Protein AF-0000000082342343 (afdb_homodimer)

Foldseek 3Di:
DPPPDDPPPPPPPVDPDAQQAFFAADCQEDVVQPAPDDPLQLQQDFCVAFQKKKKKKWKWFQFPVGWTKTKIWIWMAHPVWIKIKIKIAGPVVRDMFMAIDTDHDHSVCRRQQWDDDPAWTWGADPDRRQKIWTAGPPRQWGWTKIWDSRAHKDAPPRRQWDDDDHDIKGKIKRQWTFMWGWTWDAPPPRPGTDITTTDRRRMTMIIMIMGDDDDQQAWKKKKKWWDWRPFQKIKIWIFIAHVVVGDTAFWMWMDGRPDDDIDIFGKPDKDFDDDPQWAADPQARAIGGFWMWIHTPPFWIKIKGFPDHPQKHADRPDYAQPGIKGKGKIKMWTGTNRDTIITIIMMIMRDRHHD/DPPPPPPPPPPPPVPPDAQQAFFAADCQEDVVQPAPDDPLQLQQDFCVAFQKKKKKKWKWFAFPVGWTKTKIWIWMAHPVWIKIKIKIAGPVVRDMFMAIDTDHDHSVCRNQQWDDDPFWTWGADPDRRQKIWTAGPPRQWGWTKIWDSRAHKDAPPRRQWDDDPHDIKGKIKRQWTFMWGWTWDAPPPRPGTDITTTDRRRMTMIIMIMGDDDDQQAWKKKKKWWDWRPFQKIKIWIFIAHVVVGDTAFWMWMDGRPDDDIDIFGKPDKDFDDDVQWAADPQARAIGGFWMWIHTPPFWIKIKGFPDHPQKHADRPDYAQPGIKGKGKIKMWTGTNRDTIITIIMMIMRDRHHD

Organism: NCBI:txid1220207

Nearest PDB structures (foldseek):
  7a0q-assembly1_A  TM=9.295E-01  e=5.423E-27  Fusarium vanettenii 77-13-4
  7e5u-assembly3_C  TM=5.975E-01  e=9.178E-09  Pyrenochaetopsis sp.
  7e5v-assembly3_C  TM=5.720E-01  e=1.727E-08  Pyrenochaetopsis sp.
  4bih-assembly4_D  TM=3.149E-01  e=5.183E-01  Staphylococcus aureus subsp. aureus NCTC 8325
  6z91-assembly1_A  TM=1.303E-01  e=3.872E-01  Pseudomonas aeruginosa PAO1

Solvent-accessible surface area (backbone atoms only — not comparable to full-atom values): 35644 Å² total; per-residue (Å²): 138,84,79,78,79,82,78,78,77,77,71,76,70,76,77,87,70,82,88,34,64,36,37,86,43,82,69,32,70,63,68,34,58,46,41,72,67,53,74,52,61,61,58,29,46,33,55,92,78,22,45,30,36,35,44,39,34,46,28,39,38,21,32,70,87,65,52,40,34,43,36,37,41,35,37,38,43,33,89,86,59,26,33,39,35,37,32,39,29,34,69,80,82,66,51,67,33,53,37,32,44,80,50,84,78,53,53,66,32,31,51,61,22,46,47,70,58,98,43,35,34,50,28,40,31,88,94,51,43,61,32,30,42,40,34,30,64,37,70,78,23,34,38,45,33,37,42,38,58,18,18,47,58,41,40,44,47,49,40,16,47,33,42,37,80,84,30,56,34,35,32,38,28,27,69,21,11,27,28,39,46,34,39,39,45,56,54,93,92,44,89,59,69,40,79,43,44,43,31,39,79,35,5,18,24,32,34,40,47,36,34,27,72,51,70,82,69,36,22,38,38,42,35,38,44,38,40,41,71,89,47,59,44,38,41,35,35,49,36,36,42,30,68,61,68,74,32,65,40,27,31,29,33,38,37,41,71,96,55,80,43,32,33,32,34,38,42,76,38,81,46,69,35,58,77,88,32,42,33,68,38,87,64,52,62,49,74,40,62,37,31,36,39,41,21,40,59,97,36,36,40,36,42,36,33,47,80,63,72,86,34,67,39,50,29,85,72,40,71,56,47,87,56,44,39,33,55,35,60,26,36,36,39,39,36,47,76,90,35,82,45,44,33,39,35,38,37,36,38,39,55,40,41,90,129,137,84,80,76,78,78,78,78,76,77,73,73,74,74,78,86,69,81,87,33,65,36,35,86,42,81,67,32,69,62,68,32,58,46,40,73,68,54,75,50,61,62,56,29,48,34,53,92,78,22,46,30,36,38,44,38,34,46,30,39,39,22,32,70,85,65,53,41,34,44,36,36,42,37,37,38,42,34,89,86,58,26,31,37,36,37,30,40,30,33,68,81,82,66,50,68,32,55,38,32,45,78,49,86,78,52,53,66,31,29,50,62,24,45,47,71,57,97,44,36,34,50,27,40,30,86,96,52,44,60,32,30,42,40,34,32,64,38,72,77,23,35,37,46,32,36,42,38,58,17,18,47,60,41,39,44,48,49,39,17,46,33,42,38,80,85,30,57,34,34,30,39,27,27,70,21,10,28,29,40,47,34,38,39,43,58,53,93,92,43,88,60,68,39,81,43,45,42,31,38,77,36,6,16,25,32,34,40,47,37,34,26,72,51,70,82,69,35,19,38,37,43,36,38,43,37,40,41,73,88,48,59,45,37,40,33,35,50,36,36,42,30,67,60,68,73,36,64,39,26,31,30,35,41,38,40,70,96,55,80,43,32,32,31,34,40,41,77,37,82,44,70,36,58,77,88,31,42,34,68,38,89,62,52,62,51,74,40,63,38,32,35,40,42,22,39,61,98,36,36,40,37,43,36,32,48,78,62,71,86,34,67,38,50,31,85,71,39,70,57,47,89,56,44,40,33,54,35,59,28,37,34,38,40,36,46,76,89,34,81,44,43,34,40,35,39,37,37,39,39,55,40,40,92,127

Structure (mmCIF, N/CA/C/O backbone):
data_AF-0000000082342343-model_v1
#
loop_
_entity.id
_entity.type
_entity.pdbx_description
1 polymer 'Kievitone hydratase'
#
loop_
_atom_site.group_PDB
_atom_site.id
_atom_site.type_symbol
_atom_site.label_atom_id
_atom_site.label_alt_id
_atom_site.label_comp_id
_atom_site.label_asym_id
_atom_site.label_entity_id
_atom_site.label_seq_id
_atom_site.pdbx_PDB_ins_code
_atom_site.Cartn_x
_atom_site.Cartn_y
_atom_site.Cartn_z
_atom_site.occupancy
_atom_site.B_iso_or_equiv
_atom_site.auth_seq_id
_atom_site.auth_comp_id
_atom_site.auth_asym_id
_atom_site.auth_atom_id
_atom_site.pdbx_PDB_model_num
ATOM 1 N N . MET A 1 1 ? 29.422 24.547 67.125 1 33.44 1 MET A N 1
ATOM 2 C CA . MET A 1 1 ? 29.578 24.25 65.688 1 33.44 1 MET A CA 1
ATOM 3 C C . MET A 1 1 ? 28.219 24.078 65 1 33.44 1 MET A C 1
ATOM 5 O O . MET A 1 1 ? 27.406 23.281 65.438 1 33.44 1 MET A O 1
ATOM 9 N N . ASP A 1 2 ? 27.75 25.172 64.25 1 35.91 2 ASP A N 1
ATOM 10 C CA . ASP A 1 2 ? 26.609 25.641 63.469 1 35.91 2 ASP A CA 1
ATOM 11 C C . ASP A 1 2 ? 26.391 24.797 62.219 1 35.91 2 ASP A C 1
ATOM 13 O O . ASP A 1 2 ? 27.172 24.891 61.25 1 35.91 2 ASP A O 1
ATOM 17 N N . LEU A 1 3 ? 26 23.5 62.312 1 39.56 3 LEU A N 1
ATOM 18 C CA . LEU A 1 3 ? 25.641 22.625 61.188 1 39.56 3 LEU A CA 1
ATOM 19 C C . LEU A 1 3 ? 24.484 23.203 60.375 1 39.56 3 LEU A C 1
ATOM 21 O O . LEU A 1 3 ? 23.312 23.078 60.781 1 39.56 3 LEU A O 1
ATOM 25 N N . THR A 1 4 ? 24.688 24.375 59.719 1 38.72 4 THR A N 1
ATOM 26 C CA . THR A 1 4 ? 23.656 24.844 58.812 1 38.72 4 THR A CA 1
ATOM 27 C C . THR A 1 4 ? 23.453 23.875 57.656 1 38.72 4 THR A C 1
ATOM 29 O O . THR A 1 4 ? 24.375 23.625 56.875 1 38.72 4 THR A O 1
ATOM 32 N N . LEU A 1 5 ? 22.469 22.922 57.719 1 38.5 5 LEU A N 1
ATOM 33 C CA . LEU A 1 5 ? 21.875 22.047 56.719 1 38.5 5 LEU A CA 1
ATOM 34 C C . LEU A 1 5 ? 21.547 22.844 55.438 1 38.5 5 LEU A C 1
ATOM 36 O O . LEU A 1 5 ? 20.766 23.797 55.5 1 38.5 5 LEU A O 1
ATOM 40 N N . TRP A 1 6 ? 22.391 22.688 54.375 1 36.47 6 TRP A N 1
ATOM 41 C CA . TRP A 1 6 ? 22.188 23.094 52.969 1 36.47 6 TRP A CA 1
ATOM 42 C C . TRP A 1 6 ? 20.906 22.484 52.406 1 36.47 6 TRP A C 1
ATOM 44 O O . TRP A 1 6 ? 20.75 21.266 52.375 1 36.47 6 TRP A O 1
ATOM 54 N N . CYS A 1 7 ? 19.797 23.234 52.25 1 34.06 7 CYS A N 1
ATOM 55 C CA . CYS A 1 7 ? 18.547 23.062 51.5 1 34.06 7 CYS A CA 1
ATOM 56 C C . CYS A 1 7 ? 18.812 22.891 50 1 34.06 7 CYS A C 1
ATOM 58 O O . CYS A 1 7 ? 18.875 23.875 49.281 1 34.06 7 CYS A O 1
ATOM 60 N N . LEU A 1 8 ? 19.672 22.047 49.5 1 34.72 8 LEU A N 1
ATOM 61 C CA . LEU A 1 8 ? 19.625 22.062 48.031 1 34.72 8 LEU A CA 1
ATOM 62 C C . LEU A 1 8 ? 18.266 21.578 47.531 1 34.72 8 LEU A C 1
ATOM 64 O O . LEU A 1 8 ? 17.953 20.391 47.656 1 34.72 8 LEU A O 1
ATOM 68 N N . LEU A 1 9 ? 17.281 22.422 47.469 1 32.34 9 LEU A N 1
ATOM 69 C CA . LEU A 1 9 ? 16.062 22.234 46.688 1 32.34 9 LEU A CA 1
ATOM 70 C C . LEU A 1 9 ? 16.375 22.016 45.219 1 32.34 9 LEU A C 1
ATOM 72 O O . LEU A 1 9 ? 16.75 22.953 44.5 1 32.34 9 LEU A O 1
ATOM 76 N N . LEU A 1 10 ? 16.984 20.922 44.812 1 34.94 10 LEU A N 1
ATOM 77 C CA . LEU A 1 10 ? 16.969 20.547 43.406 1 34.94 10 LEU A CA 1
ATOM 78 C C . LEU A 1 10 ? 15.539 20.469 42.875 1 34.94 10 LEU A C 1
ATOM 80 O O . LEU A 1 10 ? 14.867 19.453 43.062 1 34.94 10 LEU A O 1
ATOM 84 N N . CYS A 1 11 ? 14.711 21.5 42.906 1 33 11 CYS A N 1
ATOM 85 C CA . CYS A 1 11 ? 13.484 21.469 42.094 1 33 11 CYS A CA 1
ATOM 86 C C . CYS A 1 11 ? 13.805 21.328 40.625 1 33 11 CYS A C 1
ATOM 88 O O . CYS A 1 11 ? 14.125 22.312 39.938 1 33 11 CYS A O 1
ATOM 90 N N . VAL A 1 12 ? 14.562 20.406 40.156 1 37.62 12 VAL A N 1
ATOM 91 C CA . VAL A 1 12 ? 14.5 20.281 38.688 1 37.62 12 VAL A CA 1
ATOM 92 C C . VAL A 1 12 ? 13.047 20.188 38.25 1 37.62 12 VAL A C 1
ATOM 94 O O . VAL A 1 12 ? 12.398 19.156 38.469 1 37.62 12 VAL A O 1
ATOM 97 N N . ALA A 1 13 ? 12.289 21.188 38.25 1 36.62 13 ALA A N 1
ATOM 98 C CA . ALA A 1 13 ? 11.062 21.25 37.469 1 36.62 13 ALA A CA 1
ATOM 99 C C . ALA A 1 13 ? 11.312 20.859 36.031 1 36.62 13 ALA A C 1
ATOM 101 O O . ALA A 1 13 ? 11.758 21.688 35.219 1 36.62 13 ALA A O 1
ATOM 102 N N . ARG A 1 14 ? 12.078 19.938 35.625 1 41.19 14 ARG A N 1
ATOM 103 C CA . ARG A 1 14 ? 12.055 19.656 34.188 1 41.19 14 ARG A CA 1
ATOM 104 C C . ARG A 1 14 ? 10.633 19.719 33.625 1 41.19 14 ARG A C 1
ATOM 106 O O . ARG A 1 14 ? 9.75 19 34.094 1 41.19 14 ARG A O 1
ATOM 113 N N . SER A 1 15 ? 10.109 20.734 33.188 1 45.41 15 SER A N 1
ATOM 114 C CA . SER A 1 15 ? 8.945 21.141 32.406 1 45.41 15 SER A CA 1
ATOM 115 C C . SER A 1 15 ? 8.555 20.062 31.406 1 45.41 15 SER A C 1
ATOM 117 O O . SER A 1 15 ? 9.422 19.484 30.734 1 45.41 15 SER A O 1
ATOM 119 N N . LEU A 1 16 ? 7.453 19.219 31.438 1 55.69 16 LEU A N 1
ATOM 120 C CA . LEU A 1 16 ? 6.543 18.25 30.828 1 55.69 16 LEU A CA 1
ATOM 121 C C . LEU A 1 16 ? 6.332 18.562 29.359 1 55.69 16 LEU A C 1
ATOM 123 O O . LEU A 1 16 ? 5.199 18.547 28.859 1 55.69 16 LEU A O 1
ATOM 127 N N . GLY A 1 17 ? 7.227 19.156 28.594 1 86.19 17 GLY A N 1
ATOM 128 C CA . GLY A 1 17 ? 6.941 19.453 27.203 1 86.19 17 GLY A CA 1
ATOM 129 C C . GLY A 1 17 ? 6.836 18.219 26.328 1 86.19 17 GLY A C 1
ATOM 130 O O . GLY A 1 17 ? 7.086 17.109 26.797 1 86.19 17 GLY A O 1
ATOM 131 N N . TYR A 1 18 ? 6.191 18.266 25.266 1 96 18 TYR A N 1
ATOM 132 C CA . TYR A 1 18 ? 6.074 17.234 24.25 1 96 18 TYR A CA 1
ATOM 133 C C . TYR A 1 18 ? 7.441 16.891 23.672 1 96 18 TYR A C 1
ATOM 135 O O . TYR A 1 18 ? 8.328 17.734 23.578 1 96 18 TYR A O 1
ATOM 143 N N . ASN A 1 19 ? 7.676 15.641 23.422 1 95.25 19 ASN A N 1
ATOM 144 C CA . ASN A 1 19 ? 8.914 15.18 22.797 1 95.25 19 ASN A CA 1
ATOM 145 C C . ASN A 1 19 ? 8.828 15.242 21.281 1 95.25 19 ASN A C 1
ATOM 147 O O . ASN A 1 19 ? 8.516 14.242 20.625 1 95.25 19 ASN A O 1
ATOM 151 N N . PHE A 1 20 ? 9.164 16.422 20.781 1 98 20 PHE A N 1
ATOM 152 C CA . PHE A 1 20 ? 9.195 16.594 19.344 1 98 20 PHE A CA 1
ATOM 153 C C . PHE A 1 20 ? 10.523 16.125 18.766 1 98 20 PHE A C 1
ATOM 155 O O . PHE A 1 20 ? 11.492 16.891 18.719 1 98 20 PHE A O 1
ATOM 162 N N . ILE A 1 21 ? 10.602 14.875 18.266 1 97 21 ILE A N 1
ATOM 163 C CA . ILE A 1 21 ? 11.859 14.289 17.797 1 97 21 ILE A CA 1
ATOM 164 C C . ILE A 1 21 ? 11.828 14.148 16.281 1 97 21 ILE A C 1
ATOM 166 O O . ILE A 1 21 ? 11.055 13.359 15.742 1 97 21 ILE A O 1
ATOM 170 N N . PRO A 1 22 ? 12.672 14.859 15.57 1 97.62 22 PRO A N 1
ATOM 171 C CA . PRO A 1 22 ? 12.75 14.688 14.117 1 97.62 22 PRO A CA 1
ATOM 172 C C . PRO A 1 22 ? 13.5 13.422 13.711 1 97.62 22 PRO A C 1
ATOM 174 O O . PRO A 1 22 ? 14.172 12.805 14.547 1 97.62 22 PRO A O 1
ATOM 177 N N . ILE A 1 23 ? 13.258 12.984 12.516 1 96.69 23 ILE A N 1
ATOM 178 C CA . ILE A 1 23 ? 14.094 11.969 11.898 1 96.69 23 ILE A CA 1
ATOM 179 C C . 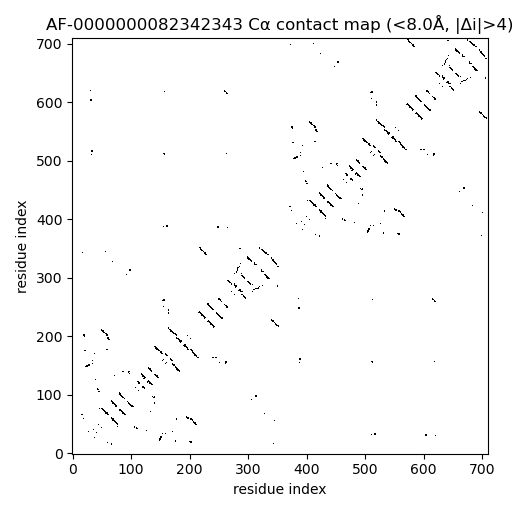ILE A 1 23 ? 15.188 12.633 11.062 1 96.69 23 ILE A C 1
ATOM 181 O O . ILE A 1 23 ? 14.906 13.539 10.273 1 96.69 23 ILE A O 1
ATOM 185 N N . ASP A 1 24 ? 16.375 12.273 11.297 1 93.94 24 ASP A N 1
ATOM 186 C CA . ASP A 1 24 ? 17.5 12.914 10.625 1 93.94 24 ASP A CA 1
ATOM 187 C C . ASP A 1 24 ? 18.312 11.891 9.828 1 93.94 24 ASP A C 1
ATOM 189 O O . ASP A 1 24 ? 19.391 11.469 10.266 1 93.94 24 ASP A O 1
ATOM 193 N N . THR A 1 25 ? 17.812 11.539 8.672 1 91.12 25 THR A N 1
ATOM 194 C CA . THR A 1 25 ? 18.5 10.617 7.77 1 91.12 25 THR A CA 1
ATOM 195 C C . THR A 1 25 ? 18.688 11.242 6.391 1 91.12 25 THR A C 1
ATOM 197 O O . THR A 1 25 ? 18.062 12.258 6.074 1 91.12 25 THR A O 1
ATOM 200 N N . GLN A 1 26 ? 19.625 10.68 5.605 1 81.62 26 GLN A N 1
ATOM 201 C CA . GLN A 1 26 ? 19.875 11.195 4.262 1 81.62 26 GLN A CA 1
ATOM 202 C C . GLN A 1 26 ? 19.062 10.422 3.223 1 81.62 26 GLN A C 1
ATOM 204 O O . GLN A 1 26 ? 18.812 10.93 2.127 1 81.62 26 GLN A O 1
ATOM 209 N N . ALA A 1 27 ? 18.703 9.234 3.486 1 85.56 27 ALA A N 1
ATOM 210 C CA . ALA A 1 27 ? 17.922 8.414 2.561 1 85.56 27 ALA A CA 1
ATOM 211 C C . ALA A 1 27 ? 16.438 8.766 2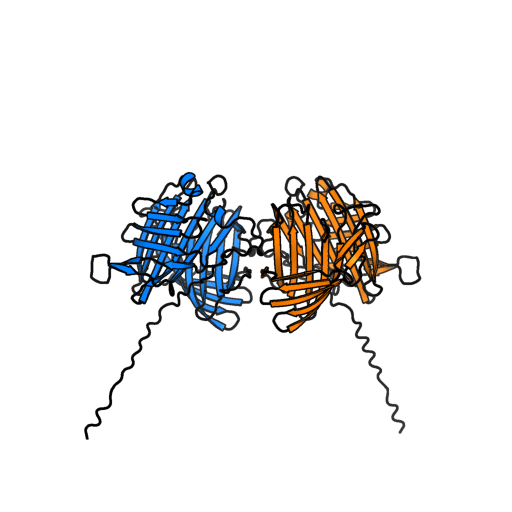.639 1 85.56 27 ALA A C 1
ATOM 213 O O . ALA A 1 27 ? 15.703 8.203 3.455 1 85.56 27 ALA A O 1
ATOM 214 N N . ILE A 1 28 ? 16.016 9.633 1.699 1 90.19 28 ILE A N 1
ATOM 215 C CA . ILE A 1 28 ? 14.688 10.203 1.856 1 90.19 28 ILE A CA 1
ATOM 216 C C . ILE A 1 28 ? 13.688 9.43 0.999 1 90.19 28 ILE A C 1
ATOM 218 O O . ILE A 1 28 ? 12.477 9.547 1.192 1 90.19 28 ILE A O 1
ATOM 222 N N . VAL A 1 29 ? 14.219 8.742 0.006 1 91.81 29 VAL A N 1
ATOM 223 C CA . VAL A 1 29 ? 13.391 7.859 -0.816 1 91.81 29 VAL A CA 1
ATOM 224 C C . VAL A 1 29 ? 14.023 6.469 -0.876 1 91.81 29 VAL A C 1
ATOM 226 O O . VAL A 1 29 ? 15.234 6.336 -1.088 1 91.81 29 VAL A O 1
ATOM 229 N N . ASP A 1 30 ? 13.289 5.508 -0.663 1 91.94 30 ASP A N 1
ATOM 230 C CA . ASP A 1 30 ? 13.75 4.125 -0.785 1 91.94 30 ASP A CA 1
ATOM 231 C C . ASP A 1 30 ? 13.328 3.521 -2.121 1 91.94 30 ASP A C 1
ATOM 233 O O . ASP A 1 30 ? 12.148 3.223 -2.328 1 91.94 30 ASP A O 1
ATOM 237 N N . PRO A 1 31 ? 14.219 3.285 -3.047 1 90.31 31 PRO A N 1
ATOM 238 C CA . PRO A 1 31 ? 13.859 2.807 -4.387 1 90.31 31 PRO A CA 1
ATOM 239 C C . PRO A 1 31 ? 13.305 1.384 -4.371 1 90.31 31 PRO A C 1
ATOM 241 O O . PRO A 1 31 ? 12.773 0.917 -5.383 1 90.31 31 PRO A O 1
ATOM 244 N N . ARG A 1 32 ? 13.414 0.678 -3.285 1 93.75 32 ARG A N 1
ATOM 245 C CA . ARG A 1 32 ? 12.883 -0.68 -3.189 1 93.75 32 ARG A CA 1
ATOM 246 C C . ARG A 1 32 ? 11.367 -0.671 -3.088 1 93.75 32 ARG A C 1
ATOM 248 O O . ARG A 1 32 ? 10.711 -1.683 -3.357 1 93.75 32 ARG A O 1
ATOM 255 N N . ILE A 1 33 ? 10.773 0.395 -2.607 1 93.25 33 ILE A N 1
ATOM 256 C CA . ILE A 1 33 ? 9.328 0.579 -2.6 1 93.25 33 ILE A CA 1
ATOM 257 C C . ILE A 1 33 ? 8.859 1.052 -3.975 1 93.25 33 ILE A C 1
ATOM 259 O O . ILE A 1 33 ? 9.25 2.127 -4.434 1 93.25 33 ILE A O 1
ATOM 263 N N . PRO A 1 34 ? 8.039 0.337 -4.641 1 94.12 34 PRO A N 1
ATOM 264 C CA . PRO A 1 34 ? 7.727 0.631 -6.043 1 94.12 34 PRO A CA 1
ATOM 265 C C . PRO A 1 34 ? 6.605 1.658 -6.195 1 94.12 34 PRO A C 1
ATOM 267 O O . PRO A 1 34 ? 5.582 1.372 -6.82 1 94.12 34 PRO A O 1
ATOM 270 N N . VAL A 1 35 ? 6.875 2.811 -5.762 1 94.19 35 VAL A N 1
ATOM 271 C CA . VAL A 1 35 ? 5.91 3.9 -5.863 1 94.19 35 VAL A CA 1
ATOM 272 C C . VAL A 1 35 ? 5.695 4.27 -7.328 1 94.19 35 VAL A C 1
ATOM 274 O O . VAL A 1 35 ? 6.602 4.121 -8.148 1 94.19 35 VAL A O 1
ATOM 277 N N . ILE A 1 36 ? 4.527 4.832 -7.66 1 93.94 36 ILE A N 1
ATOM 278 C CA . ILE A 1 36 ? 4.133 4.98 -9.055 1 93.94 36 ILE A CA 1
ATOM 279 C C . ILE A 1 36 ? 4.359 6.418 -9.508 1 93.94 36 ILE A C 1
ATOM 281 O O . ILE A 1 36 ? 3.883 6.828 -10.57 1 93.94 36 ILE A O 1
ATOM 285 N N . TYR A 1 37 ? 5.004 7.246 -8.719 1 95.12 37 TYR A N 1
ATOM 286 C CA . TYR A 1 37 ? 5.375 8.617 -9.062 1 95.12 37 TYR A CA 1
ATOM 287 C C . TYR A 1 37 ? 6.758 8.961 -8.523 1 95.12 37 TYR A C 1
ATOM 289 O O . TYR A 1 37 ? 7.309 8.227 -7.699 1 95.12 37 TYR A O 1
ATOM 297 N N . ASP A 1 38 ? 7.336 9.953 -9.039 1 95.06 38 ASP A N 1
ATOM 298 C CA . ASP A 1 38 ? 8.578 10.508 -8.5 1 95.06 38 ASP A CA 1
ATOM 299 C C . ASP A 1 38 ? 8.305 11.547 -7.426 1 95.06 38 ASP A C 1
ATOM 301 O O . ASP A 1 38 ? 7.59 12.523 -7.664 1 95.06 38 ASP A O 1
ATOM 305 N N . VAL A 1 39 ? 8.859 11.359 -6.289 1 96.5 39 VAL A N 1
ATOM 306 C CA . VAL A 1 39 ? 8.578 12.203 -5.129 1 96.5 39 VAL A CA 1
ATOM 307 C C . VAL A 1 39 ? 8.969 13.648 -5.434 1 96.5 39 VAL A C 1
ATOM 309 O O . VAL A 1 39 ? 8.172 14.57 -5.25 1 96.5 39 VAL A O 1
ATOM 312 N N . SER A 1 40 ? 10.133 13.852 -5.961 1 96.69 40 SER A N 1
ATOM 313 C CA . SER A 1 40 ? 10.602 15.203 -6.266 1 96.69 40 SER A CA 1
ATOM 314 C C . SER A 1 40 ? 9.773 15.836 -7.375 1 96.69 40 SER A C 1
ATOM 316 O O . SER A 1 40 ? 9.336 16.984 -7.254 1 96.69 40 SER A O 1
ATOM 318 N N . ALA A 1 41 ? 9.523 15.086 -8.43 1 97 41 ALA A N 1
ATOM 319 C CA . ALA A 1 41 ? 8.766 15.609 -9.562 1 97 41 ALA A CA 1
ATOM 320 C C . ALA A 1 41 ? 7.34 15.961 -9.148 1 97 41 ALA A C 1
ATOM 322 O O . ALA A 1 41 ? 6.746 16.906 -9.688 1 97 41 ALA A O 1
ATOM 323 N N . SER A 1 42 ? 6.844 15.25 -8.219 1 97.94 42 SER A N 1
ATOM 324 C CA . SER A 1 42 ? 5.457 15.461 -7.809 1 97.94 42 SER A CA 1
ATOM 325 C C . SER A 1 42 ? 5.281 16.812 -7.121 1 97.94 42 SER A C 1
ATOM 327 O O . SER A 1 42 ? 4.156 17.281 -6.957 1 97.94 42 SER A O 1
ATOM 329 N N . GLN A 1 43 ? 6.324 17.453 -6.688 1 98.19 43 GLN A N 1
ATOM 330 C CA . GLN A 1 43 ? 6.262 18.766 -6.051 1 98.19 43 GLN A CA 1
ATOM 331 C C . GLN A 1 43 ? 5.914 19.844 -7.066 1 98.19 43 GLN A C 1
ATOM 333 O O . GLN A 1 43 ? 5.516 20.953 -6.688 1 98.19 43 GLN A O 1
ATOM 338 N N . ALA A 1 44 ? 6.039 19.516 -8.344 1 98.19 44 ALA A N 1
ATOM 339 C CA . ALA A 1 44 ? 5.973 20.562 -9.352 1 98.19 44 ALA A CA 1
ATOM 340 C C . ALA A 1 44 ? 5.031 20.188 -10.492 1 98.19 44 ALA A C 1
ATOM 342 O O . ALA A 1 44 ? 5.332 20.422 -11.664 1 98.19 44 ALA A O 1
ATOM 343 N N . LEU A 1 45 ? 3.961 19.641 -10.18 1 97.88 45 LEU A N 1
ATOM 344 C CA . LEU A 1 45 ? 3.006 19.219 -11.195 1 97.88 45 LEU A CA 1
ATOM 345 C C . LEU A 1 45 ? 2.109 20.375 -11.625 1 97.88 45 LEU A C 1
ATOM 347 O O . LEU A 1 45 ? 1.566 21.078 -10.773 1 97.88 45 LEU A O 1
ATOM 351 N N . PRO A 1 46 ? 1.927 20.516 -12.93 1 97 46 PRO A N 1
ATOM 352 C CA . PRO A 1 46 ? 0.983 21.531 -13.406 1 97 46 PRO A CA 1
ATOM 353 C C . PRO A 1 46 ? -0.474 21.125 -13.211 1 97 46 PRO A C 1
ATOM 355 O O . PRO A 1 46 ? -0.754 19.969 -12.883 1 97 46 PRO A O 1
ATOM 358 N N . TYR A 1 47 ? -1.435 22.047 -13.484 1 96.44 47 TYR A N 1
ATOM 359 C CA . TYR A 1 47 ? -2.861 21.797 -13.305 1 96.44 47 TYR A CA 1
ATOM 360 C C . TYR A 1 47 ? -3.332 20.656 -14.203 1 96.44 47 TYR A C 1
ATOM 362 O O . TYR A 1 47 ? -4.246 19.906 -13.836 1 96.44 47 TYR A O 1
ATOM 370 N N . ALA A 1 48 ? -2.715 20.453 -15.32 1 96 48 ALA A N 1
ATOM 371 C CA . ALA A 1 48 ? -3.109 19.406 -16.25 1 96 48 ALA A CA 1
ATOM 372 C C . ALA A 1 48 ? -2.879 18.016 -15.656 1 96 48 ALA A C 1
ATOM 374 O O . ALA A 1 48 ? -3.605 17.062 -15.961 1 96 48 ALA A O 1
ATOM 375 N N . GLU A 1 49 ? -1.923 17.844 -14.773 1 95.81 49 GLU A N 1
ATOM 376 C CA . GLU A 1 49 ? -1.571 16.578 -14.148 1 95.81 49 GLU A CA 1
ATOM 377 C C . GLU A 1 49 ? -2.113 16.484 -12.719 1 95.81 49 GLU A C 1
ATOM 379 O O . GLU A 1 49 ? -2.285 15.398 -12.18 1 95.81 49 GLU A O 1
ATOM 384 N N . ALA A 1 50 ? -2.299 17.641 -12.172 1 96.56 50 ALA A N 1
ATOM 385 C CA . ALA A 1 50 ? -2.811 17.766 -10.805 1 96.56 50 ALA A CA 1
ATOM 386 C C . ALA A 1 50 ? -3.854 18.875 -10.719 1 96.56 50 ALA A C 1
ATOM 388 O O . ALA A 1 50 ? -3.537 20 -10.328 1 96.56 50 ALA A O 1
ATOM 389 N N . ALA A 1 51 ? -5.07 18.516 -10.961 1 95.38 51 ALA A N 1
ATOM 390 C CA . ALA A 1 51 ? -6.16 19.484 -10.938 1 95.38 51 ALA A CA 1
ATOM 391 C C . ALA A 1 51 ? -6.297 20.125 -9.562 1 95.38 51 ALA A C 1
ATOM 393 O O . ALA A 1 51 ? -6.695 21.281 -9.445 1 95.38 51 ALA A O 1
ATOM 394 N N . ILE A 1 52 ? -6.043 19.359 -8.57 1 94.12 52 ILE A N 1
ATOM 395 C CA . ILE A 1 52 ? -5.984 19.828 -7.188 1 94.12 52 ILE A CA 1
ATOM 396 C C . ILE A 1 52 ? -4.617 19.516 -6.594 1 94.12 52 ILE A C 1
ATOM 398 O O . ILE A 1 52 ? -4.125 18.391 -6.715 1 94.12 52 ILE A O 1
ATOM 402 N N . SER A 1 53 ? -4.004 20.516 -6.031 1 96.38 53 SER A N 1
ATOM 403 C CA . SER A 1 53 ? -2.742 20.328 -5.32 1 96.38 53 SER A CA 1
ATOM 404 C C . SER A 1 53 ? -2.824 20.875 -3.898 1 96.38 53 SER A C 1
ATOM 406 O O . SER A 1 53 ? -3.287 22 -3.684 1 96.38 53 SER A O 1
ATOM 408 N N . GLY A 1 54 ? -2.467 20.047 -2.975 1 96.06 54 GLY A N 1
ATOM 409 C CA . GLY A 1 54 ? -2.326 20.469 -1.589 1 96.06 54 GLY A CA 1
ATOM 410 C C . GLY A 1 54 ? -0.906 20.344 -1.068 1 96.06 54 GLY A C 1
ATOM 411 O O . GLY A 1 54 ? -0.225 19.359 -1.343 1 96.06 54 GLY A O 1
ATOM 412 N N . PHE A 1 55 ? -0.389 21.422 -0.425 1 97.81 55 PHE A N 1
ATOM 413 C CA . PHE A 1 55 ? 0.886 21.469 0.281 1 97.81 55 PHE A CA 1
ATOM 414 C C . PHE A 1 55 ? 0.685 21.922 1.727 1 97.81 55 PHE A C 1
ATOM 416 O O . PHE A 1 55 ? 0.345 23.078 1.987 1 97.81 55 PHE A O 1
ATOM 423 N N . TRP A 1 56 ? 0.886 21 2.656 1 97.62 56 TRP A N 1
ATOM 424 C CA . TRP A 1 56 ? 0.602 21.344 4.043 1 97.62 56 TRP A CA 1
ATOM 425 C C . TRP A 1 56 ? 1.745 20.922 4.957 1 97.62 56 TRP A C 1
ATOM 427 O O . TRP A 1 56 ? 2.236 19.797 4.863 1 97.62 56 TRP A O 1
ATOM 437 N N . ALA A 1 57 ? 2.154 21.812 5.785 1 98.75 57 ALA A N 1
ATOM 438 C CA . ALA A 1 57 ? 3.178 21.547 6.793 1 98.75 57 ALA A CA 1
ATOM 439 C C . ALA A 1 57 ? 2.639 21.797 8.203 1 98.75 57 ALA A C 1
ATOM 441 O O . ALA A 1 57 ? 2.168 22.891 8.5 1 98.75 57 ALA A O 1
ATOM 442 N N . SER A 1 58 ? 2.598 20.797 8.977 1 98.81 58 SER A N 1
ATOM 443 C CA . SER A 1 58 ? 2.355 20.906 10.414 1 98.81 58 SER A CA 1
ATOM 444 C C . SER A 1 58 ? 3.646 20.734 11.203 1 98.81 58 SER A C 1
ATOM 446 O O . SER A 1 58 ? 4.195 19.625 11.266 1 98.81 58 SER A O 1
ATOM 448 N N . SER A 1 59 ? 4.105 21.781 11.859 1 98.88 59 SER A N 1
ATOM 449 C CA . SER A 1 59 ? 5.395 21.766 12.547 1 98.88 59 SER A CA 1
ATOM 450 C C . SER A 1 59 ? 5.211 21.781 14.062 1 98.88 59 SER A C 1
ATOM 452 O O . SER A 1 59 ? 4.52 22.656 14.602 1 98.88 59 SER A O 1
ATOM 454 N N . PHE A 1 60 ? 5.785 20.828 14.656 1 98.88 60 PHE A N 1
ATOM 455 C CA . PHE A 1 60 ? 5.883 20.719 16.109 1 98.88 60 PHE A CA 1
ATOM 456 C C . PHE A 1 60 ? 7.219 21.266 16.594 1 98.88 60 PHE A C 1
ATOM 458 O O . PHE A 1 60 ? 8.25 20.609 16.453 1 98.88 60 PHE A O 1
ATOM 465 N N . LEU A 1 61 ? 7.176 22.453 17.266 1 98.62 61 LEU A N 1
ATOM 466 C CA . LEU A 1 61 ? 8.406 23.219 17.438 1 98.62 61 LEU A CA 1
ATOM 467 C C . LEU A 1 61 ? 8.742 23.375 18.922 1 98.62 61 LEU A C 1
ATOM 469 O O . LEU A 1 61 ? 7.855 23.641 19.734 1 98.62 61 LEU A O 1
ATOM 473 N N . THR A 1 62 ? 9.977 23.219 19.141 1 97.94 62 THR A N 1
ATOM 474 C CA . THR A 1 62 ? 10.562 23.703 20.391 1 97.94 62 THR A CA 1
ATOM 475 C C . THR A 1 62 ? 11.469 24.906 20.125 1 97.94 62 THR A C 1
ATOM 477 O O . THR A 1 62 ? 12.398 24.828 19.328 1 97.94 62 THR A O 1
ATOM 480 N N . ALA A 1 63 ? 11.117 25.938 20.766 1 95.31 63 ALA A N 1
ATOM 481 C CA . ALA A 1 63 ? 11.953 27.141 20.656 1 95.31 63 ALA A CA 1
ATOM 482 C C . ALA A 1 63 ? 13.195 27 21.531 1 95.31 63 ALA A C 1
ATOM 484 O O . ALA A 1 63 ? 13.273 26.125 22.391 1 95.31 63 ALA A O 1
ATOM 485 N N . SER A 1 64 ? 14.156 27.891 21.297 1 93.5 64 SER A N 1
ATOM 486 C CA . SER A 1 64 ? 15.43 27.844 22.016 1 93.5 64 SER A CA 1
ATOM 487 C C . SER A 1 64 ? 15.234 28.094 23.5 1 93.5 64 SER A C 1
ATOM 489 O O . SER A 1 64 ? 16.047 27.672 24.328 1 93.5 64 SER A O 1
ATOM 491 N N . ASP A 1 65 ? 14.164 28.734 23.891 1 91 65 ASP A N 1
ATOM 492 C CA . ASP A 1 65 ? 13.914 29.016 25.297 1 91 65 ASP A CA 1
ATOM 493 C C . ASP A 1 65 ? 13.094 27.906 25.953 1 91 65 ASP A C 1
ATOM 495 O O . ASP A 1 65 ? 12.711 28.016 27.109 1 91 65 ASP A O 1
ATOM 499 N N . GLY A 1 66 ? 12.758 26.938 25.156 1 93.25 66 GLY A N 1
ATOM 500 C CA . GLY A 1 66 ? 12.062 25.766 25.688 1 93.25 66 GLY A CA 1
ATOM 501 C C . GLY A 1 66 ? 10.562 25.797 25.438 1 93.25 66 GLY A C 1
ATOM 502 O O . GLY A 1 66 ? 9.883 24.781 25.578 1 93.25 66 GLY A O 1
ATOM 503 N N . SER A 1 67 ? 10.023 27 25.078 1 93.75 67 SER A N 1
ATOM 504 C CA . SER A 1 67 ? 8.602 27.062 24.75 1 93.75 67 SER A CA 1
ATOM 505 C C . SER A 1 67 ? 8.289 26.25 23.5 1 93.75 67 SER A C 1
ATOM 507 O O . SER A 1 67 ? 9.156 26.031 22.656 1 93.75 67 SER A O 1
ATOM 509 N N . GLN A 1 68 ? 7.066 25.766 23.484 1 97.44 68 GLN A N 1
ATOM 510 C CA . GLN A 1 68 ? 6.699 24.891 22.375 1 97.44 68 GLN A CA 1
ATOM 511 C C . GLN A 1 68 ? 5.5 25.453 21.609 1 97.44 68 GLN A C 1
ATOM 513 O O . GLN A 1 68 ? 4.629 26.094 22.203 1 97.44 68 GLN A O 1
ATOM 518 N N . TYR A 1 69 ? 5.508 25.203 20.312 1 97.31 69 TYR A N 1
ATOM 519 C CA . TYR A 1 69 ? 4.512 25.766 19.406 1 97.31 69 TYR A CA 1
ATOM 520 C C . TYR A 1 69 ? 4.07 24.75 18.375 1 97.31 69 TYR A C 1
ATOM 522 O O . TYR A 1 69 ? 4.816 23.812 18.062 1 97.31 69 TYR A O 1
ATOM 530 N N . PHE A 1 70 ? 2.898 24.906 17.938 1 98.56 70 PHE A N 1
ATOM 531 C CA . PHE A 1 70 ? 2.385 24.203 16.766 1 98.56 70 PHE A CA 1
ATOM 532 C C . PHE A 1 70 ? 2.162 25.172 15.617 1 98.56 70 PHE A C 1
ATOM 534 O O . PHE A 1 70 ? 1.299 26.062 15.703 1 98.56 70 PHE A O 1
ATOM 541 N N . LEU A 1 71 ? 3 25.047 14.609 1 98.69 71 LEU A N 1
ATOM 542 C CA . LEU A 1 71 ? 2.969 25.922 13.445 1 98.69 71 LEU A CA 1
ATOM 543 C C . LEU A 1 71 ? 2.395 25.188 12.234 1 98.69 71 LEU A C 1
ATOM 545 O O . LEU A 1 71 ? 2.838 24.094 11.891 1 98.69 71 LEU A O 1
ATOM 549 N N . VAL A 1 72 ? 1.375 25.75 11.594 1 98.56 72 VAL A N 1
ATOM 550 C CA . VAL A 1 72 ? 0.8 25.203 10.367 1 98.56 72 VAL A CA 1
ATOM 551 C C . VAL A 1 72 ? 0.96 26.203 9.227 1 98.56 72 VAL A C 1
ATOM 553 O O . VAL A 1 72 ? 0.754 27.406 9.414 1 98.56 72 VAL A O 1
ATOM 556 N N . SER A 1 73 ? 1.427 25.766 8.141 1 98.25 73 SER A N 1
ATOM 557 C CA . SER A 1 73 ? 1.465 26.531 6.895 1 98.25 73 SER A CA 1
ATOM 558 C C . SER A 1 73 ? 1.072 25.656 5.703 1 98.25 73 SER A C 1
ATOM 560 O O . SER A 1 73 ? 1.466 24.5 5.621 1 98.25 73 SER A O 1
ATOM 562 N N . GLY A 1 74 ? 0.223 26.156 4.828 1 95.62 74 GLY A N 1
ATOM 563 C CA . GLY A 1 74 ? -0.144 25.328 3.686 1 95.62 74 GLY A CA 1
ATOM 564 C C . GLY A 1 74 ? -0.958 26.078 2.648 1 95.62 74 GLY A C 1
ATOM 565 O O . GLY A 1 74 ? -1.244 27.266 2.818 1 95.62 74 GLY A O 1
ATOM 566 N N . LEU A 1 75 ? -1.184 25.484 1.602 1 93.62 75 LEU A N 1
ATOM 567 C CA . LEU A 1 75 ? -2.004 26.047 0.532 1 93.62 75 LEU A CA 1
ATOM 568 C C . LEU A 1 75 ? -2.727 24.938 -0.232 1 93.62 75 LEU A C 1
ATOM 570 O O . LEU A 1 75 ? -2.283 23.781 -0.238 1 93.62 75 LEU A O 1
ATOM 574 N N . LEU A 1 76 ? -3.789 25.234 -0.766 1 92.38 76 LEU A N 1
ATOM 575 C CA . LEU A 1 76 ? -4.594 24.469 -1.716 1 92.38 76 LEU A CA 1
ATOM 576 C C . LEU A 1 76 ? -4.676 25.188 -3.059 1 92.38 76 LEU A C 1
ATOM 578 O O . LEU A 1 76 ? -5.027 26.375 -3.113 1 92.38 76 LEU A O 1
ATOM 582 N N . ALA A 1 77 ? -4.262 24.516 -4.062 1 93.31 77 ALA A N 1
ATOM 583 C CA . ALA A 1 77 ? -4.336 25.062 -5.41 1 93.31 77 ALA A CA 1
ATOM 584 C C . ALA A 1 77 ? -5.277 24.25 -6.293 1 93.31 77 ALA A C 1
ATOM 586 O O . ALA A 1 77 ? -5.059 23.047 -6.504 1 93.31 77 ALA A O 1
ATOM 587 N N . SER A 1 78 ? -6.246 24.812 -6.727 1 90.19 78 SER A N 1
ATOM 588 C CA . SER A 1 78 ? -7.145 24.234 -7.727 1 90.19 78 SER A CA 1
ATOM 589 C C . SER A 1 78 ? -7.625 25.297 -8.703 1 90.19 78 SER A C 1
ATOM 591 O O . SER A 1 78 ? -7.465 26.5 -8.461 1 90.19 78 SER A O 1
ATOM 593 N N . GLN A 1 79 ? -8.172 24.828 -9.828 1 81.31 79 GLN A N 1
ATOM 594 C CA . GLN A 1 79 ? -8.648 25.797 -10.805 1 81.31 79 GLN A CA 1
ATOM 595 C C . GLN A 1 79 ? -9.852 26.578 -10.273 1 81.31 79 GLN A C 1
ATOM 597 O O . GLN A 1 79 ? -10.047 27.734 -10.609 1 81.31 79 GLN A O 1
ATOM 602 N N . SER A 1 80 ? -10.57 25.906 -9.438 1 77.31 80 SER A N 1
ATOM 603 C CA . SER A 1 80 ? -11.805 26.531 -8.969 1 77.31 80 SER A CA 1
ATOM 604 C C . SER A 1 80 ? -11.586 27.297 -7.664 1 77.31 80 SER A C 1
ATOM 606 O O . SER A 1 80 ? -12.164 28.359 -7.457 1 77.31 80 SER A O 1
ATOM 608 N N . VAL A 1 81 ? -10.844 26.781 -6.711 1 78.31 81 VAL A N 1
ATOM 609 C CA . VAL A 1 81 ? -10.625 27.391 -5.402 1 78.31 81 VAL A CA 1
ATOM 610 C C . VAL A 1 81 ? -9.172 27.219 -4.984 1 78.31 81 VAL A C 1
ATOM 612 O O . VAL A 1 81 ? -8.609 26.125 -5.074 1 78.31 81 VAL A O 1
ATOM 615 N N . SER A 1 82 ? -8.516 28.328 -4.688 1 88.12 82 SER A N 1
ATOM 616 C CA . SER A 1 82 ? -7.16 28.312 -4.152 1 88.12 82 SER A CA 1
ATOM 617 C C . SER A 1 82 ? -7.035 29.188 -2.914 1 88.12 82 SER A C 1
ATOM 619 O O . SER A 1 82 ? -7.68 30.234 -2.828 1 88.12 82 SER A O 1
ATOM 621 N N . ALA A 1 83 ? -6.332 28.734 -1.967 1 90.44 83 ALA A N 1
ATOM 622 C CA . ALA A 1 83 ? -6.141 29.469 -0.716 1 90.44 83 ALA A CA 1
ATOM 623 C C . ALA A 1 83 ? -4.824 29.078 -0.048 1 90.44 83 ALA A C 1
ATOM 625 O O . ALA A 1 83 ? -4.203 28.078 -0.42 1 90.44 83 ALA A O 1
ATOM 626 N N . TYR A 1 84 ? -4.371 29.922 0.798 1 92.06 84 TYR A N 1
ATOM 627 C CA . TYR A 1 84 ? -3.201 29.641 1.625 1 92.06 84 TYR A CA 1
ATOM 628 C C . TYR A 1 84 ? -3.396 30.156 3.041 1 92.06 84 TYR A C 1
ATOM 630 O O . TYR A 1 84 ? -4.281 30.984 3.287 1 92.06 84 TYR A O 1
ATOM 638 N N . GLY A 1 85 ? -2.645 29.594 3.963 1 93.06 85 GLY A N 1
ATOM 639 C CA . GLY A 1 85 ? -2.785 30.031 5.34 1 93.06 85 GLY A CA 1
ATOM 640 C C . GLY A 1 85 ? -1.617 29.625 6.219 1 93.06 85 GLY A C 1
ATOM 641 O O . GLY A 1 85 ? -0.752 28.859 5.793 1 93.06 85 GLY A O 1
ATOM 642 N N . ALA A 1 86 ? -1.589 30.234 7.375 1 96.62 86 ALA A N 1
ATOM 643 C CA . ALA A 1 86 ? -0.592 29.969 8.406 1 96.62 86 ALA A CA 1
ATOM 644 C C . ALA A 1 86 ? -1.171 30.188 9.805 1 96.62 86 ALA A C 1
ATOM 646 O O . ALA A 1 86 ? -2.074 31 9.984 1 96.62 86 ALA A O 1
ATOM 647 N N . SER A 1 87 ? -0.707 29.484 10.695 1 97.06 87 SER A N 1
ATOM 648 C CA . SER A 1 87 ? -1.094 29.672 12.086 1 97.06 87 SER A CA 1
ATOM 649 C C . SER A 1 87 ? 0.04 29.297 13.031 1 97.06 87 SER A C 1
ATOM 651 O O . SER A 1 87 ? 0.901 28.484 12.688 1 97.06 87 SER A O 1
ATOM 653 N N . LEU A 1 88 ? 0.081 29.906 14.125 1 97 88 LEU A N 1
ATOM 654 C CA . LEU A 1 88 ? 0.998 29.625 15.219 1 97 88 LEU A CA 1
ATOM 655 C C . LEU A 1 88 ? 0.247 29.516 16.547 1 97 88 LEU A C 1
ATOM 657 O O . LEU A 1 88 ? -0.384 30.484 16.984 1 97 88 LEU A O 1
ATOM 661 N N . LEU A 1 89 ? 0.273 28.359 17.109 1 97.12 89 LEU A N 1
ATOM 662 C CA . LEU A 1 89 ? -0.336 28.094 18.406 1 97.12 89 LEU A CA 1
ATOM 663 C C . LEU A 1 89 ? 0.732 27.891 19.469 1 97.12 89 LEU A C 1
ATOM 665 O O . LEU A 1 89 ? 1.588 27.016 19.344 1 97.12 89 LEU A O 1
ATOM 669 N N . ASP A 1 90 ? 0.712 28.734 20.5 1 95.38 90 ASP A N 1
ATOM 670 C CA . ASP A 1 90 ? 1.549 28.531 21.688 1 95.38 90 ASP A CA 1
ATOM 671 C C . ASP A 1 90 ? 1.015 27.391 22.547 1 95.38 90 ASP A C 1
ATOM 673 O O . ASP A 1 90 ? -0.117 27.453 23.031 1 95.38 90 ASP A O 1
ATOM 677 N N . LEU A 1 91 ? 1.823 26.391 22.781 1 96.81 91 LEU A N 1
ATOM 678 C CA . LEU A 1 91 ? 1.312 25.172 23.422 1 96.81 91 LEU A CA 1
ATOM 679 C C . LEU A 1 91 ? 1.321 25.312 24.938 1 96.81 91 LEU A C 1
ATOM 681 O O . LEU A 1 91 ? 0.832 24.438 25.656 1 96.81 91 LEU A O 1
ATOM 685 N N . THR A 1 92 ? 1.804 26.375 25.422 1 91.19 92 THR A N 1
ATOM 686 C CA . THR A 1 92 ? 1.73 26.656 26.859 1 91.19 92 THR A CA 1
ATOM 687 C C . THR A 1 92 ? 0.507 27.516 27.172 1 91.19 92 THR A C 1
ATOM 689 O O . THR A 1 92 ? -0.301 27.156 28.031 1 91.19 92 THR A O 1
ATOM 692 N N . THR A 1 93 ? 0.345 28.625 26.438 1 91.5 93 THR A N 1
ATOM 693 C CA . THR A 1 93 ? -0.729 29.562 26.734 1 91.5 93 THR A CA 1
ATOM 694 C C . THR A 1 93 ? -1.996 29.188 25.953 1 91.5 93 THR A C 1
ATOM 696 O O . THR A 1 93 ? -3.082 29.688 26.281 1 91.5 93 THR A O 1
ATOM 699 N N . LEU A 1 94 ? -1.817 28.469 24.875 1 95.75 94 LEU A N 1
ATOM 700 C CA . LEU A 1 94 ? -2.869 28.047 23.953 1 95.75 94 LEU A CA 1
ATOM 701 C C . LEU A 1 94 ? -3.426 29.25 23.188 1 95.75 94 LEU A C 1
ATOM 703 O O . LEU A 1 94 ? -4.555 29.203 22.703 1 95.75 94 LEU A O 1
ATOM 707 N N . GLN A 1 95 ? -2.65 30.344 23.172 1 93.19 95 GLN A N 1
ATOM 708 C CA . GLN A 1 95 ? -2.979 31.469 22.297 1 93.19 95 GLN A CA 1
ATOM 709 C C . GLN A 1 95 ? -2.58 31.172 20.844 1 93.19 95 GLN A C 1
ATOM 711 O O . GLN A 1 95 ? -1.496 30.641 20.594 1 93.19 95 GLN A O 1
ATOM 716 N N . ARG A 1 96 ? -3.488 31.516 19.953 1 94.69 96 ARG A N 1
ATOM 717 C CA . ARG A 1 96 ? -3.277 31.203 18.531 1 94.69 96 ARG A CA 1
ATOM 718 C C . ARG A 1 96 ? -3.457 32.469 17.672 1 94.69 96 ARG A C 1
ATOM 720 O O . ARG A 1 96 ? -4.379 33.25 17.891 1 94.69 96 ARG A O 1
ATOM 727 N N . ASN A 1 97 ? -2.541 32.656 16.781 1 93.12 97 ASN A N 1
ATOM 728 C CA . ASN A 1 97 ? -2.713 33.562 15.664 1 93.12 97 ASN A CA 1
ATOM 729 C C . ASN A 1 97 ? -2.799 32.812 14.336 1 93.12 97 ASN A C 1
ATOM 731 O O . ASN A 1 97 ? -2.109 31.812 14.133 1 93.12 97 ASN A O 1
ATOM 735 N N . ALA A 1 98 ? -3.662 33.312 13.438 1 93.88 98 ALA A N 1
ATOM 736 C CA . ALA A 1 98 ? -3.852 32.625 12.18 1 93.88 98 ALA A CA 1
ATOM 737 C C . ALA A 1 98 ? -4.23 33.562 11.055 1 93.88 98 ALA A C 1
ATOM 739 O O . ALA A 1 98 ? -4.727 34.656 11.312 1 93.88 98 ALA A O 1
ATOM 740 N N . TYR A 1 99 ? -3.896 33.156 9.922 1 91.81 99 TYR A N 1
ATOM 741 C CA . TYR A 1 99 ? -4.316 33.781 8.68 1 91.81 99 TYR A CA 1
ATOM 742 C C . TYR A 1 99 ? -4.746 32.75 7.648 1 91.81 99 TYR A C 1
ATOM 744 O O . TYR A 1 99 ? -4.133 31.688 7.535 1 91.81 99 TYR A O 1
ATOM 752 N N . PHE A 1 100 ? -5.812 33 6.961 1 91.31 100 PHE A N 1
ATOM 753 C CA . PHE A 1 100 ? -6.281 32.188 5.836 1 91.31 100 PHE A CA 1
ATOM 754 C C . PHE A 1 100 ? -6.941 33.062 4.781 1 91.31 100 PHE A C 1
ATOM 756 O O . PHE A 1 100 ? -7.84 33.875 5.09 1 91.31 100 PHE A O 1
ATOM 763 N N . GLY A 1 101 ? -6.512 32.969 3.551 1 86 101 GLY A N 1
ATOM 764 C CA . GLY A 1 101 ? -7.086 33.844 2.52 1 86 101 GLY A CA 1
ATOM 765 C C . GLY A 1 101 ? -6.988 33.219 1.13 1 86 101 GLY A C 1
ATOM 766 O O . GLY A 1 101 ? -6.203 32.312 0.899 1 86 101 GLY A O 1
ATOM 767 N N . PRO A 1 102 ? -7.887 33.719 0.276 1 85.38 102 PRO A N 1
ATOM 768 C CA . PRO A 1 102 ? -7.852 33.25 -1.111 1 85.38 102 PRO A CA 1
ATOM 769 C C . PRO A 1 102 ? -6.594 33.719 -1.854 1 85.38 102 PRO A C 1
ATOM 771 O O . PRO A 1 102 ? -6.008 34.75 -1.515 1 85.38 102 PRO A O 1
ATOM 774 N N . ALA A 1 103 ? -6.238 32.875 -2.762 1 85.88 103 ALA A N 1
ATOM 775 C CA . ALA A 1 103 ? -5.141 33.188 -3.67 1 85.88 103 ALA A CA 1
ATOM 776 C C . ALA A 1 103 ? -5.371 32.594 -5.055 1 85.88 103 ALA A C 1
ATOM 778 O O . ALA A 1 103 ? -6.312 31.828 -5.254 1 85.88 103 ALA A O 1
ATOM 779 N N . SER A 1 104 ? -4.652 33.094 -5.988 1 88.06 104 SER A N 1
ATOM 780 C CA . SER A 1 104 ? -4.527 32.469 -7.293 1 88.06 104 SER A CA 1
ATOM 781 C C . SER A 1 104 ? -3.107 31.969 -7.535 1 88.06 104 SER A C 1
ATOM 783 O O . SER A 1 104 ? -2.143 32.719 -7.32 1 88.06 104 SER A O 1
ATOM 785 N N . PHE A 1 105 ? -3.027 30.703 -7.934 1 92.75 105 PHE A N 1
ATOM 786 C CA . PHE A 1 105 ? -1.729 30.125 -8.266 1 92.75 105 PHE A CA 1
ATOM 787 C C . PHE A 1 105 ? -1.674 29.734 -9.734 1 92.75 105 PHE A C 1
ATOM 789 O O . PHE A 1 105 ? -2.529 28.984 -10.211 1 92.75 105 PHE A O 1
ATOM 796 N N . SER A 1 106 ? -0.658 30.25 -10.469 1 94.25 106 SER A N 1
ATOM 797 C CA . SER A 1 106 ? -0.489 29.953 -11.883 1 94.25 106 SER A CA 1
ATOM 798 C C . SER A 1 106 ? 0.179 28.594 -12.078 1 94.25 106 SER A C 1
ATOM 800 O O . SER A 1 106 ? 0.749 28.031 -11.141 1 94.25 106 SER A O 1
ATOM 802 N N . ASN A 1 107 ? 0.108 28.094 -13.273 1 95.44 107 ASN A N 1
ATOM 803 C CA . ASN A 1 107 ? 0.877 26.906 -13.617 1 95.44 107 ASN A CA 1
ATOM 804 C C . ASN A 1 107 ? 2.365 27.094 -13.328 1 95.44 107 ASN A C 1
ATOM 806 O O . ASN A 1 107 ? 3.049 26.156 -12.922 1 95.44 107 ASN A O 1
ATOM 810 N N . SER A 1 108 ? 2.783 28.312 -13.594 1 96.12 108 SER A N 1
ATOM 811 C CA . SER A 1 108 ? 4.191 28.594 -13.336 1 96.12 108 SER A CA 1
ATOM 812 C C . SER A 1 108 ? 4.535 28.422 -11.859 1 96.12 108 SER A C 1
ATOM 814 O O . SER A 1 108 ? 5.586 27.875 -11.523 1 96.12 108 SER A O 1
ATOM 816 N N . ASN A 1 109 ? 3.656 28.891 -10.984 1 96.44 109 ASN A N 1
ATOM 817 C CA . ASN A 1 109 ? 3.855 28.688 -9.555 1 96.44 109 ASN A CA 1
ATOM 818 C C . ASN A 1 109 ? 3.971 27.203 -9.211 1 96.44 109 ASN A C 1
ATOM 820 O O . ASN A 1 109 ? 4.852 26.797 -8.453 1 96.44 109 ASN A O 1
ATOM 824 N N . LEU A 1 110 ? 3.09 26.484 -9.812 1 97.06 110 LEU A N 1
ATOM 825 C CA . LEU A 1 110 ? 3.033 25.062 -9.539 1 97.06 110 LEU A CA 1
ATOM 826 C C . LEU A 1 110 ? 4.273 24.359 -10.086 1 97.06 110 LEU A C 1
ATOM 828 O O . LEU A 1 110 ? 4.918 23.578 -9.367 1 97.06 110 LEU A O 1
ATOM 832 N N . GLU A 1 111 ? 4.699 24.625 -11.32 1 96.81 111 GLU A N 1
ATOM 833 C CA . GLU A 1 111 ? 5.801 23.938 -12 1 96.81 111 G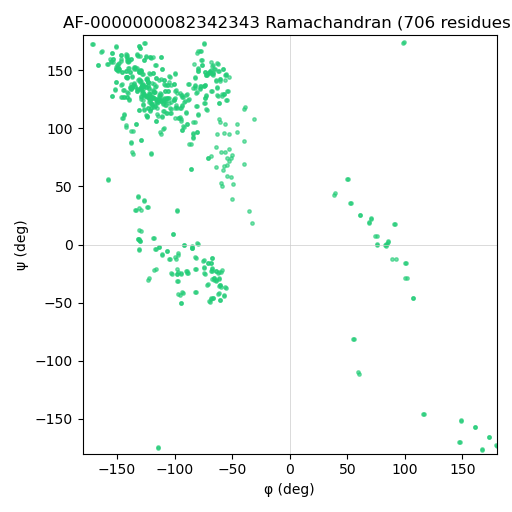LU A CA 1
ATOM 834 C C . GLU A 1 111 ? 7.137 24.266 -11.344 1 96.81 111 GLU A C 1
ATOM 836 O O . GLU A 1 111 ? 8.086 23.469 -11.43 1 96.81 111 GLU A O 1
ATOM 841 N N . ARG A 1 112 ? 7.176 25.375 -10.656 1 96.81 112 ARG A N 1
ATOM 842 C CA . ARG A 1 112 ? 8.398 25.766 -9.969 1 96.81 112 ARG A CA 1
ATOM 843 C C . ARG A 1 112 ? 8.336 25.422 -8.492 1 96.81 112 ARG A C 1
ATOM 845 O O . ARG A 1 112 ? 9.344 25.453 -7.793 1 96.81 112 ARG A O 1
ATOM 852 N N . PHE A 1 113 ? 7.164 25.062 -8.039 1 98.06 113 PHE A N 1
ATOM 853 C CA . PHE A 1 113 ? 6.895 24.891 -6.613 1 98.06 113 PHE A CA 1
ATOM 854 C C . PHE A 1 113 ? 7.367 26.109 -5.82 1 98.06 113 PHE A C 1
ATOM 856 O O . PHE A 1 113 ? 8.156 25.969 -4.883 1 98.06 113 PHE A O 1
ATOM 863 N N . ASN A 1 114 ? 6.902 27.188 -6.16 1 97.94 114 ASN A N 1
ATOM 864 C CA . ASN A 1 114 ? 7.242 28.469 -5.559 1 97.94 114 ASN A CA 1
ATOM 865 C C . ASN A 1 114 ? 6.023 29.391 -5.445 1 97.94 114 ASN A C 1
ATOM 867 O O . ASN A 1 114 ? 5.648 30.047 -6.41 1 97.94 114 ASN A O 1
ATOM 871 N N . PHE A 1 115 ? 5.508 29.453 -4.285 1 96.69 115 PHE A N 1
ATOM 872 C CA . PHE A 1 115 ? 4.367 30.297 -3.949 1 96.69 115 PHE A CA 1
ATOM 873 C C . PHE A 1 115 ? 4.785 31.422 -3.014 1 96.69 115 PHE A C 1
ATOM 875 O O . PHE A 1 115 ? 4.797 31.25 -1.793 1 96.69 115 PHE A O 1
ATOM 882 N N . THR A 1 116 ? 5.07 32.562 -3.582 1 94.69 116 THR A N 1
ATOM 883 C CA . THR A 1 116 ? 5.605 33.688 -2.814 1 94.69 116 THR A CA 1
ATOM 884 C C . THR A 1 116 ? 4.785 34.938 -3.053 1 94.69 116 THR A C 1
ATOM 886 O O . THR A 1 116 ? 4.496 35.281 -4.199 1 94.69 116 THR A O 1
ATOM 889 N N . THR A 1 117 ? 4.336 35.469 -2.02 1 91.19 117 THR A N 1
ATOM 890 C CA . THR A 1 117 ? 3.791 36.844 -2.012 1 91.19 117 THR A CA 1
ATOM 891 C C . THR A 1 117 ? 4.66 37.75 -1.167 1 91.19 117 THR A C 1
ATOM 893 O O . THR A 1 117 ? 5.754 37.375 -0.744 1 91.19 117 THR A O 1
ATOM 896 N N . GLN A 1 118 ? 4.164 39 -1.032 1 90.44 118 GLN A N 1
ATOM 897 C CA . GLN A 1 118 ? 4.887 39.938 -0.181 1 90.44 118 GLN A CA 1
ATOM 898 C C . GLN A 1 118 ? 4.973 39.406 1.254 1 90.44 118 GLN A C 1
ATOM 900 O O . GLN A 1 118 ? 5.996 39.594 1.92 1 90.44 118 GLN A O 1
ATOM 905 N N . ASP A 1 119 ? 3.943 38.75 1.714 1 93.88 119 ASP A N 1
ATOM 906 C CA . ASP A 1 119 ? 3.865 38.438 3.141 1 93.88 119 ASP A CA 1
ATOM 907 C C . ASP A 1 119 ? 3.854 36.938 3.391 1 93.88 119 ASP A C 1
ATOM 909 O O . ASP A 1 119 ? 3.709 36.5 4.531 1 93.88 119 ASP A O 1
ATOM 913 N N . TYR A 1 120 ? 4.027 36.156 2.34 1 96.12 120 TYR A N 1
ATOM 914 C CA . TYR A 1 120 ? 3.906 34.719 2.518 1 96.12 120 TYR A CA 1
ATOM 915 C C . TYR A 1 120 ? 4.77 33.969 1.511 1 96.12 120 TYR A C 1
ATOM 917 O O . TYR A 1 120 ? 4.891 34.375 0.356 1 96.12 120 TYR A O 1
ATOM 925 N N . GLU A 1 121 ? 5.402 32.906 1.981 1 97.56 121 GLU A N 1
ATOM 926 C CA . GLU A 1 121 ? 6.172 32.062 1.101 1 97.56 121 GLU A CA 1
ATOM 927 C C . GLU A 1 121 ? 5.996 30.578 1.479 1 97.56 121 GLU A C 1
ATOM 929 O O . GLU A 1 121 ? 6.023 30.234 2.66 1 97.56 121 GLU A O 1
ATOM 934 N N . PHE A 1 122 ? 5.719 29.734 0.574 1 98.44 122 PHE A N 1
ATOM 935 C CA . PHE A 1 122 ? 5.809 28.281 0.587 1 98.44 122 PHE A CA 1
ATOM 936 C C . PHE A 1 122 ? 6.477 27.766 -0.683 1 98.44 122 PHE A C 1
ATOM 938 O O . PHE A 1 122 ? 5.848 27.719 -1.742 1 98.44 122 PHE A O 1
ATOM 945 N N . SER A 1 123 ? 7.742 27.375 -0.566 1 98.44 123 SER A N 1
ATOM 946 C CA . SER A 1 123 ? 8.484 27.062 -1.782 1 98.44 123 SER A CA 1
ATOM 947 C C . SER A 1 123 ? 9.469 25.922 -1.546 1 98.44 123 SER A C 1
ATOM 949 O O . SER A 1 123 ? 9.883 25.672 -0.411 1 98.44 123 SER A O 1
ATOM 951 N N . GLY A 1 124 ? 9.664 25.172 -2.592 1 98.25 124 GLY A N 1
ATOM 952 C CA . GLY A 1 124 ? 10.734 24.188 -2.58 1 98.25 124 GLY A CA 1
ATOM 953 C C . GLY A 1 124 ? 12.102 24.797 -2.855 1 98.25 124 GLY A C 1
ATOM 954 O O . GLY A 1 124 ? 12.211 25.812 -3.543 1 98.25 124 GLY A O 1
ATOM 955 N N . LEU A 1 125 ? 13.109 24.172 -2.311 1 97.62 125 LEU A N 1
ATOM 956 C CA . LEU A 1 125 ? 14.477 24.625 -2.521 1 97.62 125 LEU A CA 1
ATOM 957 C C . LEU A 1 125 ? 15.219 23.734 -3.504 1 97.62 125 LEU A C 1
ATOM 959 O O . LEU A 1 125 ? 14.953 22.516 -3.562 1 97.62 125 LEU A O 1
ATOM 963 N N . PRO A 1 126 ? 16.062 24.359 -4.277 1 94.69 126 PRO A N 1
ATOM 964 C CA . PRO A 1 126 ? 16.906 23.531 -5.137 1 94.69 126 PRO A CA 1
ATOM 965 C C . PRO A 1 126 ? 17.75 22.531 -4.344 1 94.69 126 PRO A C 1
ATOM 967 O O . PRO A 1 126 ? 18.047 22.766 -3.17 1 94.69 126 PRO A O 1
ATOM 970 N N . PRO A 1 127 ? 18.094 21.297 -5.016 1 93.75 127 PRO A N 1
ATOM 971 C CA . PRO A 1 127 ? 17.922 21 -6.441 1 93.75 127 PRO A CA 1
ATOM 972 C C . PRO A 1 127 ? 16.641 20.234 -6.738 1 93.75 127 PRO A C 1
ATOM 974 O O . PRO A 1 127 ? 16.266 20.078 -7.906 1 93.75 127 PRO A O 1
ATOM 977 N N . ASN A 1 128 ? 15.953 19.781 -5.758 1 94.38 128 ASN A N 1
ATOM 978 C CA . ASN A 1 128 ? 14.914 18.812 -6.078 1 94.38 128 ASN A CA 1
ATOM 979 C C . ASN A 1 128 ? 13.586 19.188 -5.426 1 94.38 128 ASN A C 1
ATOM 981 O O . ASN A 1 128 ? 12.633 18.406 -5.445 1 94.38 128 ASN A O 1
ATOM 985 N N . ASN A 1 129 ? 13.516 20.328 -4.773 1 96.88 129 ASN A N 1
ATOM 986 C CA . ASN A 1 129 ? 12.297 20.891 -4.195 1 96.88 129 ASN A CA 1
ATOM 987 C C . ASN A 1 129 ? 11.836 20.094 -2.977 1 96.88 129 ASN A C 1
ATOM 989 O O . ASN A 1 129 ? 10.672 20.172 -2.584 1 96.88 129 ASN A O 1
ATOM 993 N N . LEU A 1 130 ? 12.75 19.344 -2.326 1 97.38 130 LEU A N 1
ATOM 994 C CA . LEU A 1 130 ? 12.336 18.547 -1.181 1 97.38 130 LEU A CA 1
ATOM 995 C C . LEU A 1 130 ? 12.641 19.266 0.128 1 97.38 130 LEU A C 1
ATOM 997 O O . LEU A 1 130 ? 11.93 19.078 1.121 1 97.38 130 LEU A O 1
ATOM 1001 N N . ASP A 1 131 ? 13.719 20.078 0.142 1 98.06 131 ASP A N 1
ATOM 1002 C CA . ASP A 1 131 ? 13.805 21.109 1.165 1 98.06 131 ASP A CA 1
ATOM 1003 C C . ASP A 1 131 ? 12.836 22.25 0.878 1 98.06 131 ASP A C 1
ATOM 1005 O O . ASP A 1 131 ? 12.594 22.594 -0.282 1 98.06 131 ASP A O 1
ATOM 1009 N N . MET A 1 132 ? 12.344 22.875 1.95 1 98.75 132 MET A N 1
ATOM 1010 C CA . MET A 1 132 ? 11.305 23.875 1.713 1 98.75 132 MET A CA 1
ATOM 1011 C C . MET A 1 132 ? 11.516 25.094 2.594 1 98.75 132 MET A C 1
ATOM 1013 O O . MET A 1 132 ? 12 24.984 3.719 1 98.75 132 MET A O 1
ATOM 1017 N N . LYS A 1 133 ? 11.125 26.172 2.059 1 98.81 133 LYS A N 1
ATOM 1018 C CA . LYS A 1 133 ? 11.094 27.438 2.789 1 98.81 133 LYS A CA 1
ATOM 1019 C C . LYS A 1 133 ? 9.656 27.859 3.078 1 98.81 133 LYS A C 1
ATOM 1021 O O . LYS A 1 133 ? 8.82 27.906 2.17 1 98.81 133 LYS A O 1
ATOM 1026 N N . LEU A 1 134 ? 9.352 28.109 4.32 1 98.75 134 LEU A N 1
ATOM 1027 C CA . LEU A 1 134 ? 8.07 28.625 4.773 1 98.75 134 LEU A CA 1
ATOM 1028 C C . LEU A 1 134 ? 8.242 29.953 5.492 1 98.75 134 LEU A C 1
ATOM 1030 O O . LEU A 1 134 ? 9.031 30.062 6.438 1 98.75 134 LEU A O 1
ATOM 1034 N N . ARG A 1 135 ? 7.551 30.938 5.062 1 98.38 135 ARG A N 1
ATOM 1035 C CA . ARG A 1 135 ? 7.602 32.25 5.684 1 98.38 135 ARG A CA 1
ATOM 1036 C C . ARG A 1 135 ? 6.219 32.906 5.723 1 98.38 135 ARG A C 1
ATOM 1038 O O . ARG A 1 135 ? 5.43 32.75 4.785 1 98.38 135 ARG A O 1
ATOM 1045 N N . SER A 1 136 ? 5.949 33.594 6.727 1 97.62 136 SER A N 1
ATOM 1046 C CA . SER A 1 136 ? 4.727 34.375 6.828 1 97.62 136 SER A CA 1
ATOM 1047 C C . SER A 1 136 ? 4.961 35.656 7.617 1 97.62 136 SER A C 1
ATOM 1049 O O . SER A 1 136 ? 5.703 35.656 8.602 1 97.62 136 SER A O 1
ATOM 1051 N N . ASN A 1 137 ? 4.453 36.688 7.176 1 94.25 137 ASN A N 1
ATOM 1052 C CA . ASN A 1 137 ? 4.293 37.969 7.867 1 94.25 137 ASN A CA 1
ATOM 1053 C C . ASN A 1 137 ? 2.842 38.438 7.832 1 94.25 137 ASN A C 1
ATOM 1055 O O . ASN A 1 137 ? 2.58 39.625 7.629 1 94.25 137 ASN A O 1
ATOM 1059 N N . THR A 1 138 ? 2.012 37.438 7.98 1 87.38 138 THR A N 1
ATOM 1060 C CA . THR A 1 138 ? 0.59 37.75 7.84 1 87.38 138 THR A CA 1
ATOM 1061 C C . THR A 1 138 ? -0.091 37.781 9.203 1 87.38 138 THR A C 1
ATOM 1063 O O . THR A 1 138 ? 0.108 36.875 10.031 1 87.38 138 THR A O 1
ATOM 1066 N N . ASN A 1 139 ? -1.024 38.75 9.438 1 79.56 139 ASN A N 1
ATOM 1067 C CA . ASN A 1 139 ? -1.948 38.812 10.562 1 79.56 139 ASN A CA 1
ATOM 1068 C C . ASN A 1 139 ? -1.297 38.344 11.852 1 79.56 139 ASN A C 1
ATOM 1070 O O . ASN A 1 139 ? -1.827 37.438 12.516 1 79.56 139 ASN A O 1
ATOM 1074 N N . ASN A 1 140 ? -0.103 38.688 12.195 1 81.5 140 ASN A N 1
ATOM 1075 C CA . ASN A 1 140 ? 0.621 38.406 13.43 1 81.5 140 ASN A CA 1
ATOM 1076 C C . ASN A 1 140 ? 1.112 36.969 13.461 1 81.5 140 ASN A C 1
ATOM 1078 O O . ASN A 1 140 ? 1.354 36.406 14.539 1 81.5 140 ASN A O 1
ATOM 1082 N N . VAL A 1 141 ? 0.94 36.344 12.391 1 93.44 141 VAL A N 1
ATOM 1083 C CA . VAL A 1 141 ? 1.621 35.062 12.242 1 93.44 141 VAL A CA 1
ATOM 1084 C C . VAL A 1 141 ? 2.963 35.25 11.539 1 93.44 141 VAL A C 1
ATOM 1086 O O . VAL A 1 141 ? 3.029 35.281 10.312 1 93.44 141 VAL A O 1
ATOM 1089 N N . HIS A 1 142 ? 4 35.312 12.305 1 95.81 142 HIS A N 1
ATOM 1090 C CA . HIS A 1 142 ? 5.309 35.625 11.734 1 95.81 142 HIS A CA 1
ATOM 1091 C C . HIS A 1 142 ? 6.297 34.5 11.984 1 95.81 142 HIS A C 1
ATOM 1093 O O . HIS A 1 142 ? 6.516 34.094 13.133 1 95.81 142 HIS A O 1
ATOM 1099 N N . PHE A 1 143 ? 6.82 33.969 10.961 1 98 143 PHE A N 1
ATOM 1100 C CA . PHE A 1 143 ? 7.852 32.938 11.055 1 98 143 PHE A CA 1
ATOM 1101 C C . PHE A 1 143 ? 8.703 32.938 9.789 1 98 143 PHE A C 1
ATOM 1103 O O . PHE A 1 143 ? 8.312 33.469 8.758 1 98 143 PHE A O 1
ATOM 1110 N N . ASP A 1 144 ? 9.906 32.438 9.82 1 98.31 144 ASP A N 1
ATOM 1111 C CA . ASP A 1 144 ? 10.859 32.125 8.766 1 98.31 144 ASP A CA 1
ATOM 1112 C C . ASP A 1 144 ? 11.539 30.781 9.039 1 98.31 144 ASP A C 1
ATOM 1114 O O . ASP A 1 144 ? 12.516 30.719 9.789 1 98.31 144 ASP A O 1
ATOM 1118 N N . VAL A 1 145 ? 10.984 29.766 8.367 1 98.56 145 VAL A N 1
ATOM 1119 C CA . VAL A 1 145 ? 11.43 28.438 8.75 1 98.56 145 VAL A CA 1
ATOM 1120 C C . VAL A 1 145 ? 11.844 27.656 7.5 1 98.56 145 VAL A C 1
ATOM 1122 O O . VAL A 1 145 ? 11.383 27.953 6.398 1 98.56 145 VAL A O 1
ATOM 1125 N N . THR A 1 146 ? 12.789 26.781 7.691 1 98.81 146 THR A N 1
ATOM 1126 C CA . THR A 1 146 ? 13.188 25.812 6.68 1 98.81 146 THR A CA 1
ATOM 1127 C C . THR A 1 146 ? 12.844 24.391 7.129 1 98.81 146 THR A C 1
ATOM 1129 O O . THR A 1 146 ? 13.172 23.984 8.25 1 98.81 146 THR A O 1
ATOM 1132 N N . VAL A 1 147 ? 12.125 23.703 6.32 1 98.62 147 VAL A N 1
ATOM 1133 C CA . VAL A 1 147 ? 11.891 22.281 6.508 1 98.62 147 VAL A CA 1
ATOM 1134 C C . VAL A 1 147 ? 12.922 21.484 5.711 1 98.62 147 VAL A C 1
ATOM 1136 O O . VAL A 1 147 ? 12.969 21.562 4.484 1 98.62 147 VAL A O 1
ATOM 1139 N N . HIS A 1 148 ? 13.703 20.688 6.422 1 98 148 HIS A N 1
ATOM 1140 C CA . HIS A 1 148 ? 14.758 19.891 5.785 1 98 148 HIS A CA 1
ATOM 1141 C C . HIS A 1 148 ? 14.266 18.5 5.449 1 98 148 HIS A C 1
ATOM 1143 O O . HIS A 1 148 ? 13.68 17.812 6.293 1 98 148 HIS A O 1
ATOM 1149 N N . ALA A 1 149 ? 14.469 18.125 4.25 1 96.31 149 ALA A N 1
ATOM 1150 C CA . ALA A 1 149 ? 14.062 16.781 3.834 1 96.31 149 ALA A CA 1
ATOM 1151 C C . ALA A 1 149 ? 14.969 15.719 4.457 1 96.31 149 ALA A C 1
ATOM 1153 O O . ALA A 1 149 ? 15.742 15.062 3.756 1 96.31 149 ALA A O 1
ATOM 1154 N N . THR A 1 150 ? 14.758 15.5 5.734 1 96.19 150 THR A N 1
ATOM 1155 C CA . THR A 1 150 ? 15.617 14.57 6.461 1 96.19 150 THR A CA 1
ATOM 1156 C C . THR A 1 150 ? 14.836 13.312 6.855 1 96.19 150 THR A C 1
ATOM 1158 O O . THR A 1 150 ? 15.406 12.352 7.371 1 96.19 150 THR A O 1
ATOM 1161 N N . SER A 1 151 ? 13.57 13.328 6.648 1 94.25 151 SER A N 1
ATOM 1162 C CA . SER A 1 151 ? 12.719 12.18 6.941 1 94.25 151 SER A CA 1
ATOM 1163 C C . SER A 1 151 ? 12.414 11.383 5.68 1 94.25 151 SER A C 1
ATOM 1165 O O . SER A 1 151 ? 12.055 11.961 4.648 1 94.25 151 SER A O 1
ATOM 1167 N N . PRO A 1 152 ? 12.578 10.016 5.781 1 94.5 152 PRO A N 1
ATOM 1168 C CA . PRO A 1 152 ? 12.156 9.234 4.617 1 94.5 152 PRO A CA 1
ATOM 1169 C C . PRO A 1 152 ? 10.68 9.406 4.293 1 94.5 152 PRO A C 1
ATOM 1171 O O . PRO A 1 152 ? 9.844 9.477 5.199 1 94.5 152 PRO A O 1
ATOM 1174 N N . ALA A 1 153 ? 10.391 9.445 3.012 1 96 153 ALA A N 1
ATOM 1175 C CA . ALA A 1 153 ? 9.016 9.625 2.557 1 96 153 ALA A CA 1
ATOM 1176 C C . ALA A 1 153 ? 8.141 8.461 2.994 1 96 153 ALA A C 1
ATOM 1178 O O . ALA A 1 153 ? 8.562 7.305 2.957 1 96 153 ALA A O 1
ATOM 1179 N N . PHE A 1 154 ? 7.039 8.836 3.463 1 95.56 154 PHE A N 1
ATOM 1180 C CA . PHE A 1 154 ? 5.938 7.914 3.709 1 95.56 154 PHE A CA 1
ATOM 1181 C C . PHE A 1 154 ? 4.91 7.984 2.586 1 95.56 154 PHE A C 1
ATOM 1183 O O . PHE A 1 154 ? 4.605 9.07 2.084 1 95.56 154 PHE A O 1
ATOM 1190 N N . TYR A 1 155 ? 4.461 6.801 2.213 1 96.62 155 TYR A N 1
ATOM 1191 C CA . TYR A 1 155 ? 3.465 6.723 1.148 1 96.62 155 TYR A CA 1
ATOM 1192 C C . TYR A 1 155 ? 2.121 6.254 1.69 1 96.62 155 TYR A C 1
ATOM 1194 O O . TYR A 1 155 ? 2.025 5.176 2.285 1 96.62 155 TYR A O 1
ATOM 1202 N N . TYR A 1 156 ? 1.112 7.098 1.438 1 96.56 156 TYR A N 1
ATOM 1203 C CA . TYR A 1 156 ? -0.226 6.73 1.884 1 96.56 156 TYR A CA 1
ATOM 1204 C C . TYR A 1 156 ? -0.647 5.387 1.295 1 96.56 156 TYR A C 1
ATOM 1206 O O . TYR A 1 156 ? -0.476 5.148 0.097 1 96.56 156 TYR A O 1
ATOM 1214 N N . CYS A 1 157 ? -1.113 4.484 2.15 1 96.44 157 CYS A N 1
ATOM 1215 C CA . CYS A 1 157 ? -1.672 3.193 1.772 1 96.44 157 CYS A CA 1
ATOM 1216 C C . CYS A 1 157 ? -0.639 2.346 1.039 1 96.44 157 CYS A C 1
ATOM 1218 O O . CYS A 1 157 ? -0.991 1.539 0.176 1 96.44 157 CYS A O 1
ATOM 1220 N N . GLY A 1 158 ? 0.625 2.598 1.298 1 94.25 158 GLY A N 1
ATOM 1221 C CA . GLY A 1 158 ? 1.691 1.732 0.821 1 94.25 158 GLY A CA 1
ATOM 1222 C C . GLY A 1 158 ? 2.496 2.344 -0.31 1 94.25 158 GLY A C 1
ATOM 1223 O O . GLY A 1 158 ? 3.723 2.438 -0.228 1 94.25 158 GLY A O 1
ATOM 1224 N N . ILE A 1 159 ? 1.726 2.93 -1.317 1 94.88 159 ILE A N 1
ATOM 1225 C CA . ILE A 1 159 ? 2.471 3.385 -2.486 1 94.88 159 ILE A CA 1
ATOM 1226 C C . ILE A 1 159 ? 2.078 4.824 -2.818 1 94.88 159 ILE A C 1
ATOM 1228 O O . ILE A 1 159 ? 2.516 5.375 -3.83 1 94.88 159 ILE A O 1
ATOM 1232 N N . GLY A 1 160 ? 1.239 5.387 -2.01 1 96.56 160 GLY A N 1
ATOM 1233 C CA . GLY A 1 160 ? 0.932 6.801 -2.16 1 96.56 160 GLY A CA 1
ATOM 1234 C C . GLY A 1 160 ? -0.253 7.059 -3.068 1 96.56 160 GLY A C 1
ATOM 1235 O O . GLY A 1 160 ? -0.375 8.141 -3.645 1 96.56 160 GLY A O 1
ATOM 1236 N N . ALA A 1 161 ? -1.049 6.082 -3.305 1 96.62 161 ALA A N 1
ATOM 1237 C CA . ALA A 1 161 ? -2.309 6.227 -4.031 1 96.62 161 ALA A CA 1
ATOM 1238 C C . ALA A 1 161 ? -3.457 5.57 -3.273 1 96.62 161 ALA A C 1
ATOM 1240 O O . ALA A 1 161 ? -3.26 4.574 -2.572 1 96.62 161 ALA A O 1
ATOM 1241 N N . TYR A 1 162 ? -4.625 6.141 -3.436 1 96.06 162 TYR A N 1
ATOM 1242 C CA . TYR A 1 162 ? -5.805 5.586 -2.783 1 96.06 162 TYR A CA 1
ATOM 1243 C C . TYR A 1 162 ? -7.082 6.18 -3.365 1 96.06 162 TYR A C 1
ATOM 1245 O O . TYR A 1 162 ? -7.059 7.273 -3.934 1 96.06 162 TYR A O 1
ATOM 1253 N N . ASN A 1 163 ? -8.117 5.418 -3.234 1 94.75 163 ASN A N 1
ATOM 1254 C CA . ASN A 1 163 ? -9.422 5.934 -3.625 1 94.75 163 ASN A CA 1
ATOM 1255 C C . ASN A 1 163 ? -9.953 6.949 -2.613 1 94.75 163 ASN A C 1
ATOM 1257 O O . ASN A 1 163 ? -9.984 6.676 -1.412 1 94.75 163 ASN A O 1
ATOM 1261 N N . TYR A 1 164 ? -10.281 8.039 -3.08 1 94.62 164 TYR A N 1
ATOM 1262 C CA . TYR A 1 164 ? -10.906 9.102 -2.295 1 94.62 164 TYR A CA 1
ATOM 1263 C C . TYR A 1 164 ? -12.227 9.539 -2.922 1 94.62 164 TYR A C 1
ATOM 1265 O O . TYR A 1 164 ? -12.234 10.164 -3.986 1 94.62 164 TYR A O 1
ATOM 1273 N N . VAL A 1 165 ? -13.297 9.242 -2.238 1 91.12 165 VAL A N 1
ATOM 1274 C CA . VAL A 1 165 ? -14.672 9.508 -2.664 1 91.12 165 VAL A CA 1
ATOM 1275 C C . VAL A 1 165 ? -14.914 8.891 -4.039 1 91.12 165 VAL A C 1
ATOM 1277 O O . VAL A 1 165 ? -15.219 7.699 -4.141 1 91.12 165 VAL A O 1
ATOM 1280 N N . ASN A 1 166 ? -14.5 9.578 -5.141 1 88.75 166 ASN A N 1
ATOM 1281 C CA . ASN A 1 166 ? -14.891 9.07 -6.449 1 88.75 166 ASN A CA 1
ATOM 1282 C C . ASN A 1 166 ? -13.695 8.977 -7.395 1 88.75 166 ASN A C 1
ATOM 1284 O O . ASN A 1 166 ? -13.844 8.586 -8.555 1 88.75 166 ASN A O 1
ATOM 1288 N N . ASP A 1 167 ? -12.609 9.266 -6.859 1 93.38 167 ASP A N 1
ATOM 1289 C CA . ASP A 1 167 ? -11.438 9.258 -7.73 1 93.38 167 ASP A CA 1
ATOM 1290 C C . ASP A 1 167 ? -10.172 8.906 -6.949 1 93.38 167 ASP A C 1
ATOM 1292 O O . ASP A 1 167 ? -10.195 8.844 -5.719 1 93.38 167 ASP A O 1
ATOM 1296 N N . THR A 1 168 ? -9.086 8.68 -7.707 1 95.31 168 THR A N 1
ATOM 1297 C CA . THR A 1 168 ? -7.789 8.383 -7.105 1 95.31 168 THR A CA 1
ATOM 1298 C C . THR A 1 168 ? -7.098 9.656 -6.645 1 95.31 168 THR A C 1
ATOM 1300 O O . THR A 1 168 ? -7.062 10.648 -7.379 1 95.31 168 THR A O 1
ATOM 1303 N N . MET A 1 169 ? -6.625 9.68 -5.457 1 96.38 169 MET A N 1
ATOM 1304 C CA . MET A 1 169 ? -5.73 10.711 -4.938 1 96.38 169 MET A CA 1
ATOM 1305 C C . MET A 1 169 ? -4.332 10.148 -4.703 1 96.38 169 MET A C 1
ATOM 1307 O O . MET A 1 169 ? -4.172 8.945 -4.484 1 96.38 169 MET A O 1
ATOM 1311 N N . TYR A 1 170 ? -3.375 11.016 -4.82 1 97.88 170 TYR A N 1
ATOM 1312 C CA . TYR A 1 170 ? -1.979 10.688 -4.555 1 97.88 170 TYR A CA 1
ATOM 1313 C C . TYR A 1 170 ? -1.443 11.5 -3.383 1 97.88 170 TYR A C 1
ATOM 1315 O O . TYR A 1 170 ? -1.774 12.68 -3.23 1 97.88 170 TYR A O 1
ATOM 1323 N N . ASN A 1 171 ? -0.742 10.789 -2.557 1 97.75 171 ASN A N 1
ATOM 1324 C CA . ASN A 1 171 ? -0.296 11.445 -1.332 1 97.75 171 ASN A CA 1
ATOM 1325 C C . ASN A 1 171 ? 0.972 10.797 -0.781 1 97.75 171 ASN A C 1
ATOM 1327 O O . ASN A 1 171 ? 1.053 9.57 -0.675 1 97.75 171 ASN A O 1
ATOM 1331 N N . TRP A 1 172 ? 1.972 11.633 -0.527 1 97.62 172 TRP A N 1
ATOM 1332 C CA . TRP A 1 172 ? 3.105 11.211 0.289 1 97.62 172 TRP A CA 1
ATOM 1333 C C . TRP A 1 172 ? 3.438 12.266 1.344 1 97.62 172 TRP A C 1
ATOM 1335 O O . TRP A 1 172 ? 2.943 13.391 1.281 1 97.62 172 TRP A O 1
ATOM 1345 N N . ALA A 1 173 ? 4.219 11.891 2.373 1 97.69 173 ALA A N 1
ATOM 1346 C CA . ALA A 1 173 ? 4.555 12.812 3.453 1 97.69 173 ALA A CA 1
ATOM 1347 C C . ALA A 1 173 ? 5.996 12.617 3.914 1 97.69 173 ALA A C 1
ATOM 1349 O O . ALA A 1 173 ? 6.562 11.531 3.752 1 97.69 173 ALA A O 1
ATOM 1350 N N . PHE A 1 174 ? 6.609 13.656 4.359 1 97.44 174 PHE A N 1
ATOM 1351 C CA . PHE A 1 174 ? 7.695 13.586 5.332 1 97.44 174 PHE A CA 1
ATOM 1352 C C . PHE A 1 174 ? 7.152 13.656 6.754 1 97.44 174 PHE A C 1
ATOM 1354 O O . PHE A 1 174 ? 6.703 14.711 7.203 1 97.44 174 PHE A O 1
ATOM 1361 N N . PRO A 1 175 ? 7.289 12.594 7.488 1 97.81 175 PRO A N 1
ATOM 1362 C CA . PRO A 1 175 ? 6.523 12.539 8.734 1 97.81 175 PRO A CA 1
ATOM 1363 C C . PRO A 1 175 ? 7.203 13.297 9.875 1 97.81 175 PRO A C 1
ATOM 1365 O O . PRO A 1 175 ? 6.547 13.656 10.859 1 97.81 175 PRO A O 1
ATOM 1368 N N . ALA A 1 176 ? 8.508 13.531 9.789 1 98.12 176 ALA A N 1
ATOM 1369 C CA . ALA A 1 176 ? 9.219 14.117 10.93 1 98.12 176 ALA A CA 1
ATOM 1370 C C . ALA A 1 176 ? 10.508 14.797 10.477 1 98.12 176 ALA A C 1
ATOM 1372 O O . ALA A 1 176 ? 11.578 14.523 11.016 1 98.12 176 ALA A O 1
ATOM 1373 N N . SER A 1 177 ? 10.383 15.672 9.594 1 97.81 177 SER A N 1
ATOM 1374 C CA . SER A 1 177 ? 11.539 16.375 9.055 1 97.81 177 SER A CA 1
ATOM 1375 C C . SER A 1 177 ? 12.109 17.359 10.078 1 97.81 177 SER A C 1
ATOM 1377 O O . SER A 1 177 ? 11.359 17.984 10.82 1 97.81 177 SER A O 1
ATOM 1379 N N . LYS A 1 178 ? 13.391 17.5 10.023 1 98.06 178 LYS A N 1
ATOM 1380 C CA . LYS A 1 178 ? 14.023 18.547 10.828 1 98.06 178 LYS A CA 1
ATOM 1381 C C . LYS A 1 178 ? 13.578 19.938 10.383 1 98.06 178 LYS A C 1
ATOM 1383 O O . LYS A 1 178 ? 13.43 20.188 9.18 1 98.06 178 LYS A O 1
ATOM 1388 N N . THR A 1 179 ? 13.391 20.781 11.352 1 98.62 179 THR A N 1
ATOM 1389 C CA . THR A 1 179 ? 12.906 22.125 11.094 1 98.62 179 THR A CA 1
ATOM 1390 C C . THR A 1 179 ? 13.797 23.172 11.766 1 98.62 179 THR A C 1
ATOM 1392 O O . THR A 1 179 ? 14.109 23.047 12.953 1 98.62 179 THR A O 1
ATOM 1395 N N . SER A 1 180 ? 14.258 24.109 11.039 1 98.75 180 SER A N 1
ATOM 1396 C CA . SER A 1 180 ? 15.078 25.188 11.57 1 98.75 180 SER A CA 1
ATOM 1397 C C . SER A 1 180 ? 14.5 26.562 11.203 1 98.75 180 SER A C 1
ATOM 1399 O O . SER A 1 180 ? 13.531 26.641 10.453 1 98.75 180 SER A O 1
ATOM 1401 N N . GLY A 1 181 ? 15.117 27.578 11.773 1 98.81 181 GLY A N 1
ATOM 1402 C CA . GLY A 1 181 ? 14.664 28.953 11.555 1 98.81 181 GLY A CA 1
ATOM 1403 C C . GLY A 1 181 ? 14.172 29.625 12.812 1 98.81 181 GLY A C 1
ATOM 1404 O O . GLY A 1 181 ? 14.766 29.469 13.883 1 98.81 181 GLY A O 1
ATOM 1405 N N . SER A 1 182 ? 13.141 30.5 12.602 1 98.38 182 SER A N 1
ATOM 1406 C CA . SER A 1 182 ? 12.688 31.297 13.742 1 98.38 182 SER A CA 1
ATOM 1407 C C . SER A 1 182 ? 11.195 31.578 13.648 1 98.38 182 SER A C 1
ATOM 1409 O O . SER A 1 182 ? 10.609 31.516 12.57 1 98.38 182 SER A O 1
ATOM 1411 N N . ILE A 1 183 ? 10.641 31.828 14.805 1 96.88 183 ILE A N 1
ATOM 1412 C CA . ILE A 1 183 ? 9.281 32.344 14.922 1 96.88 183 ILE A CA 1
ATOM 1413 C C . ILE A 1 183 ? 9.305 33.688 15.641 1 96.88 183 ILE A C 1
ATOM 1415 O O . ILE A 1 183 ? 10.312 34.062 16.25 1 96.88 183 ILE A O 1
ATOM 1419 N N . PHE A 1 184 ? 8.25 34.406 15.453 1 93.69 184 PHE A N 1
ATOM 1420 C CA . PHE A 1 184 ? 8.094 35.688 16.109 1 93.69 184 PHE A CA 1
ATOM 1421 C C . PHE A 1 184 ? 6.844 35.719 16.969 1 93.69 184 PHE A C 1
ATOM 1423 O O . PHE A 1 184 ? 5.738 35.469 16.484 1 93.69 184 PHE A O 1
ATOM 1430 N N . THR A 1 185 ? 7.027 35.844 18.188 1 87.44 185 THR A N 1
ATOM 1431 C CA . THR A 1 185 ? 5.906 35.812 19.125 1 87.44 185 THR A CA 1
ATOM 1432 C C . THR A 1 185 ? 5.953 37 20.062 1 87.44 185 THR A C 1
ATOM 1434 O O . THR A 1 185 ? 6.996 37.656 20.219 1 87.44 185 THR A O 1
ATOM 1437 N N . SER A 1 186 ? 4.688 37.375 20.469 1 78.25 186 SER A N 1
ATOM 1438 C CA . SER A 1 186 ? 4.633 38.438 21.484 1 78.25 186 SER A CA 1
ATOM 1439 C C . SER A 1 186 ? 4.668 37.875 22.891 1 78.25 186 SER A C 1
ATOM 1441 O O . SER A 1 186 ? 4.031 36.844 23.156 1 78.25 186 SER A O 1
ATOM 1443 N N . SER A 1 187 ? 5.73 37.938 23.594 1 58.75 187 SER A N 1
ATOM 1444 C CA . SER A 1 187 ? 5.719 37.5 24.984 1 58.75 187 SER A CA 1
ATOM 1445 C C . SER A 1 187 ? 4.633 38.25 25.766 1 58.75 187 SER A C 1
ATOM 1447 O O . SER A 1 187 ? 4.18 39.312 25.359 1 58.75 187 SER A O 1
ATOM 1449 N N . SER A 1 188 ? 4.07 37.531 26.734 1 53.44 188 SER A N 1
ATOM 1450 C CA . SER A 1 188 ? 3.08 38.125 27.625 1 53.44 188 SER A CA 1
ATOM 1451 C C . SER A 1 188 ? 3.465 39.562 28.016 1 53.44 188 SER A C 1
ATOM 1453 O O . SER A 1 188 ? 4.555 39.781 28.547 1 53.44 188 SER A O 1
ATOM 1455 N N . GLY A 1 189 ? 2.648 40.562 27.625 1 52.09 189 GLY A N 1
ATOM 1456 C CA . GLY A 1 189 ? 2.76 41.938 28.094 1 52.09 189 GLY A CA 1
ATOM 1457 C C . GLY A 1 189 ? 3.432 42.844 27.078 1 52.09 189 GLY A C 1
ATOM 1458 O O . GLY A 1 189 ? 3.379 44.094 27.219 1 52.09 189 GLY A O 1
ATOM 1459 N N . ASN A 1 190 ? 4.289 42.219 26.297 1 54.41 190 ASN A N 1
ATOM 1460 C CA . ASN A 1 190 ? 4.977 43.125 25.359 1 54.41 190 ASN A CA 1
ATOM 1461 C C . ASN A 1 190 ? 4.324 43.094 23.984 1 54.41 190 ASN A C 1
ATOM 1463 O O . ASN A 1 190 ? 3.99 42.031 23.453 1 54.41 190 ASN A O 1
ATOM 1467 N N . ALA A 1 191 ? 3.828 44.25 23.5 1 62.66 191 ALA A N 1
ATOM 1468 C CA . ALA A 1 191 ? 3.199 44.469 22.203 1 62.66 191 ALA A CA 1
ATOM 1469 C C . ALA A 1 191 ? 4.156 44.125 21.062 1 62.66 191 ALA A C 1
ATOM 1471 O O . ALA A 1 191 ? 3.721 43.75 19.984 1 62.66 191 ALA A O 1
ATOM 1472 N N . ALA A 1 192 ? 5.41 44.156 21.312 1 73.56 192 ALA A N 1
ATOM 1473 C CA . ALA A 1 192 ? 6.355 44 20.203 1 73.56 192 ALA A CA 1
ATOM 1474 C C . ALA A 1 192 ? 6.688 42.5 19.969 1 73.56 192 ALA A C 1
ATOM 1476 O O . ALA A 1 192 ? 6.898 41.75 20.922 1 73.56 192 ALA A O 1
ATOM 1477 N N . LEU A 1 193 ? 6.598 42 18.75 1 83.5 193 LEU A N 1
ATOM 1478 C CA . LEU A 1 193 ? 6.973 40.656 18.391 1 83.5 193 LEU A CA 1
ATOM 1479 C C . LEU A 1 193 ? 8.469 40.438 18.609 1 83.5 193 LEU A C 1
ATOM 1481 O O . LEU A 1 193 ? 9.289 41.281 18.281 1 83.5 193 LEU A O 1
ATOM 1485 N N . GLU A 1 194 ? 8.789 39.406 19.312 1 88.19 194 GLU A N 1
ATOM 1486 C CA . GLU A 1 194 ? 10.164 39 19.547 1 88.19 194 GLU A CA 1
ATOM 1487 C C . GLU A 1 194 ? 10.508 37.75 18.719 1 88.19 194 GLU A C 1
ATOM 1489 O O . GLU A 1 194 ? 9.695 36.844 18.625 1 88.19 194 GLU A O 1
ATOM 1494 N N . ARG A 1 195 ? 11.68 37.812 18.156 1 94.44 195 ARG A N 1
ATOM 1495 C CA . ARG A 1 195 ? 12.188 36.656 17.406 1 94.44 195 ARG A CA 1
ATOM 1496 C C . ARG A 1 195 ? 12.703 35.594 18.344 1 94.44 195 ARG A C 1
ATOM 1498 O O . ARG A 1 195 ? 13.438 35.875 19.297 1 94.44 195 ARG A O 1
ATOM 1505 N N . ILE A 1 196 ? 12.359 34.406 18.109 1 94.88 196 ILE A N 1
ATOM 1506 C CA . ILE A 1 196 ? 12.891 33.281 18.859 1 94.88 196 ILE A CA 1
ATOM 1507 C C . ILE A 1 196 ? 13.336 32.156 17.906 1 94.88 196 ILE A C 1
ATOM 1509 O O . ILE A 1 196 ? 12.594 31.781 17 1 94.88 196 ILE A O 1
ATOM 1513 N N . ASP A 1 197 ? 14.508 31.641 18.172 1 97.94 197 ASP A N 1
ATOM 1514 C CA . ASP A 1 197 ? 15.055 30.594 17.312 1 97.94 197 ASP A CA 1
ATOM 1515 C C . ASP A 1 197 ? 14.438 29.234 17.641 1 97.94 197 ASP A C 1
ATOM 1517 O O . ASP A 1 197 ? 14.117 28.953 18.797 1 97.94 197 ASP A O 1
ATOM 1521 N N . ILE A 1 198 ? 14.352 28.453 16.641 1 98 198 ILE A N 1
ATOM 1522 C CA . ILE A 1 198 ? 13.867 27.078 16.781 1 98 198 ILE A CA 1
ATOM 1523 C C . ILE A 1 198 ? 15.031 26.141 17.109 1 98 198 ILE A C 1
ATOM 1525 O O . ILE A 1 198 ? 16.125 26.297 16.562 1 98 198 ILE A O 1
ATOM 1529 N N . ASN A 1 199 ? 14.844 25.219 18.016 1 98.06 199 ASN A N 1
ATOM 1530 C CA . ASN A 1 199 ? 15.773 24.109 18.25 1 98.06 199 ASN A CA 1
ATOM 1531 C C . ASN A 1 199 ? 15.539 22.969 17.266 1 98.06 199 ASN A C 1
ATOM 1533 O O . ASN A 1 199 ? 14.609 22.172 17.438 1 98.06 199 ASN A O 1
ATOM 1537 N N . PRO A 1 200 ? 16.391 22.797 16.297 1 97.75 200 PRO A N 1
ATOM 1538 C CA . PRO A 1 200 ? 16.109 21.812 15.25 1 97.75 200 PRO A CA 1
ATOM 1539 C C . PRO A 1 200 ? 16.141 20.375 15.773 1 97.75 200 PRO A C 1
ATOM 1541 O O . PRO A 1 200 ? 15.555 19.469 15.172 1 97.75 200 PRO A O 1
ATOM 1544 N N . SER A 1 201 ? 16.781 20.125 16.891 1 97.25 201 SER A N 1
ATOM 1545 C CA . SER A 1 201 ? 16.906 18.766 17.422 1 97.25 201 SER A CA 1
ATOM 1546 C C . SER A 1 201 ? 15.664 18.359 18.188 1 97.25 201 SER A C 1
ATOM 1548 O O . SER A 1 201 ? 15.477 17.188 18.5 1 97.25 201 SER A O 1
ATOM 1550 N N . ALA A 1 202 ? 14.836 19.344 18.422 1 97.75 202 ALA A N 1
ATOM 1551 C CA . ALA A 1 202 ? 13.602 19.094 19.156 1 97.75 202 ALA A CA 1
ATOM 1552 C C . ALA A 1 202 ? 12.398 19.688 18.422 1 97.75 202 ALA A C 1
ATOM 1554 O O . ALA A 1 202 ? 11.461 20.172 19.047 1 97.75 202 ALA A O 1
ATOM 1555 N N . SER A 1 203 ? 12.492 19.719 17.141 1 98.5 203 SER A N 1
ATOM 1556 C CA . SER A 1 203 ? 11.414 20.203 16.297 1 98.5 203 SER A CA 1
ATOM 1557 C C . SER A 1 203 ? 11.242 19.312 15.062 1 98.5 203 SER A C 1
ATOM 1559 O O . SER A 1 203 ? 12.227 18.922 14.43 1 98.5 203 SER A O 1
ATOM 1561 N N . LEU A 1 204 ? 10.016 19 14.75 1 98.56 204 LEU A N 1
ATOM 1562 C CA . LEU A 1 204 ? 9.742 18.188 13.562 1 98.56 204 LEU A CA 1
ATOM 1563 C C . LEU A 1 204 ? 8.578 18.781 12.773 1 98.56 204 LEU A C 1
ATOM 1565 O O . LEU A 1 204 ? 7.699 19.438 13.344 1 98.56 204 LEU A O 1
ATOM 1569 N N . THR A 1 205 ? 8.625 18.547 11.492 1 98.75 205 THR A N 1
ATOM 1570 C CA . THR A 1 205 ? 7.527 18.922 10.609 1 98.75 205 THR A CA 1
ATOM 1571 C C . THR A 1 205 ? 6.965 17.703 9.883 1 98.75 205 THR A C 1
ATOM 1573 O O . THR A 1 205 ? 7.715 16.922 9.305 1 98.75 205 THR A O 1
ATOM 1576 N N . TRP A 1 206 ? 5.68 17.516 10.023 1 98.69 206 TRP A N 1
ATOM 1577 C CA . TRP A 1 206 ? 4.93 16.703 9.078 1 98.69 206 TRP A CA 1
ATOM 1578 C C . TRP A 1 206 ? 4.613 17.5 7.812 1 98.69 206 TRP A C 1
ATOM 1580 O O . TRP A 1 206 ? 3.889 18.5 7.859 1 98.69 206 TRP A O 1
ATOM 1590 N N . TYR A 1 207 ? 5.219 17.125 6.727 1 98.44 207 TYR A N 1
ATOM 1591 C CA . TYR A 1 207 ? 4.871 17.734 5.441 1 98.44 207 TYR A CA 1
ATOM 1592 C C . TYR A 1 207 ? 4.098 16.734 4.57 1 98.44 207 TYR A C 1
ATOM 1594 O O . TYR A 1 207 ? 4.523 15.594 4.395 1 98.44 207 TYR A O 1
ATOM 1602 N N . ASP A 1 208 ? 3.01 17.219 4.027 1 96.88 208 ASP A N 1
ATOM 1603 C CA . ASP A 1 208 ? 2.115 16.391 3.213 1 96.88 208 ASP A CA 1
ATOM 1604 C C . ASP A 1 208 ? 1.962 16.984 1.811 1 96.88 208 ASP A C 1
ATOM 1606 O O . ASP A 1 208 ? 1.557 18.125 1.653 1 96.88 208 ASP A O 1
ATOM 1610 N N . ARG A 1 209 ? 2.277 16.219 0.751 1 98.5 209 ARG A N 1
ATOM 1611 C CA . ARG A 1 209 ? 2.014 16.531 -0.647 1 98.5 209 ARG A CA 1
ATOM 1612 C C . ARG A 1 209 ? 0.873 15.68 -1.197 1 98.5 209 ARG A C 1
ATOM 1614 O O . ARG A 1 209 ? 0.994 14.461 -1.296 1 98.5 209 ARG A O 1
ATOM 1621 N N . ALA A 1 210 ? -0.256 16.312 -1.526 1 97.5 210 ALA A N 1
ATOM 1622 C CA . ALA A 1 210 ? -1.41 15.609 -2.074 1 97.5 210 ALA A CA 1
ATOM 1623 C C . ALA A 1 210 ? -1.831 16.203 -3.416 1 97.5 210 ALA A C 1
ATOM 1625 O O . ALA A 1 210 ? -1.782 17.422 -3.605 1 97.5 210 ALA A O 1
ATOM 1626 N N . TRP A 1 211 ? -2.229 15.375 -4.316 1 97.75 211 TRP A N 1
ATOM 1627 C CA . TRP A 1 211 ? -2.762 15.883 -5.578 1 97.75 211 TRP A CA 1
ATOM 1628 C C . TRP A 1 211 ? -3.723 14.883 -6.207 1 97.75 211 TRP A C 1
ATOM 1630 O O . TRP A 1 211 ? -3.752 13.711 -5.816 1 97.75 211 TRP A O 1
ATOM 1640 N N . GLY A 1 212 ? -4.477 15.258 -7.109 1 96.19 212 GLY A N 1
ATOM 1641 C CA . GLY A 1 212 ? -5.488 14.484 -7.816 1 96.19 212 GLY A CA 1
ATOM 1642 C C . GLY A 1 212 ? -6.672 15.32 -8.258 1 96.19 212 GLY A C 1
ATOM 1643 O O . GLY A 1 212 ? -6.52 16.5 -8.594 1 96.19 212 GLY A O 1
ATOM 1644 N N . ALA A 1 213 ? -7.867 14.609 -8.359 1 91.38 213 ALA A N 1
ATOM 1645 C CA . ALA A 1 213 ? -9.023 15.336 -8.883 1 91.38 213 ALA A CA 1
ATOM 1646 C C . ALA A 1 213 ? -10.242 15.148 -7.984 1 91.38 213 ALA A C 1
ATOM 1648 O O . ALA A 1 213 ? -11.281 15.773 -8.203 1 91.38 213 ALA A O 1
ATOM 1649 N N . ALA A 1 214 ? -10.055 14.328 -6.988 1 85.38 214 ALA A N 1
ATOM 1650 C CA . ALA A 1 214 ? -11.211 14 -6.152 1 85.38 214 ALA A CA 1
ATOM 1651 C C . ALA A 1 214 ? -11.594 15.18 -5.262 1 85.38 214 ALA A C 1
ATOM 1653 O O . ALA A 1 214 ? -10.727 15.938 -4.812 1 85.38 214 ALA A O 1
ATOM 1654 N N . GLU A 1 215 ? -12.961 15.258 -5.07 1 81.94 215 GLU A N 1
ATOM 1655 C CA . GLU A 1 215 ? -13.477 16.312 -4.195 1 81.94 215 GLU A CA 1
ATOM 1656 C C . GLU A 1 215 ? -14.523 15.758 -3.227 1 81.94 215 GLU A C 1
ATOM 1658 O O . GLU A 1 215 ? -15.352 14.922 -3.607 1 81.94 215 GLU A O 1
ATOM 1663 N N . LEU A 1 216 ? -14.391 16.172 -2.049 1 86.56 216 LEU A N 1
ATOM 1664 C CA . LEU A 1 216 ? -15.43 15.922 -1.056 1 86.56 216 LEU A CA 1
ATOM 1665 C C . LEU A 1 216 ? -16.422 17.078 -0.999 1 86.56 216 LEU A C 1
ATOM 1667 O O . LEU A 1 216 ? -16.141 18.109 -0.403 1 86.56 216 LEU A O 1
ATOM 1671 N N . ARG A 1 217 ? -17.578 16.906 -1.598 1 81.31 217 ARG A N 1
ATOM 1672 C CA . ARG A 1 217 ? -18.547 17.984 -1.715 1 81.31 217 ARG A CA 1
ATOM 1673 C C . ARG A 1 217 ? -19.594 17.891 -0.608 1 81.31 217 ARG A C 1
ATOM 1675 O O . ARG A 1 217 ? -20.047 18.922 -0.098 1 81.31 217 ARG A O 1
ATOM 1682 N N . ASN A 1 218 ? -20.047 16.719 -0.338 1 88.69 218 ASN A N 1
ATOM 1683 C CA . ASN A 1 218 ? -21.031 16.453 0.713 1 88.69 218 ASN A CA 1
ATOM 1684 C C . ASN A 1 218 ? -20.562 15.32 1.634 1 88.69 218 ASN A C 1
ATOM 1686 O O . ASN A 1 218 ? -20.906 14.156 1.416 1 88.69 218 ASN A O 1
ATOM 1690 N N . GLY A 1 219 ? -19.859 15.75 2.646 1 90.69 219 GLY A N 1
ATOM 1691 C CA . GLY A 1 219 ? -19.297 14.789 3.58 1 90.69 219 GLY A CA 1
ATOM 1692 C C . GLY A 1 219 ? -18.25 15.398 4.508 1 90.69 219 GLY A C 1
ATOM 1693 O O . GLY A 1 219 ? -18.094 16.625 4.559 1 90.69 219 GLY A O 1
ATOM 1694 N N . ASN A 1 220 ? -17.656 14.516 5.316 1 91.75 220 ASN A N 1
ATOM 1695 C CA . ASN A 1 220 ? -16.641 14.93 6.281 1 91.75 220 ASN A CA 1
ATOM 1696 C C . ASN A 1 220 ? -15.391 14.062 6.188 1 91.75 220 ASN A C 1
ATOM 1698 O O . ASN A 1 220 ? -15.484 12.867 5.906 1 91.75 220 ASN A O 1
ATOM 1702 N N . SER A 1 221 ? -14.375 14.695 6.312 1 94 221 SER A N 1
ATOM 1703 C CA . SER A 1 221 ? -13.109 13.969 6.371 1 94 221 SER A CA 1
ATOM 1704 C C . SER A 1 221 ? -12.328 14.328 7.629 1 94 221 SER A C 1
ATOM 1706 O O . SER A 1 221 ? -12.305 15.492 8.047 1 94 221 SER A O 1
ATOM 1708 N N . THR A 1 222 ? -11.781 13.375 8.297 1 96.94 222 THR A N 1
ATOM 1709 C CA . THR A 1 222 ? -10.906 13.523 9.461 1 96.94 222 THR A CA 1
ATOM 1710 C C . THR A 1 222 ? -9.555 12.859 9.203 1 96.94 222 THR A C 1
ATOM 1712 O O . THR A 1 222 ? -9.492 11.703 8.781 1 96.94 222 THR A O 1
ATOM 1715 N N . PHE A 1 223 ? -8.562 13.602 9.391 1 97.81 223 PHE A N 1
ATOM 1716 C CA . PHE A 1 223 ? -7.199 13.102 9.258 1 97.81 223 PHE A CA 1
ATOM 1717 C C . PHE A 1 223 ? -6.418 13.32 10.547 1 97.81 223 PHE A C 1
ATOM 1719 O O . PHE A 1 223 ? -6.547 14.359 11.195 1 97.81 223 PHE A O 1
ATOM 1726 N N . PHE A 1 224 ? -5.617 12.273 10.984 1 98.75 224 PHE A N 1
ATOM 1727 C CA . PHE A 1 224 ? -4.695 12.398 12.102 1 98.75 224 PHE A CA 1
ATOM 1728 C C . PHE A 1 224 ? -3.275 12.047 11.68 1 98.75 224 PHE A C 1
ATOM 1730 O O . PHE A 1 224 ? -3.068 11.125 10.883 1 98.75 224 PHE A O 1
ATOM 1737 N N . ASN A 1 225 ? -2.309 12.703 12.094 1 98.62 225 ASN A N 1
ATOM 1738 C CA . ASN A 1 225 ? -0.934 12.227 12.227 1 98.62 225 ASN A CA 1
ATOM 1739 C C . ASN A 1 225 ? -0.496 12.188 13.688 1 98.62 225 ASN A C 1
ATOM 1741 O O . ASN A 1 225 ? -0.557 13.203 14.383 1 98.62 225 ASN A O 1
ATOM 1745 N N . LEU A 1 226 ? -0.087 11.062 14.203 1 98.81 226 LEU A N 1
ATOM 1746 C CA . LEU A 1 226 ? 0.085 10.836 15.633 1 98.81 226 LEU A CA 1
ATOM 1747 C C . LEU A 1 226 ? 1.471 10.266 15.93 1 98.81 226 LEU A C 1
ATOM 1749 O O . LEU A 1 226 ? 1.953 9.391 15.211 1 98.81 226 LEU A O 1
ATOM 1753 N N . TYR A 1 227 ? 2.059 10.812 16.984 1 98.75 227 TYR A N 1
ATOM 1754 C CA . TYR A 1 227 ? 3.365 10.391 17.469 1 98.75 227 TYR A CA 1
ATOM 1755 C C . TYR A 1 227 ? 3.26 9.867 18.906 1 98.75 227 TYR A C 1
ATOM 1757 O O . TYR A 1 227 ? 2.771 10.562 19.797 1 98.75 227 TYR A O 1
ATOM 1765 N N . PHE A 1 228 ? 3.74 8.711 19.094 1 98.25 228 PHE A N 1
ATOM 1766 C CA . PHE A 1 228 ? 3.678 8.086 20.406 1 98.25 228 PHE A CA 1
ATOM 1767 C C . PHE A 1 228 ? 4.82 8.57 21.297 1 98.25 228 PHE A C 1
ATOM 1769 O O . PHE A 1 228 ? 5.949 8.727 20.828 1 98.25 228 PHE A O 1
ATOM 1776 N N . ASP A 1 229 ? 4.574 8.734 22.594 1 97.12 229 ASP A N 1
ATOM 1777 C CA . ASP A 1 229 ? 5.598 9.203 23.516 1 97.12 229 ASP A CA 1
ATOM 1778 C C . ASP A 1 229 ? 6.645 8.117 23.766 1 97.12 229 ASP A C 1
ATOM 1780 O O . ASP A 1 229 ? 7.832 8.414 23.906 1 97.12 229 ASP A O 1
ATOM 1784 N N . ASN A 1 230 ? 6.168 6.859 23.781 1 93.62 230 ASN A N 1
ATOM 1785 C CA . ASN A 1 230 ? 7.074 5.789 24.188 1 93.62 230 ASN A CA 1
ATOM 1786 C C . ASN A 1 230 ? 7.191 4.719 23.109 1 93.62 230 ASN A C 1
ATOM 1788 O O . ASN A 1 230 ? 7.246 3.525 23.406 1 93.62 230 ASN A O 1
ATOM 1792 N N . SER A 1 231 ? 7.09 5.109 21.906 1 95.31 231 SER A N 1
ATOM 1793 C CA . SER A 1 231 ? 7.238 4.219 20.766 1 95.31 231 SER A CA 1
ATOM 1794 C C . SER A 1 231 ? 7.766 4.969 19.547 1 95.31 231 SER A C 1
ATOM 1796 O O . SER A 1 231 ? 7.551 6.176 19.406 1 95.31 231 SER A O 1
ATOM 1798 N N . ASP A 1 232 ? 8.461 4.301 18.719 1 95.88 232 ASP A N 1
ATOM 1799 C CA . ASP A 1 232 ? 8.953 4.895 17.484 1 95.88 232 ASP A CA 1
ATOM 1800 C C . ASP A 1 232 ? 7.855 4.934 16.422 1 95.88 232 ASP A C 1
ATOM 1802 O O . ASP A 1 232 ? 8.062 5.457 15.32 1 95.88 232 ASP A O 1
ATOM 1806 N N . LEU A 1 233 ? 6.711 4.473 16.766 1 97.56 233 LEU A N 1
ATOM 1807 C CA . LEU A 1 233 ? 5.641 4.363 15.781 1 97.56 233 LEU A CA 1
ATOM 1808 C C . LEU A 1 233 ? 5.062 5.734 15.453 1 97.56 233 LEU A C 1
ATOM 1810 O O . LEU A 1 233 ? 4.91 6.578 16.344 1 97.56 233 LEU A O 1
ATOM 1814 N N . ILE A 1 234 ? 4.852 5.957 14.234 1 98.38 234 ILE A N 1
ATOM 1815 C CA . ILE A 1 234 ? 4.035 7.047 13.711 1 98.38 234 ILE A CA 1
ATOM 1816 C C . ILE A 1 234 ? 2.783 6.48 13.047 1 98.38 234 ILE A C 1
ATOM 1818 O O . ILE A 1 234 ? 2.865 5.543 12.25 1 98.38 234 ILE A O 1
ATOM 1822 N N . LEU A 1 235 ? 1.635 6.973 13.461 1 98.62 235 LEU A N 1
ATOM 1823 C CA . LEU A 1 235 ? 0.336 6.535 12.961 1 98.62 235 LEU A CA 1
ATOM 1824 C C . LEU A 1 235 ? -0.406 7.688 12.289 1 98.62 235 LEU A C 1
ATOM 1826 O O . LEU A 1 235 ? -0.44 8.797 12.82 1 98.62 235 LEU A O 1
ATOM 1830 N N . TRP A 1 236 ? -0.835 7.512 11.102 1 98.12 236 TRP A N 1
ATOM 1831 C CA . TRP A 1 236 ? -1.733 8.5 10.516 1 98.12 236 TRP A CA 1
ATOM 1832 C C . TRP A 1 236 ? -2.967 7.832 9.922 1 98.12 236 TRP A C 1
ATOM 1834 O O . TRP A 1 236 ? -2.887 6.715 9.406 1 98.12 236 TRP A O 1
ATOM 1844 N N . THR A 1 237 ? -4.062 8.438 10.07 1 97.88 237 THR A N 1
ATOM 1845 C CA . THR A 1 237 ? -5.375 7.883 9.766 1 97.88 237 THR A CA 1
ATOM 1846 C C . THR A 1 237 ? -6.176 8.836 8.883 1 97.88 237 THR A C 1
ATOM 1848 O O . THR A 1 237 ? -6.176 10.047 9.117 1 97.88 237 THR A O 1
ATOM 1851 N N . LEU A 1 238 ? -6.742 8.305 7.906 1 95.44 238 LEU A N 1
ATOM 1852 C CA . LEU A 1 238 ? -7.668 9.039 7.051 1 95.44 238 LEU A CA 1
ATOM 1853 C C . LEU A 1 238 ? -9.07 8.43 7.117 1 95.44 238 LEU A C 1
ATOM 1855 O O . LEU A 1 238 ? -9.258 7.254 6.797 1 95.44 238 LEU A O 1
ATOM 1859 N N . LEU A 1 239 ? -10.031 9.195 7.543 1 97 239 LEU A N 1
ATOM 1860 C CA . LEU A 1 239 ? -11.422 8.797 7.727 1 97 239 LEU A CA 1
ATOM 1861 C C . LEU A 1 239 ? -12.359 9.695 6.922 1 97 239 LEU A C 1
ATOM 1863 O O . LEU A 1 239 ? -12.422 10.898 7.164 1 97 239 LEU A O 1
ATOM 1867 N N . VAL A 1 240 ? -13.039 9.102 6.012 1 94.31 240 VAL A N 1
ATOM 1868 C CA . VAL A 1 240 ? -13.867 9.891 5.102 1 94.31 240 VAL A CA 1
ATOM 1869 C C . VAL A 1 240 ? -15.297 9.367 5.109 1 94.31 240 VAL A C 1
ATOM 1871 O O . VAL A 1 240 ? -15.523 8.164 4.977 1 94.31 240 VAL A O 1
ATOM 1874 N N . ASP A 1 241 ? -16.219 10.203 5.277 1 93.69 241 ASP A N 1
ATOM 1875 C CA . ASP A 1 241 ? -17.641 9.984 5.047 1 93.69 241 ASP A CA 1
ATOM 1876 C C . ASP A 1 241 ? -18.156 10.883 3.926 1 93.69 241 ASP A C 1
ATOM 1878 O O . ASP A 1 241 ? -18.219 12.109 4.082 1 93.69 241 ASP A O 1
ATOM 1882 N N . SER A 1 242 ? -18.391 10.273 2.846 1 92.94 242 SER A N 1
ATOM 1883 C CA . SER A 1 242 ? -19.047 10.992 1.756 1 92.94 242 SER A CA 1
ATOM 1884 C C . SER A 1 242 ? -20.5 10.555 1.604 1 92.94 242 SER A C 1
ATOM 1886 O O . SER A 1 242 ? -20.797 9.359 1.577 1 92.94 242 SER A O 1
ATOM 1888 N N . TYR A 1 243 ? -21.391 11.469 1.504 1 92.44 243 TYR A N 1
ATOM 1889 C CA . TYR A 1 243 ? -22.812 11.172 1.394 1 92.44 243 TYR A CA 1
ATOM 1890 C C . TYR A 1 243 ? -23.266 11.203 -0.062 1 92.44 243 TYR A C 1
ATOM 1892 O O . TYR A 1 243 ? -24.25 10.539 -0.429 1 92.44 243 TYR A O 1
ATOM 1900 N N . ASP A 1 244 ? -22.531 11.953 -0.815 1 88.62 244 ASP A N 1
ATOM 1901 C CA . ASP A 1 244 ? -22.828 12.031 -2.242 1 88.62 244 ASP A CA 1
ATOM 1902 C C . ASP A 1 244 ? -21.547 12.18 -3.066 1 88.62 244 ASP A C 1
ATOM 1904 O O . ASP A 1 244 ? -21.016 13.273 -3.189 1 88.62 244 ASP A O 1
ATOM 1908 N N . PRO A 1 245 ? -21.156 11.109 -3.818 1 90.75 245 PRO A N 1
ATOM 1909 C CA . PRO A 1 245 ? -21.625 9.727 -3.709 1 90.75 245 PRO A CA 1
ATOM 1910 C C . PRO A 1 245 ? -21.297 9.094 -2.355 1 90.75 245 PRO A C 1
ATOM 1912 O O . PRO A 1 245 ? -20.406 9.57 -1.651 1 90.75 245 PRO A O 1
ATOM 1915 N N . PRO A 1 246 ? -22.047 8.133 -2.004 1 91 246 PRO A N 1
ATOM 1916 C CA . PRO A 1 246 ? -21.812 7.516 -0.695 1 91 246 PRO A CA 1
ATOM 1917 C C . PRO A 1 246 ? -20.547 6.66 -0.662 1 91 246 PRO A C 1
ATOM 1919 O O . PRO A 1 246 ? -20.422 5.695 -1.423 1 91 246 PRO A O 1
ATOM 1922 N N . VAL A 1 247 ? -19.641 7.074 0.133 1 91 247 VAL A N 1
ATOM 1923 C CA . VAL A 1 247 ? -18.375 6.363 0.347 1 91 247 VAL A CA 1
ATOM 1924 C C . VAL A 1 247 ? -17.938 6.508 1.804 1 91 247 VAL A C 1
ATOM 1926 O O . VAL A 1 247 ? -18.062 7.586 2.391 1 91 247 VAL A O 1
ATOM 1929 N N . VAL A 1 248 ? -17.547 5.383 2.426 1 92.69 248 VAL A N 1
ATOM 1930 C CA . VAL A 1 248 ? -16.922 5.406 3.748 1 92.69 248 VAL A CA 1
ATOM 1931 C C . VAL A 1 248 ? -15.531 4.805 3.674 1 92.69 248 VAL A C 1
ATOM 1933 O O . VAL A 1 248 ? -15.352 3.686 3.186 1 92.69 248 VAL A O 1
ATOM 1936 N N . SER A 1 249 ? -14.586 5.523 4.012 1 92.38 249 SER A N 1
ATOM 1937 C CA . SER A 1 249 ? -13.211 5.051 4.094 1 92.38 249 SER A CA 1
ATOM 1938 C C . SER A 1 249 ? -12.719 5.039 5.535 1 92.38 249 SER A C 1
ATOM 1940 O O . SER A 1 249 ? -12.953 5.984 6.289 1 92.38 249 SER A O 1
ATOM 1942 N N . ARG A 1 250 ? -12.109 3.926 6.066 1 97.06 250 ARG A N 1
ATOM 1943 C CA . ARG A 1 250 ? -11.633 3.691 7.426 1 97.06 250 ARG A CA 1
ATOM 1944 C C . ARG A 1 250 ? -10.266 3.016 7.414 1 97.06 250 ARG A C 1
ATOM 1946 O O . ARG A 1 250 ? -10.164 1.805 7.621 1 97.06 250 ARG A O 1
ATOM 1953 N N . SER A 1 251 ? -9.211 3.818 7.184 1 96.31 251 SER A N 1
ATOM 1954 C CA . SER A 1 251 ? -7.906 3.18 7.105 1 96.31 251 SER A CA 1
ATOM 1955 C C . SER A 1 251 ? -6.859 3.961 7.898 1 96.31 251 SER A C 1
ATOM 1957 O O . SER A 1 251 ? -7.016 5.164 8.117 1 96.31 251 SER A O 1
ATOM 1959 N N . SER A 1 252 ? -5.867 3.295 8.352 1 98.12 252 SER A N 1
ATOM 1960 C CA . SER A 1 252 ? -4.715 3.867 9.039 1 98.12 252 SER A CA 1
ATOM 1961 C C . SER A 1 252 ? -3.406 3.344 8.453 1 98.12 252 SER A C 1
ATOM 1963 O O . SER A 1 252 ? -3.365 2.242 7.898 1 98.12 252 SER A O 1
ATOM 1965 N N . ASN A 1 253 ? -2.455 4.156 8.508 1 98.25 253 ASN A N 1
ATOM 1966 C CA . ASN A 1 253 ? -1.09 3.826 8.109 1 98.25 253 ASN A CA 1
ATOM 1967 C C . ASN A 1 253 ? -0.131 3.893 9.297 1 98.25 253 ASN A C 1
ATOM 1969 O O . ASN A 1 253 ? -0.279 4.742 10.172 1 98.25 253 ASN A O 1
ATOM 1973 N N . ILE A 1 254 ? 0.795 2.984 9.273 1 98 254 ILE A N 1
ATOM 1974 C CA . ILE A 1 254 ? 1.74 2.906 10.383 1 98 254 ILE A CA 1
ATOM 1975 C C . ILE A 1 254 ? 3.15 2.68 9.844 1 98 254 ILE A C 1
ATOM 1977 O O . ILE A 1 254 ? 3.338 1.949 8.867 1 98 254 ILE A O 1
ATOM 1981 N N . ARG A 1 255 ? 4.07 3.246 10.484 1 96.81 255 ARG A N 1
ATOM 1982 C CA . ARG A 1 255 ? 5.488 2.961 10.297 1 96.81 255 ARG A CA 1
ATOM 1983 C C . ARG A 1 255 ? 6.301 3.377 11.516 1 96.81 255 ARG A C 1
ATOM 1985 O O . ARG A 1 255 ? 5.895 4.266 12.266 1 96.81 255 ARG A O 1
ATOM 1992 N N . ALA A 1 256 ? 7.402 2.771 11.672 1 95.88 256 ALA A N 1
ATOM 1993 C CA . ALA A 1 256 ? 8.297 3.174 12.758 1 95.88 256 ALA A CA 1
ATOM 1994 C C . ALA A 1 256 ? 9.414 4.07 12.234 1 95.88 256 ALA A C 1
ATOM 1996 O O . ALA A 1 256 ? 9.906 3.875 11.117 1 95.88 256 ALA A O 1
ATOM 1997 N N . ARG A 1 257 ? 9.828 4.984 13.094 1 93.56 257 ARG A N 1
ATOM 1998 C CA . ARG A 1 257 ? 11 5.793 12.789 1 93.56 257 ARG A CA 1
ATOM 1999 C C . ARG A 1 257 ? 12.203 4.914 12.461 1 93.56 257 ARG A C 1
ATOM 2001 O O . ARG A 1 257 ? 12.445 3.91 13.141 1 93.56 257 ARG A O 1
ATOM 2008 N N . GLY A 1 258 ? 12.891 5.18 11.422 1 86.19 258 GLY A N 1
ATOM 2009 C CA . GLY A 1 258 ? 14.102 4.457 11.062 1 86.19 258 GLY A CA 1
ATOM 2010 C C . GLY A 1 258 ? 13.82 3.182 10.289 1 86.19 258 GLY A C 1
ATOM 2011 O O . GLY A 1 258 ? 14.75 2.453 9.93 1 86.19 258 GLY A O 1
ATOM 2012 N N . GLN A 1 259 ? 12.57 2.93 10.062 1 91.12 259 GLN A N 1
ATOM 2013 C CA . GLN A 1 259 ? 12.219 1.736 9.297 1 91.12 259 GLN A CA 1
ATOM 2014 C C . GLN A 1 259 ? 11.633 2.104 7.938 1 91.12 259 GLN A C 1
ATOM 2016 O O . GLN A 1 259 ? 11.203 3.242 7.727 1 91.12 259 GLN A O 1
ATOM 2021 N N . ASN A 1 260 ? 11.664 1.101 7.07 1 92.25 260 ASN A N 1
ATOM 2022 C CA . ASN A 1 260 ? 11.258 1.393 5.703 1 92.25 260 ASN A CA 1
ATOM 2023 C C . ASN A 1 260 ? 9.969 0.652 5.336 1 92.25 260 ASN A C 1
ATOM 2025 O O . ASN A 1 260 ? 9.453 0.817 4.23 1 92.25 260 ASN A O 1
ATOM 2029 N N . TRP A 1 261 ? 9.484 -0.131 6.242 1 95.38 261 TRP A N 1
ATOM 2030 C CA . TRP A 1 261 ? 8.242 -0.84 5.938 1 95.38 261 TRP A CA 1
ATOM 2031 C C . TRP A 1 261 ? 7.043 0.093 6.039 1 95.38 261 TRP A C 1
ATOM 2033 O O . TRP A 1 261 ? 7.125 1.154 6.664 1 95.38 261 TRP A O 1
ATOM 2043 N N . HIS A 1 262 ? 5.996 -0.204 5.352 1 96.62 262 HIS A N 1
ATOM 2044 C CA . HIS A 1 262 ? 4.703 0.467 5.383 1 96.62 262 HIS A CA 1
ATOM 2045 C C . HIS A 1 262 ? 3.586 -0.506 5.742 1 96.62 262 HIS A C 1
ATOM 2047 O O . HIS A 1 262 ? 3.529 -1.618 5.211 1 96.62 262 HIS A O 1
ATOM 2053 N N . GLN A 1 263 ? 2.729 -0.073 6.648 1 97.31 263 GLN A N 1
ATOM 2054 C CA . GLN A 1 263 ? 1.605 -0.938 6.996 1 97.31 263 GLN A CA 1
ATOM 2055 C C . GLN A 1 263 ? 0.28 -0.193 6.879 1 97.31 263 GLN A C 1
ATOM 2057 O O . GLN A 1 263 ? 0.166 0.954 7.316 1 97.31 263 GLN A O 1
ATOM 2062 N N . LEU A 1 264 ? -0.631 -0.782 6.227 1 98.06 264 LEU A N 1
ATOM 2063 C CA . LEU A 1 264 ? -2.018 -0.34 6.121 1 98.06 264 LEU A CA 1
ATOM 2064 C C . LEU A 1 264 ? -2.93 -1.195 6.992 1 98.06 264 LEU A C 1
ATOM 2066 O O . LEU A 1 264 ? -2.932 -2.424 6.879 1 98.06 264 LEU A O 1
ATOM 2070 N N . VAL A 1 265 ? -3.666 -0.59 7.941 1 98.06 265 VAL A N 1
ATOM 2071 C CA . VAL A 1 265 ? -4.531 -1.293 8.883 1 98.06 265 VAL A CA 1
ATOM 2072 C C . VAL A 1 265 ? -5.918 -0.659 8.883 1 98.06 265 VAL A C 1
ATOM 2074 O O . VAL A 1 265 ? -6.051 0.565 8.961 1 98.06 265 VAL A O 1
ATOM 2077 N N . PRO A 1 266 ? -6.988 -1.469 8.852 1 97.38 266 PRO A N 1
ATOM 2078 C CA . PRO A 1 266 ? -8.336 -0.904 8.953 1 97.38 266 PRO A CA 1
ATOM 2079 C C . PRO A 1 266 ? -8.617 -0.283 10.312 1 97.38 266 PRO A C 1
ATOM 2081 O O . PRO A 1 266 ? -8.062 -0.725 11.328 1 97.38 266 PRO A O 1
ATOM 2084 N N . VAL A 1 267 ? -9.391 0.746 10.266 1 98.56 267 VAL A N 1
ATOM 2085 C CA . VAL A 1 267 ? -9.969 1.315 11.477 1 98.56 267 VAL A CA 1
ATOM 2086 C C . VAL A 1 267 ? -11.328 0.67 11.758 1 98.56 267 VAL A C 1
ATOM 2088 O O . VAL A 1 267 ? -12.219 0.691 10.906 1 98.56 267 VAL A O 1
ATOM 2091 N N . ASP A 1 268 ? -11.484 0.067 12.969 1 97.75 268 ASP A N 1
ATOM 2092 C CA . ASP A 1 268 ? -12.703 -0.687 13.242 1 97.75 268 ASP A CA 1
ATOM 2093 C C . ASP A 1 268 ? -13.617 0.066 14.211 1 97.75 268 ASP A C 1
ATOM 2095 O O . ASP A 1 268 ? -14.742 -0.356 14.461 1 97.75 268 ASP A O 1
ATOM 2099 N N . LEU A 1 269 ? -13.109 1.188 14.711 1 98.38 269 LEU A N 1
ATOM 2100 C CA . LEU A 1 269 ? -13.906 2.084 15.547 1 98.38 269 LEU A CA 1
ATOM 2101 C C . LEU A 1 269 ? -13.586 3.541 15.234 1 98.38 269 LEU A C 1
ATOM 2103 O O . LEU A 1 269 ? -12.414 3.926 15.164 1 98.38 269 LEU A O 1
ATOM 2107 N N . PHE A 1 270 ? -14.648 4.324 14.938 1 98.31 270 PHE A N 1
ATOM 2108 C CA . PHE A 1 270 ? -14.516 5.762 14.75 1 98.31 270 PHE A CA 1
ATOM 2109 C C . PHE A 1 270 ? -15.734 6.496 15.289 1 98.31 270 PHE A C 1
ATOM 2111 O O . PHE A 1 270 ? -16.828 6.379 14.742 1 98.31 270 PHE A O 1
ATOM 2118 N N . GLU A 1 271 ? -15.461 7.223 16.359 1 97.75 271 GLU A N 1
ATOM 2119 C CA . GLU A 1 271 ? -16.5 8.039 16.984 1 97.75 271 GLU A CA 1
ATOM 2120 C C . GLU A 1 271 ? -16.031 9.484 17.156 1 97.75 271 GLU A C 1
ATOM 2122 O O . GLU A 1 271 ? -14.883 9.727 17.531 1 97.75 271 GLU A O 1
ATOM 2127 N N . MET A 1 272 ? -16.891 10.352 16.875 1 95.88 272 MET A N 1
ATOM 2128 C CA . MET A 1 272 ? -16.625 11.781 17.062 1 95.88 272 MET A CA 1
ATOM 2129 C C . MET A 1 272 ? -17.438 12.344 18.219 1 95.88 272 MET A C 1
ATOM 2131 O O . MET A 1 272 ? -18.594 11.984 18.391 1 95.88 272 MET A O 1
ATOM 2135 N N . GLY A 1 273 ? -16.812 13.172 18.906 1 93.94 273 GLY A N 1
ATOM 2136 C CA . GLY A 1 273 ? -17.5 13.836 20 1 93.94 273 GLY A CA 1
ATOM 2137 C C . GLY A 1 273 ? -18.688 14.672 19.547 1 93.94 273 GLY A C 1
ATOM 2138 O O . GLY A 1 273 ? -18.641 15.281 18.469 1 93.94 273 GLY A O 1
ATOM 2139 N N . THR A 1 274 ? -19.672 14.742 20.469 1 91.38 274 THR A N 1
ATOM 2140 C CA . THR A 1 274 ? -20.859 15.555 20.25 1 91.38 274 THR A CA 1
ATOM 2141 C C . THR A 1 274 ? -21.125 16.453 21.469 1 91.38 274 THR A C 1
ATOM 2143 O O . THR A 1 274 ? -20.422 16.359 22.469 1 91.38 274 THR A O 1
ATOM 2146 N N . GLY A 1 275 ? -21.984 17.312 21.281 1 92 275 GLY A N 1
ATOM 2147 C CA . GLY A 1 275 ? -22.359 18.172 22.391 1 92 275 GLY A CA 1
ATOM 2148 C C . GLY A 1 275 ? -21.203 18.984 22.953 1 92 275 GLY A C 1
ATOM 2149 O O . GLY A 1 275 ? -20.562 19.719 22.219 1 92 275 GLY A O 1
ATOM 2150 N N . ASP A 1 276 ? -20.797 18.641 24.125 1 91.38 276 ASP A N 1
ATOM 2151 C CA . ASP A 1 276 ? -19.781 19.406 24.844 1 91.38 276 ASP A CA 1
ATOM 2152 C C . ASP A 1 276 ? -18.391 19.141 24.266 1 91.38 276 ASP A C 1
ATOM 2154 O O . ASP A 1 276 ? -17.453 19.891 24.531 1 91.38 276 ASP A O 1
ATOM 2158 N N . ALA A 1 277 ? -18.328 18.203 23.547 1 95.25 277 ALA A N 1
ATOM 2159 C CA . ALA A 1 277 ? -17.047 17.844 22.938 1 95.25 277 ALA A CA 1
ATOM 2160 C C . ALA A 1 277 ? -16.938 18.391 21.516 1 95.25 277 ALA A C 1
ATOM 2162 O O . ALA A 1 277 ? -16.391 17.734 20.641 1 95.25 277 ALA A O 1
ATOM 2163 N N . THR A 1 278 ? -17.609 19.531 21.281 1 96.56 278 THR A N 1
ATOM 2164 C CA . THR A 1 278 ? -17.5 20.25 20.016 1 96.56 278 THR A CA 1
ATOM 2165 C C . THR A 1 278 ? -17.125 21.703 20.234 1 96.56 278 THR A C 1
ATOM 2167 O O . THR A 1 278 ? -17.25 22.234 21.344 1 96.56 278 THR A O 1
ATOM 2170 N N . TRP A 1 279 ? -16.594 22.297 19.219 1 96.12 279 TRP A N 1
ATOM 2171 C CA . TRP A 1 279 ? -16.328 23.734 19.156 1 96.12 279 TRP A CA 1
ATOM 2172 C C . TRP A 1 279 ? -17.047 24.359 17.969 1 96.12 279 TRP A C 1
ATOM 2174 O O . TRP A 1 279 ? -16.969 23.844 16.844 1 96.12 279 TRP A O 1
ATOM 2184 N N . THR A 1 280 ? -17.75 25.391 18.172 1 92.88 280 THR A N 1
ATOM 2185 C CA . THR A 1 280 ? -18.422 26.125 17.125 1 92.88 280 THR A CA 1
ATOM 2186 C C . THR A 1 280 ? -17.625 27.359 16.719 1 92.88 280 THR A C 1
ATOM 2188 O O . THR A 1 280 ? -17.312 28.203 17.562 1 92.88 280 THR A O 1
ATOM 2191 N N . SER A 1 281 ? -17.359 27.469 15.5 1 91.94 281 SER A N 1
ATOM 2192 C CA . SER A 1 281 ? -16.578 28.594 15 1 91.94 281 SER A CA 1
ATOM 2193 C C . SER A 1 281 ? -17.391 29.875 15.008 1 91.94 281 SER A C 1
ATOM 2195 O O . SER A 1 281 ? -18.484 29.938 14.422 1 91.94 281 SER A O 1
ATOM 2197 N N . PRO A 1 282 ? -16.859 30.859 15.586 1 88.62 282 PRO A N 1
ATOM 2198 C CA . PRO A 1 282 ? -17.562 32.125 15.477 1 88.62 282 PRO A CA 1
ATOM 2199 C C . PRO A 1 282 ? -17.438 32.781 14.094 1 88.62 282 PRO A C 1
ATOM 2201 O O . PRO A 1 282 ? -18.188 33.688 13.758 1 88.62 282 PRO A O 1
ATOM 2204 N N . ARG A 1 283 ? -16.453 32.375 13.32 1 86.06 283 ARG A N 1
ATOM 2205 C CA . ARG A 1 283 ? -16.188 32.938 12.008 1 86.06 283 ARG A CA 1
ATOM 2206 C C . ARG A 1 283 ? -17.094 32.312 10.953 1 86.06 283 ARG A C 1
ATOM 2208 O O . ARG A 1 283 ? -17.609 33 10.07 1 86.06 283 ARG A O 1
ATOM 2215 N N . THR A 1 284 ? -17.328 30.984 11.008 1 85.38 284 THR A N 1
ATOM 2216 C CA . THR A 1 284 ? -18.016 30.281 9.93 1 85.38 284 THR A CA 1
ATOM 2217 C C . THR A 1 284 ? -19.328 29.672 10.438 1 85.38 284 THR A C 1
ATOM 2219 O O . THR A 1 284 ? -20.188 29.281 9.641 1 85.38 284 THR A O 1
ATOM 2222 N N . GLY A 1 285 ? -19.438 29.453 11.727 1 86.69 285 GLY A N 1
ATOM 2223 C CA . GLY A 1 285 ? -20.578 28.766 12.312 1 86.69 285 GLY A CA 1
ATOM 2224 C C . GLY A 1 285 ? -20.453 27.266 12.258 1 86.69 285 GLY A C 1
ATOM 2225 O O . GLY A 1 285 ? -21.281 26.547 12.805 1 86.69 285 GLY A O 1
ATOM 2226 N N . LEU A 1 286 ? -19.406 26.766 11.703 1 88.25 286 LEU A N 1
ATOM 2227 C CA . LEU A 1 286 ? -19.203 25.328 11.625 1 88.25 286 LEU A CA 1
ATOM 2228 C C . LEU A 1 286 ? -18.922 24.75 13.008 1 88.25 286 LEU A C 1
ATOM 2230 O O . LEU A 1 286 ? -18.297 25.406 13.844 1 88.25 286 LEU A O 1
ATOM 2234 N N . GLN A 1 287 ? -19.344 23.562 13.203 1 91.62 287 GLN A N 1
ATOM 2235 C CA . GLN A 1 287 ? -19.078 22.812 14.43 1 91.62 287 GLN A CA 1
ATOM 2236 C C . GLN A 1 287 ? -18.016 21.734 14.195 1 91.62 287 GLN A C 1
ATOM 2238 O O . GLN A 1 287 ? -18.156 20.906 13.289 1 91.62 287 GLN A O 1
ATOM 2243 N N . TYR A 1 288 ? -17.031 21.797 15.016 1 95.12 288 TYR A N 1
ATOM 2244 C CA . TYR A 1 288 ? -15.93 20.844 14.891 1 95.12 288 TYR A CA 1
ATOM 2245 C C . TYR A 1 288 ? -15.867 19.938 16.109 1 95.12 288 TYR A C 1
ATOM 2247 O O . TYR A 1 288 ? -15.766 20.406 17.234 1 95.12 288 TYR A O 1
ATOM 2255 N N . PRO A 1 289 ? -15.914 18.594 15.883 1 96.94 289 PRO A N 1
ATOM 2256 C CA . PRO A 1 289 ? -15.617 17.719 17.016 1 96.94 289 PRO A CA 1
ATOM 2257 C C . PRO A 1 289 ? -14.25 18.016 17.641 1 96.94 289 PRO A C 1
ATOM 2259 O O . PRO A 1 289 ? -13.297 18.344 16.922 1 96.94 289 PRO A O 1
ATOM 2262 N N . GLN A 1 290 ? -14.195 17.828 19.016 1 98.25 290 GLN A N 1
ATOM 2263 C CA . GLN A 1 290 ? -12.953 18.109 19.734 1 98.25 290 GLN A CA 1
ATOM 2264 C C . GLN A 1 290 ? -12.391 16.844 20.375 1 98.25 290 GLN A C 1
ATOM 2266 O O . GLN A 1 290 ? -11.312 16.875 20.984 1 98.25 290 GLN A O 1
ATOM 2271 N N . GLU A 1 291 ? -13.078 15.805 20.266 1 98.5 291 GLU A N 1
ATOM 2272 C CA . GLU A 1 291 ? -12.68 14.5 20.797 1 98.5 291 GLU A CA 1
ATOM 2273 C C . GLU A 1 291 ? -13.055 13.375 19.844 1 98.5 291 GLU A C 1
ATOM 2275 O O . GLU A 1 291 ? -14.125 13.406 19.234 1 98.5 291 GLU A O 1
ATOM 2280 N N . TRP A 1 292 ? -12.219 12.352 19.766 1 98.62 292 TRP A N 1
ATOM 2281 C CA . TRP A 1 292 ? -12.445 11.203 18.891 1 98.62 292 TRP A CA 1
ATOM 2282 C C . TRP A 1 292 ? -12.016 9.906 19.562 1 98.62 292 TRP A C 1
ATOM 2284 O O . TRP A 1 292 ? -11.039 9.883 20.312 1 98.62 292 TRP A O 1
ATOM 2294 N N . ARG A 1 293 ? -12.672 8.914 19.359 1 98.75 293 ARG A N 1
ATOM 2295 C CA . ARG A 1 293 ? -12.234 7.551 19.625 1 98.75 293 ARG A CA 1
ATOM 2296 C C . ARG A 1 293 ? -11.922 6.801 18.344 1 98.75 293 ARG A C 1
ATOM 2298 O O . ARG A 1 293 ? -12.773 6.715 17.453 1 98.75 293 ARG A O 1
ATOM 2305 N N . VAL A 1 294 ? -10.742 6.289 18.219 1 98.81 294 VAL A N 1
ATOM 2306 C CA . VAL A 1 294 ? -10.289 5.621 17.016 1 98.81 294 VAL A CA 1
ATOM 2307 C C . VAL A 1 294 ? -9.734 4.238 17.359 1 98.81 294 VAL A C 1
ATOM 2309 O O . VAL A 1 294 ? -8.805 4.121 18.156 1 98.81 294 VAL A O 1
ATOM 2312 N N . GLY A 1 295 ? -10.312 3.25 16.812 1 98.88 295 GLY A N 1
ATOM 2313 C CA . GLY A 1 295 ? -9.812 1.89 16.953 1 98.88 295 GLY A CA 1
ATOM 2314 C C . GLY A 1 295 ? -9.023 1.409 15.758 1 98.88 295 GLY A C 1
ATOM 2315 O O . GLY A 1 295 ? -9.516 1.447 14.625 1 98.88 295 GLY A O 1
ATOM 2316 N N . ILE A 1 296 ? -7.809 0.973 15.984 1 98.62 296 ILE A N 1
ATOM 2317 C CA . ILE A 1 296 ? -6.988 0.333 14.961 1 98.62 296 ILE A CA 1
ATOM 2318 C C . ILE A 1 296 ? -7.125 -1.185 15.062 1 98.62 296 ILE A C 1
ATOM 2320 O O . ILE A 1 296 ? -6.703 -1.786 16.047 1 98.62 296 ILE A O 1
ATOM 2324 N N . GLU A 1 297 ? -7.633 -1.786 14.047 1 98.06 297 GLU A N 1
ATOM 2325 C CA . GLU A 1 297 ? -8.039 -3.188 14.109 1 98.06 297 GLU A CA 1
ATOM 2326 C C . GLU A 1 297 ? -6.887 -4.074 14.578 1 98.06 297 GLU A C 1
ATOM 2328 O O . GLU A 1 297 ? -5.809 -4.074 13.969 1 98.06 297 GLU A O 1
ATOM 2333 N N . GLY A 1 298 ? -7.184 -4.789 15.609 1 96.62 298 GLY A N 1
ATOM 2334 C CA . GLY A 1 298 ? -6.234 -5.762 16.125 1 96.62 298 GLY A CA 1
ATOM 2335 C C . GLY A 1 298 ? -5.094 -5.133 16.906 1 96.62 298 GLY A C 1
ATOM 2336 O O . GLY A 1 298 ? -4.246 -5.84 17.453 1 96.62 298 GLY A O 1
ATOM 2337 N N . ARG A 1 299 ? -5.066 -3.801 17.031 1 97.44 299 ARG A N 1
ATOM 2338 C CA . ARG A 1 299 ? -3.881 -3.182 17.625 1 97.44 299 ARG A CA 1
ATOM 2339 C C . ARG A 1 299 ? -4.246 -2.35 18.844 1 97.44 299 ARG A C 1
ATOM 2341 O O . ARG A 1 299 ? -3.412 -2.139 19.734 1 97.44 299 ARG A O 1
ATOM 2348 N N . GLY A 1 300 ? -5.484 -1.807 18.844 1 98.31 300 GLY A N 1
ATOM 2349 C CA . GLY A 1 300 ? -5.875 -1.059 20.016 1 98.31 300 GLY A CA 1
ATOM 2350 C C . GLY A 1 300 ? -6.793 0.108 19.719 1 98.31 300 GLY A C 1
ATOM 2351 O O . GLY A 1 300 ? -7.375 0.178 18.625 1 98.31 300 GLY A O 1
ATOM 2352 N N . GLU A 1 301 ? -7.004 0.952 20.781 1 98.75 301 GLU A N 1
ATOM 2353 C CA . GLU A 1 301 ? -7.926 2.082 20.719 1 98.75 301 GLU A CA 1
ATOM 2354 C C . GLU A 1 301 ? -7.297 3.338 21.328 1 98.75 301 GLU A C 1
ATOM 2356 O O . GLU A 1 301 ? -6.633 3.27 22.359 1 98.75 301 GLU A O 1
ATOM 2361 N N . LEU A 1 302 ? -7.531 4.438 20.656 1 98.88 302 LEU A N 1
ATOM 2362 C CA . LEU A 1 302 ? -7.004 5.723 21.094 1 98.88 302 LEU A CA 1
ATOM 2363 C C . LEU A 1 302 ? -8.125 6.73 21.297 1 98.88 302 LEU A C 1
ATOM 2365 O O . LEU A 1 302 ? -9.094 6.754 20.531 1 98.88 302 LEU A O 1
ATOM 2369 N N . VAL A 1 303 ? -8.023 7.488 22.312 1 98.94 303 VAL A N 1
ATOM 2370 C CA . VAL A 1 303 ? -8.844 8.68 22.5 1 98.94 303 VAL A CA 1
ATOM 2371 C C . VAL A 1 303 ? -8.023 9.93 22.188 1 98.94 303 VAL A C 1
ATOM 2373 O O . VAL A 1 303 ? -7.023 10.203 22.859 1 98.94 303 VAL A O 1
ATOM 2376 N N . ILE A 1 304 ? -8.414 10.672 21.188 1 98.88 304 ILE A N 1
ATOM 2377 C CA . ILE A 1 304 ? -7.707 11.844 20.703 1 98.88 304 ILE A CA 1
ATOM 2378 C C . ILE A 1 304 ? -8.492 13.109 21.062 1 98.88 304 ILE A C 1
ATOM 2380 O O . ILE A 1 304 ? -9.719 13.141 20.953 1 98.88 304 ILE A O 1
ATOM 2384 N N . LYS A 1 305 ? -7.82 14.141 21.5 1 98.75 305 LYS A N 1
ATOM 2385 C CA . LYS A 1 305 ? -8.477 15.375 21.938 1 98.75 305 LYS A CA 1
ATOM 2386 C C . LYS A 1 305 ? -7.73 16.609 21.422 1 98.75 305 LYS A C 1
ATOM 2388 O O . LYS A 1 305 ? -6.5 16.656 21.484 1 98.75 305 LYS A O 1
ATOM 2393 N N . SER A 1 306 ? -8.469 17.531 20.906 1 98.56 306 SER A N 1
ATOM 2394 C CA . SER A 1 306 ? -7.891 18.844 20.641 1 98.56 306 SER A CA 1
ATOM 2395 C C . SER A 1 306 ? -7.523 19.562 21.938 1 98.56 306 SER A C 1
ATOM 2397 O O . SER A 1 306 ? -8.227 19.438 22.938 1 98.56 306 SER A O 1
ATOM 2399 N N . VAL A 1 307 ? -6.504 20.344 21.906 1 97.94 307 VAL A N 1
ATOM 2400 C CA . VAL A 1 307 ? -6.051 20.984 23.125 1 97.94 307 VAL A CA 1
ATOM 2401 C C . VAL A 1 307 ? -6.785 22.312 23.328 1 97.94 307 VAL A C 1
ATOM 2403 O O . VAL A 1 307 ? -6.84 22.844 24.438 1 97.94 307 VAL A O 1
ATOM 2406 N N . VAL A 1 308 ? -7.25 22.875 22.25 1 98 308 VAL A N 1
ATOM 2407 C CA . VAL A 1 308 ? -8.031 24.109 22.25 1 98 308 VAL A CA 1
ATOM 2408 C C . VAL A 1 308 ? -9.023 24.094 21.094 1 98 308 VAL A C 1
ATOM 2410 O O . VAL A 1 308 ? -8.797 23.422 20.078 1 98 308 VAL A O 1
ATOM 2413 N N . GLY A 1 309 ? -10.109 24.719 21.188 1 97.31 309 GLY A N 1
ATOM 2414 C CA . GLY A 1 309 ? -11.172 24.688 20.188 1 97.31 309 GLY A CA 1
ATOM 2415 C C . GLY A 1 309 ? -10.805 25.391 18.891 1 97.31 309 GLY A C 1
ATOM 2416 O O . GLY A 1 309 ? -10.906 24.797 17.812 1 97.31 309 GLY A O 1
ATOM 2417 N N . ASP A 1 310 ? -10.305 26.594 19 1 95.69 310 ASP A N 1
ATOM 2418 C CA . ASP A 1 310 ? -10.109 27.438 17.812 1 95.69 310 ASP A CA 1
ATOM 2419 C C . ASP A 1 310 ? -8.789 27.109 17.125 1 95.69 310 ASP A C 1
ATOM 2421 O O . ASP A 1 310 ? -7.77 27.75 17.391 1 95.69 310 ASP A O 1
ATOM 2425 N N . GLN A 1 311 ? -8.906 26.219 16.203 1 97.31 311 GLN A N 1
ATOM 2426 C CA . GLN A 1 311 ? -7.785 25.922 15.312 1 97.31 311 GLN A CA 1
ATOM 2427 C C . GLN A 1 311 ? -8.242 25.859 13.859 1 97.31 311 GLN A C 1
ATOM 2429 O O . GLN A 1 311 ? -7.672 25.109 13.062 1 97.31 311 GLN A O 1
ATOM 2434 N N . GLU A 1 312 ? -9.281 26.609 13.508 1 94.62 312 GLU A N 1
ATOM 2435 C CA . GLU A 1 312 ? -9.867 26.734 12.18 1 94.62 312 GLU A CA 1
ATOM 2436 C C . GLU A 1 312 ? -9.094 27.719 11.32 1 94.62 312 GLU A C 1
ATOM 2438 O O . GLU A 1 312 ? -8.672 28.781 11.812 1 94.62 312 GLU A O 1
ATOM 2443 N N . PHE A 1 313 ? -8.875 27.328 10.07 1 92.19 313 PHE A N 1
ATOM 2444 C CA . PHE A 1 313 ? -8.477 28.266 9.016 1 92.19 313 PHE A CA 1
ATOM 2445 C C . PHE A 1 313 ? -9.695 28.766 8.25 1 92.19 313 PHE A C 1
ATOM 2447 O O . PHE A 1 313 ? -10.336 28 7.52 1 92.19 313 PHE A O 1
ATOM 2454 N N . ALA A 1 314 ? -10.07 29.906 8.414 1 86.38 314 ALA A N 1
ATOM 2455 C CA . ALA A 1 314 ? -11.195 30.516 7.703 1 86.38 314 ALA A CA 1
ATOM 2456 C C . ALA A 1 314 ? -11.008 32.031 7.578 1 86.38 314 ALA A C 1
ATOM 2458 O O . ALA A 1 314 ? -10.453 32.656 8.477 1 86.38 314 ALA A O 1
ATOM 2459 N N . ALA A 1 315 ? -11.289 32.344 6.262 1 72.19 315 ALA A N 1
ATOM 2460 C CA . ALA A 1 315 ? -11.305 33.781 6.109 1 72.19 315 ALA A CA 1
ATOM 2461 C C . ALA A 1 315 ? -12.508 34.406 6.816 1 72.19 315 ALA A C 1
ATOM 2463 O O . ALA A 1 315 ? -13.539 33.75 6.973 1 72.19 315 ALA A O 1
ATOM 2464 N N . GLU A 1 316 ? -12.148 35.594 7.219 1 61.19 316 GLU A N 1
ATOM 2465 C CA . GLU A 1 316 ? -13.273 36.312 7.816 1 61.19 316 GLU A CA 1
ATOM 2466 C C . GLU A 1 316 ? -14.422 36.469 6.824 1 61.19 316 GLU A C 1
ATOM 2468 O O . GLU A 1 316 ? -14.195 36.844 5.664 1 61.19 316 GLU A O 1
ATOM 2473 N N . GLY A 1 317 ? -15.516 36.156 7.152 1 57.75 317 GLY A N 1
ATOM 2474 C CA . GLY A 1 317 ? -16.703 36.25 6.32 1 57.75 317 GLY A CA 1
ATOM 2475 C C . GLY A 1 317 ? -16.969 35.031 5.473 1 57.75 317 GLY A C 1
ATOM 2476 O O . GLY A 1 317 ? -17.938 35 4.719 1 57.75 317 GLY A O 1
ATOM 2477 N N . ALA A 1 318 ? -15.953 34.219 5.438 1 57.38 318 ALA A N 1
ATOM 2478 C CA . ALA A 1 318 ? -16.219 33 4.688 1 57.38 318 ALA A CA 1
ATOM 2479 C C . ALA A 1 318 ? -17.375 32.219 5.301 1 57.38 318 ALA A C 1
ATOM 2481 O O . ALA A 1 318 ? -17.453 32.062 6.523 1 57.38 318 ALA A O 1
ATOM 2482 N N . HIS A 1 319 ? -18.5 32.344 4.551 1 51.12 319 HIS A N 1
ATOM 2483 C CA . HIS A 1 319 ? -19.656 31.562 4.992 1 51.12 319 HIS A CA 1
ATOM 2484 C C . HIS A 1 319 ? -19.75 30.234 4.25 1 51.12 319 HIS A C 1
ATOM 2486 O O . HIS A 1 319 ? -19.469 30.172 3.055 1 51.12 319 HIS A O 1
ATOM 2492 N N . GLY A 1 320 ? -19.906 29.188 4.996 1 49.25 320 GLY A N 1
ATOM 2493 C CA . GLY A 1 320 ? -20.25 27.875 4.473 1 49.25 320 GLY A CA 1
ATOM 2494 C C . GLY A 1 320 ? -19.062 26.953 4.336 1 49.25 320 GLY A C 1
ATOM 2495 O O . GLY A 1 320 ? -17.938 27.328 4.684 1 49.25 320 GLY A O 1
ATOM 2496 N N . ALA A 1 321 ? -19.312 25.75 3.99 1 49.72 321 ALA A N 1
ATOM 2497 C CA . ALA A 1 321 ? -18.484 24.547 3.998 1 49.72 321 ALA A CA 1
ATOM 2498 C C . ALA A 1 321 ? -17.281 24.703 3.076 1 49.72 321 ALA A C 1
ATOM 2500 O O . ALA A 1 321 ? -16.203 24.141 3.328 1 49.72 321 ALA A O 1
ATOM 2501 N N . GLY A 1 322 ? -17.312 25.547 2.066 1 56.03 322 GLY A N 1
ATOM 2502 C CA . GLY A 1 322 ? -16.297 25.438 1.029 1 56.03 322 GLY A CA 1
ATOM 2503 C C . GLY A 1 322 ? -15.016 26.172 1.366 1 56.03 322 GLY A C 1
ATOM 2504 O O . GLY A 1 322 ? -13.984 25.953 0.733 1 56.03 322 GLY A O 1
ATOM 2505 N N . GLY A 1 323 ? -15 26.812 2.514 1 66.69 323 GLY A N 1
ATOM 2506 C CA . GLY A 1 323 ? -13.82 27.672 2.592 1 66.69 323 GLY A CA 1
ATOM 2507 C C . GLY A 1 323 ? -13.055 27.5 3.889 1 66.69 323 GLY A C 1
ATOM 2508 O O . GLY A 1 323 ? -12.242 28.359 4.25 1 66.69 323 GLY A O 1
ATOM 2509 N N . ALA A 1 324 ? -13.359 26.531 4.578 1 84.5 324 ALA A N 1
ATOM 2510 C CA . ALA A 1 324 ? -12.688 26.422 5.867 1 84.5 324 ALA A CA 1
ATOM 2511 C C . ALA A 1 324 ? -12.055 25.047 6.035 1 84.5 324 ALA A C 1
ATOM 2513 O O . ALA A 1 324 ? -12.523 24.062 5.449 1 84.5 324 ALA A O 1
ATOM 2514 N N . ILE A 1 325 ? -10.992 25.031 6.688 1 90.12 325 ILE A N 1
ATOM 2515 C CA . ILE A 1 325 ? -10.328 23.781 7.09 1 90.12 325 ILE A CA 1
ATOM 2516 C C . ILE A 1 325 ? -9.852 23.906 8.531 1 90.12 325 ILE A C 1
ATOM 2518 O O . ILE A 1 325 ? -9.523 25 9 1 90.12 325 ILE A O 1
ATOM 2522 N N . TYR A 1 326 ? -10.07 22.906 9.281 1 95.44 326 TYR A N 1
ATOM 2523 C CA . TYR A 1 326 ? -9.594 22.844 10.656 1 95.44 326 TYR A CA 1
ATOM 2524 C C . TYR A 1 326 ? -8.312 22.016 10.75 1 95.44 326 TYR A C 1
ATOM 2526 O O . TYR A 1 326 ? -8.281 20.844 10.359 1 95.44 326 TYR A O 1
ATOM 2534 N N . ILE A 1 327 ? -7.191 22.594 11.156 1 97.56 327 ILE A N 1
ATOM 2535 C CA . ILE A 1 327 ? -5.93 21.906 11.398 1 97.56 327 ILE A CA 1
ATOM 2536 C C . ILE A 1 327 ? -5.422 22.234 12.797 1 97.56 327 ILE A C 1
ATOM 2538 O O . ILE A 1 327 ? -5.098 23.391 13.094 1 97.56 327 ILE A O 1
ATOM 2542 N N . GLY A 1 328 ? -5.336 21.234 13.633 1 98.56 328 GLY A N 1
ATOM 2543 C CA . GLY A 1 328 ? -5.055 21.547 15.023 1 98.56 328 GLY A CA 1
ATOM 2544 C C . GLY A 1 328 ? -4.109 20.547 15.672 1 98.56 328 GLY A C 1
ATOM 2545 O O . GLY A 1 328 ? -3.939 19.438 15.18 1 98.56 328 GLY A O 1
ATOM 2546 N N . PHE A 1 329 ? -3.479 21.016 16.734 1 98.81 329 PHE A N 1
ATOM 2547 C CA . PHE A 1 329 ? -2.709 20.172 17.656 1 98.81 329 PHE A CA 1
ATOM 2548 C C . PHE A 1 329 ? -3.633 19.344 18.531 1 98.81 329 PHE A C 1
ATOM 2550 O O . PHE A 1 329 ? -4.664 19.828 19 1 98.81 329 PHE A O 1
ATOM 2557 N N . ALA A 1 330 ? -3.301 18.109 18.703 1 98.75 330 ALA A N 1
ATOM 2558 C CA . ALA A 1 330 ? -4.078 17.188 19.531 1 98.75 330 ALA A CA 1
ATOM 2559 C C . ALA A 1 330 ? -3.166 16.312 20.375 1 98.75 330 ALA A C 1
ATOM 2561 O O . ALA A 1 330 ? -1.969 16.203 20.094 1 98.75 330 ALA A O 1
ATOM 2562 N N . THR A 1 331 ? -3.689 15.773 21.406 1 98.81 331 THR A N 1
ATOM 2563 C CA . THR A 1 331 ? -3.061 14.742 22.203 1 98.81 331 THR A CA 1
ATOM 2564 C C . THR A 1 331 ? -3.924 13.484 22.25 1 98.81 331 THR A C 1
ATOM 2566 O O . THR A 1 331 ? -5.09 13.516 21.844 1 98.81 331 THR A O 1
ATOM 2569 N N . PHE A 1 332 ? -3.277 12.406 22.609 1 98.75 332 PHE A N 1
ATOM 2570 C CA . PHE A 1 332 ? -4.078 11.188 22.719 1 98.75 332 PHE A CA 1
ATOM 2571 C C . PHE A 1 332 ? -3.564 10.289 23.828 1 98.75 332 PHE A C 1
ATOM 2573 O O . PHE A 1 332 ? -2.438 10.461 24.297 1 98.75 332 PHE A O 1
ATOM 2580 N N . GLU A 1 333 ? -4.348 9.453 24.312 1 98.81 333 GLU A N 1
ATOM 2581 C CA . GLU A 1 333 ? -4.062 8.344 25.203 1 98.81 333 GLU A CA 1
ATOM 2582 C C . GLU A 1 333 ? -4.875 7.105 24.828 1 98.81 333 GLU A C 1
ATOM 2584 O O . GLU A 1 333 ? -5.828 7.195 24.047 1 98.81 333 GLU A O 1
ATOM 2589 N N . GLY A 1 334 ? -4.438 5.941 25.266 1 98.69 334 GLY A N 1
ATOM 2590 C CA . GLY A 1 334 ? -5.168 4.707 25.016 1 98.69 334 GLY A CA 1
ATOM 2591 C C . GLY A 1 334 ? -4.316 3.465 25.172 1 98.69 334 GLY A C 1
ATOM 2592 O O . GLY A 1 334 ? -3.418 3.426 26.016 1 98.69 334 GLY A O 1
ATOM 2593 N N . VAL A 1 335 ? -4.781 2.471 24.531 1 98.62 335 VAL A N 1
ATOM 2594 C CA . VAL A 1 335 ? -4.066 1.198 24.5 1 98.62 335 VAL A CA 1
ATOM 2595 C C . VAL A 1 335 ? -3.697 0.846 23.062 1 98.62 335 VAL A C 1
ATOM 2597 O O . VAL A 1 335 ? -4.535 0.92 22.156 1 98.62 335 VAL A O 1
ATOM 2600 N N . PHE A 1 336 ? -2.463 0.463 22.875 1 98.38 336 PHE A N 1
ATOM 2601 C CA . PHE A 1 336 ? -1.948 0.058 21.562 1 98.38 336 PHE A CA 1
ATOM 2602 C C . PHE A 1 336 ? -0.95 -1.084 21.703 1 98.38 336 PHE A C 1
ATOM 2604 O O . PHE A 1 336 ? -0.007 -0.996 22.5 1 98.38 336 PHE A O 1
ATOM 2611 N N . ASP A 1 337 ? -1.197 -2.113 20.984 1 96.94 337 ASP A N 1
ATOM 2612 C CA . ASP A 1 337 ? -0.383 -3.322 21.062 1 96.94 337 ASP A CA 1
ATOM 2613 C C . ASP A 1 337 ? -0.272 -3.816 22.516 1 96.94 337 ASP A C 1
ATOM 2615 O O . ASP A 1 337 ? 0.815 -4.18 22.969 1 96.94 337 ASP A O 1
ATOM 2619 N N . GLY A 1 338 ? -1.309 -3.67 23.25 1 97.44 338 GLY A N 1
ATOM 2620 C CA . GLY A 1 338 ? -1.415 -4.219 24.594 1 97.44 338 GLY A CA 1
ATOM 2621 C C . GLY A 1 338 ? -0.822 -3.314 25.656 1 97.44 338 GLY A C 1
ATOM 2622 O O . GLY A 1 338 ? -0.821 -3.656 26.828 1 97.44 338 GLY A O 1
ATOM 2623 N N . GLU A 1 339 ? -0.334 -2.141 25.281 1 98 339 GLU A N 1
ATOM 2624 C CA . GLU A 1 339 ? 0.301 -1.229 26.234 1 98 339 GLU A CA 1
ATOM 2625 C C . GLU A 1 339 ? -0.457 0.092 26.312 1 98 339 GLU A C 1
ATOM 2627 O O . GLU A 1 339 ? -1.015 0.561 25.328 1 98 339 GLU A O 1
ATOM 2632 N N . SER A 1 340 ? -0.421 0.647 27.516 1 98.38 340 SER A N 1
ATOM 2633 C CA . SER A 1 340 ? -0.913 2.014 27.641 1 98.38 340 SER A CA 1
ATOM 2634 C C . SER A 1 340 ? -0.007 3.004 26.922 1 98.38 340 SER A C 1
ATOM 2636 O O . SER A 1 340 ? 1.214 2.969 27.078 1 98.38 340 SER A O 1
ATOM 2638 N N . VAL A 1 341 ? -0.64 3.863 26.141 1 98.5 341 VAL A N 1
ATOM 2639 C CA . VAL A 1 341 ? 0.166 4.789 25.359 1 98.5 341 VAL A CA 1
ATOM 2640 C C . VAL A 1 341 ? -0.389 6.203 25.484 1 98.5 341 VAL A C 1
ATOM 2642 O O . VAL A 1 341 ? -1.572 6.387 25.781 1 98.5 341 VAL A O 1
ATOM 2645 N N . THR A 1 342 ? 0.468 7.184 25.359 1 98.62 342 THR A N 1
ATOM 2646 C CA . THR A 1 342 ? 0.163 8.602 25.188 1 98.62 342 THR A CA 1
ATOM 2647 C C . THR A 1 342 ? 0.947 9.18 24.016 1 98.62 342 THR A C 1
ATOM 2649 O O . THR A 1 342 ? 1.874 8.547 23.5 1 98.62 342 THR A O 1
ATOM 2652 N N . GLY A 1 343 ? 0.479 10.32 23.562 1 98.62 343 GLY A N 1
ATOM 2653 C CA . GLY A 1 343 ? 1.223 11 22.516 1 98.62 343 GLY A CA 1
ATOM 2654 C C . GLY A 1 343 ? 0.576 12.297 22.062 1 98.62 343 GLY A C 1
ATOM 2655 O O . GLY A 1 343 ? -0.302 12.828 22.75 1 98.62 343 GLY A O 1
ATOM 2656 N N . PHE A 1 344 ? 1.121 12.852 21.031 1 98.81 344 PHE A N 1
ATOM 2657 C CA . PHE A 1 344 ? 0.644 14.094 20.438 1 98.81 344 PHE A CA 1
ATOM 2658 C C . PHE A 1 344 ? 0.498 13.945 18.922 1 98.81 344 PHE A C 1
ATOM 2660 O O . PHE A 1 344 ? 0.845 12.906 18.359 1 98.81 344 PHE A O 1
ATOM 2667 N N . GLY A 1 345 ? -0.096 14.906 18.266 1 98.81 345 GLY A N 1
ATOM 2668 C CA . GLY A 1 345 ? -0.208 14.93 16.812 1 98.81 345 GLY A CA 1
ATOM 2669 C C . GLY A 1 345 ? -1.074 16.062 16.297 1 98.81 345 GLY A C 1
ATOM 2670 O O . GLY A 1 345 ? -1.183 17.109 16.938 1 98.81 345 GLY A O 1
ATOM 2671 N N . GLY A 1 346 ? -1.396 15.922 15.102 1 98.69 346 GLY A N 1
ATOM 2672 C CA . GLY A 1 346 ? -2.283 16.859 14.438 1 98.69 346 GLY A CA 1
ATOM 2673 C C . GLY A 1 346 ? -3.592 16.25 13.992 1 98.69 346 GLY A C 1
ATOM 2674 O O . GLY A 1 346 ? -3.68 15.023 13.82 1 98.69 346 GLY A O 1
ATOM 2675 N N . VAL A 1 347 ? -4.598 17.078 13.883 1 98.69 347 VAL A N 1
ATOM 2676 C CA . VAL A 1 347 ? -5.891 16.703 13.32 1 98.69 347 VAL A CA 1
ATOM 2677 C C . VAL A 1 347 ? -6.273 17.672 12.211 1 98.69 347 VAL A C 1
ATOM 2679 O O . VAL A 1 347 ? -6.016 18.875 12.312 1 98.69 347 VAL A O 1
ATOM 2682 N N . GLU A 1 348 ? -6.754 17.172 11.172 1 97.31 348 GLU A N 1
ATOM 2683 C CA . GLU A 1 348 ? -7.336 17.969 10.094 1 97.31 348 GLU A CA 1
ATOM 2684 C C . GLU A 1 348 ? -8.789 17.578 9.844 1 97.31 348 GLU A C 1
ATOM 2686 O O . GLU A 1 348 ? -9.109 16.391 9.703 1 97.31 348 GLU A O 1
ATOM 2691 N N . LEU A 1 349 ? -9.672 18.578 9.805 1 95.44 349 LEU A N 1
ATOM 2692 C CA . LEU A 1 349 ? -11.094 18.359 9.555 1 95.44 349 LEU A CA 1
ATOM 2693 C C . LEU A 1 349 ? -11.57 19.172 8.359 1 95.44 349 LEU A C 1
ATOM 2695 O O . LEU A 1 349 ? -11.266 20.375 8.25 1 95.44 349 LEU A O 1
ATOM 2699 N N . ARG A 1 350 ? -12.148 18.484 7.543 1 89.44 350 ARG A N 1
ATOM 2700 C CA . ARG A 1 350 ? -12.953 19.109 6.5 1 89.44 350 ARG A CA 1
ATOM 2701 C C . ARG A 1 350 ? -14.43 18.766 6.66 1 89.44 350 ARG A C 1
ATOM 2703 O O . ARG A 1 350 ? -14.836 17.641 6.383 1 89.44 350 ARG A O 1
ATOM 2710 N N . MET A 1 351 ? -15.172 19.75 7.012 1 80.19 351 MET A N 1
ATOM 2711 C CA . MET A 1 351 ? -16.594 19.562 7.285 1 80.19 351 MET A CA 1
ATOM 2712 C C . MET A 1 351 ? -17.438 20.203 6.191 1 80.19 351 MET A C 1
ATOM 2714 O O . MET A 1 351 ? -17.547 21.438 6.113 1 80.19 351 MET A O 1
ATOM 2718 N N . THR A 1 352 ? -17.891 19.438 5.316 1 73.62 352 THR A N 1
ATOM 2719 C CA . THR A 1 352 ? -18.734 20 4.262 1 73.62 352 THR A CA 1
ATOM 2720 C C . THR A 1 352 ? -20.203 19.656 4.488 1 73.62 352 THR A C 1
ATOM 2722 O O . THR A 1 352 ? -21.078 20.156 3.787 1 73.62 352 THR A O 1
ATOM 2725 N N . ALA A 1 353 ? -20.344 18.734 5.402 1 63.34 353 ALA A N 1
ATOM 2726 C CA . ALA A 1 353 ? -21.719 18.391 5.77 1 63.34 353 ALA A CA 1
ATOM 2727 C C . ALA A 1 353 ? -21.938 18.547 7.27 1 63.34 353 ALA A C 1
ATOM 2729 O O . ALA A 1 353 ? -21 18.469 8.055 1 63.34 353 ALA A O 1
ATOM 2730 N N . LEU A 1 354 ? -23.172 19.031 7.559 1 54.09 354 LEU A N 1
ATOM 2731 C CA . LEU A 1 354 ? -23.531 19.156 8.969 1 54.09 354 LEU A CA 1
ATOM 2732 C C . LEU A 1 354 ? -23.516 17.797 9.648 1 54.09 354 LEU A C 1
ATOM 2734 O O . LEU A 1 354 ? -23.984 16.797 9.078 1 54.09 354 LEU A O 1
ATOM 2738 N N . VAL A 1 355 ? -22.656 17.703 10.742 1 47.91 355 VAL A N 1
ATOM 2739 C CA . VAL A 1 355 ? -22.719 16.5 11.555 1 47.91 355 VAL A CA 1
ATOM 2740 C C . VAL A 1 355 ? -23.938 16.547 12.461 1 47.91 355 VAL A C 1
ATOM 2742 O O . VAL A 1 355 ? -24.359 17.625 12.898 1 47.91 355 VAL A O 1
ATOM 2745 N N . MET B 1 1 ? 0.347 -67.312 34.812 1 33.31 1 MET B N 1
ATOM 2746 C CA . MET B 1 1 ? -0.31 -66.062 34.406 1 33.31 1 MET B CA 1
ATOM 2747 C C . MET B 1 1 ? 0.485 -65.312 33.344 1 33.31 1 MET B C 1
ATOM 2749 O O . MET B 1 1 ? 1.622 -64.938 33.562 1 33.31 1 MET B O 1
ATOM 2753 N N . ASP B 1 2 ? 0.312 -65.688 32.062 1 37.72 2 ASP B N 1
ATOM 2754 C CA . ASP B 1 2 ? 0.889 -65.375 30.75 1 37.72 2 ASP B CA 1
ATOM 2755 C C . ASP B 1 2 ? 0.555 -63.969 30.328 1 37.72 2 ASP B C 1
ATOM 2757 O O . ASP B 1 2 ? -0.612 -63.656 30.109 1 37.72 2 ASP B O 1
ATOM 2761 N N . LEU B 1 3 ? 1.271 -62.938 30.938 1 38.16 3 LEU B N 1
ATOM 2762 C CA . LEU B 1 3 ? 1.234 -61.531 30.578 1 38.16 3 LEU B CA 1
ATOM 2763 C C . LEU B 1 3 ? 1.557 -61.344 29.094 1 38.16 3 LEU B C 1
ATOM 2765 O O . LEU B 1 3 ? 2.711 -61.469 28.688 1 38.16 3 LEU B O 1
ATOM 2769 N N . THR B 1 4 ? 0.602 -61.688 28.219 1 39.25 4 THR B N 1
ATOM 2770 C CA . THR B 1 4 ? 0.662 -61.312 26.797 1 39.25 4 THR B CA 1
ATOM 2771 C C . THR B 1 4 ? 0.701 -59.812 26.641 1 39.25 4 THR B C 1
ATOM 2773 O O . THR B 1 4 ? -0.276 -59.125 26.938 1 39.25 4 THR B O 1
ATOM 2776 N N . LEU B 1 5 ? 1.859 -59.156 26.828 1 37.66 5 LEU B N 1
ATOM 2777 C CA . LEU B 1 5 ? 2.078 -57.75 26.484 1 37.66 5 LEU B CA 1
ATOM 2778 C C . LEU B 1 5 ? 1.688 -57.5 25.031 1 37.66 5 LEU B C 1
ATOM 2780 O O . LEU B 1 5 ? 2.285 -58.031 24.109 1 37.66 5 LEU B O 1
ATOM 2784 N N . TRP B 1 6 ? 0.408 -57.031 24.797 1 38.06 6 TRP B N 1
ATOM 2785 C CA . TRP B 1 6 ? -0.032 -56.438 23.531 1 38.06 6 TRP B CA 1
ATOM 2786 C C . TRP B 1 6 ? 0.835 -55.25 23.156 1 38.06 6 TRP B C 1
ATOM 2788 O O . TRP B 1 6 ? 0.898 -54.281 23.891 1 38.06 6 TRP B O 1
ATOM 2798 N N . CYS B 1 7 ? 1.869 -55.406 22.312 1 33.12 7 CYS B N 1
ATOM 2799 C CA . CYS B 1 7 ? 2.586 -54.344 21.609 1 33.12 7 CYS B CA 1
ATOM 2800 C C . CYS B 1 7 ? 1.629 -53.5 20.781 1 33.12 7 CYS B C 1
ATOM 2802 O O . CYS B 1 7 ? 1.121 -53.969 19.75 1 33.12 7 CYS B O 1
ATOM 2804 N N . LEU B 1 8 ? 0.867 -52.531 21.375 1 36.06 8 LEU B N 1
ATOM 2805 C CA . LEU B 1 8 ? 0.195 -51.5 20.578 1 36.06 8 LEU B CA 1
ATOM 2806 C C . LEU B 1 8 ? 1.181 -50.812 19.656 1 36.06 8 LEU B C 1
ATOM 2808 O O . LEU B 1 8 ? 2.047 -50.062 20.109 1 36.06 8 LEU B O 1
ATOM 2812 N N . LEU B 1 9 ? 1.462 -51.406 18.516 1 32.53 9 LEU B N 1
ATOM 2813 C CA . LEU B 1 9 ? 2.08 -50.688 17.406 1 32.53 9 LEU B CA 1
ATOM 2814 C C . LEU B 1 9 ? 1.298 -49.438 17.078 1 32.53 9 LEU B C 1
ATOM 2816 O O . LEU B 1 9 ? 0.195 -49.5 16.531 1 32.53 9 LEU B O 1
ATOM 2820 N N . LEU B 1 10 ? 1.378 -48.438 17.938 1 36.16 10 LEU B N 1
ATOM 2821 C CA . LEU B 1 10 ? 0.98 -47.125 17.453 1 36.16 10 LEU B CA 1
ATOM 2822 C C . LEU B 1 10 ? 1.664 -46.781 16.125 1 36.16 10 LEU B C 1
ATOM 2824 O O . LEU B 1 10 ? 2.865 -46.5 16.094 1 36.16 10 LEU B O 1
ATOM 2828 N N . CYS B 1 11 ? 1.236 -47.312 14.977 1 33.75 11 CYS B N 1
ATOM 2829 C CA . CYS B 1 11 ? 1.544 -46.781 13.656 1 33.75 11 CYS B CA 1
ATOM 2830 C C . CYS B 1 11 ? 1.224 -45.281 13.57 1 33.75 11 CYS B C 1
ATOM 2832 O O . CYS B 1 11 ? 0.071 -44.906 13.359 1 33.75 11 CYS B O 1
ATOM 2834 N N . VAL B 1 12 ? 1.771 -44.469 14.367 1 38.22 12 VAL B N 1
ATOM 2835 C CA . VAL B 1 12 ? 1.648 -43.094 13.945 1 38.22 12 VAL B CA 1
ATOM 2836 C C . VAL B 1 12 ? 2.18 -42.906 12.523 1 38.22 12 VAL B C 1
ATOM 2838 O O . VAL B 1 12 ? 3.393 -42.938 12.305 1 38.22 12 VAL B O 1
ATOM 2841 N N . ALA B 1 13 ? 1.575 -43.406 11.508 1 36.69 13 ALA B N 1
ATOM 2842 C CA . ALA B 1 13 ? 1.876 -42.906 10.172 1 36.69 13 ALA B CA 1
ATOM 2843 C C . ALA B 1 13 ? 1.824 -41.375 10.125 1 36.69 13 ALA B C 1
ATOM 2845 O O . ALA B 1 13 ? 0.742 -40.812 10.148 1 36.69 13 ALA B O 1
ATOM 2846 N N . ARG B 1 14 ? 2.471 -40.656 10.953 1 41.09 14 ARG B N 1
ATOM 2847 C CA . ARG B 1 14 ? 2.57 -39.219 10.672 1 41.09 14 ARG B CA 1
ATOM 2848 C C . ARG B 1 14 ? 2.783 -38.969 9.18 1 41.09 14 ARG B C 1
ATOM 2850 O O . ARG B 1 14 ? 3.854 -39.25 8.641 1 41.09 14 ARG B O 1
ATOM 2857 N N . SER B 1 15 ? 1.962 -39.156 8.328 1 45 15 SER B N 1
ATOM 2858 C CA . SER B 1 15 ? 2.062 -38.781 6.922 1 45 15 SER B CA 1
ATOM 2859 C C . SER B 1 15 ? 2.572 -37.344 6.781 1 45 15 SER B C 1
ATOM 2861 O O . SER B 1 15 ? 2.035 -36.406 7.398 1 45 15 SER B O 1
ATOM 2863 N N . LEU B 1 16 ? 3.873 -36.938 6.543 1 55.09 16 LEU B N 1
ATOM 2864 C CA . LEU B 1 16 ? 4.848 -35.906 6.172 1 55.09 16 LEU B CA 1
ATOM 2865 C C . LEU B 1 16 ? 4.25 -34.938 5.172 1 55.09 16 LEU B C 1
ATOM 2867 O O . LEU B 1 16 ? 4.98 -34.25 4.445 1 55.09 16 LEU B O 1
ATOM 2871 N N . GLY B 1 17 ? 2.992 -34.75 4.922 1 86.31 17 GLY B N 1
ATOM 2872 C CA . GLY B 1 17 ? 2.568 -33.875 3.828 1 86.31 17 GLY B CA 1
ATOM 2873 C C . GLY B 1 17 ? 2.539 -32.406 4.199 1 86.31 17 GLY B C 1
ATOM 2874 O O . GLY B 1 17 ? 2.75 -32.062 5.359 1 86.31 17 GLY B O 1
ATOM 2875 N N . TYR B 1 18 ? 2.656 -31.547 3.318 1 96 18 TYR B N 1
ATOM 2876 C CA . TYR B 1 18 ? 2.516 -30.094 3.453 1 96 18 TYR B CA 1
ATOM 2877 C C . TYR B 1 18 ? 1.15 -29.734 4.027 1 96 18 TYR B C 1
ATOM 2879 O O . TYR B 1 18 ? 0.162 -30.422 3.783 1 96 18 TYR B O 1
ATOM 2887 N N . ASN B 1 19 ? 1.11 -28.75 4.879 1 95.25 19 ASN B N 1
ATOM 2888 C CA . ASN B 1 19 ? -0.141 -28.266 5.445 1 95.25 19 ASN B CA 1
ATOM 2889 C C . ASN B 1 19 ? -0.785 -27.203 4.547 1 95.25 19 ASN B C 1
ATOM 2891 O O . ASN B 1 19 ? -0.597 -26.016 4.758 1 95.25 19 ASN B O 1
ATOM 2895 N N . PHE B 1 20 ? -1.55 -27.734 3.613 1 97.94 20 PHE B N 1
ATOM 2896 C CA . PHE B 1 20 ? -2.277 -26.844 2.727 1 97.94 20 PHE B CA 1
ATOM 2897 C C . PHE B 1 20 ? -3.588 -26.391 3.361 1 97.94 20 PHE B C 1
ATOM 2899 O O . PHE B 1 20 ? -4.609 -27.078 3.238 1 97.94 20 PHE B O 1
ATOM 2906 N N . ILE B 1 21 ? -3.619 -25.219 4.027 1 96.94 21 ILE B N 1
ATOM 2907 C CA . ILE B 1 21 ? -4.785 -24.75 4.77 1 96.94 21 ILE B CA 1
ATOM 2908 C C . ILE B 1 21 ? -5.43 -23.578 4.043 1 96.94 21 ILE B C 1
ATOM 2910 O O . ILE B 1 21 ? -4.84 -22.5 3.951 1 96.94 21 ILE B O 1
ATOM 2914 N N . PRO B 1 22 ? -6.637 -23.734 3.557 1 97.56 22 PRO B N 1
ATOM 2915 C CA . PRO B 1 22 ? -7.332 -22.609 2.936 1 97.56 22 PRO B CA 1
ATOM 2916 C C . PRO B 1 22 ? -7.895 -21.625 3.959 1 97.56 22 PRO B C 1
ATOM 2918 O O . PRO B 1 22 ? -7.957 -21.938 5.152 1 97.56 22 PRO B O 1
ATOM 2921 N N . ILE B 1 23 ? -8.133 -20.422 3.523 1 96.56 23 ILE B N 1
ATOM 2922 C CA . ILE B 1 23 ? -8.922 -19.469 4.301 1 96.56 23 ILE B CA 1
ATOM 2923 C C . ILE B 1 23 ? -10.391 -19.562 3.889 1 96.56 23 ILE B C 1
ATOM 2925 O O . ILE B 1 23 ? -10.711 -19.578 2.697 1 96.56 23 ILE B O 1
ATOM 2929 N N . ASP B 1 24 ? -11.227 -19.734 4.812 1 93.88 24 ASP B N 1
ATOM 2930 C CA . ASP B 1 24 ? -12.648 -19.922 4.527 1 93.88 24 ASP B CA 1
ATOM 2931 C C . ASP B 1 24 ? -13.492 -18.844 5.191 1 93.88 24 ASP B C 1
ATOM 2933 O O . ASP B 1 24 ? -14.125 -19.094 6.223 1 93.88 24 ASP B O 1
ATOM 2937 N N . THR B 1 25 ? -13.508 -17.688 4.598 1 90.94 25 THR B N 1
ATOM 2938 C CA . THR B 1 25 ? -14.32 -16.578 5.086 1 90.94 25 THR B CA 1
ATOM 2939 C C . THR B 1 25 ? -15.242 -16.062 3.986 1 90.94 25 THR B C 1
ATOM 2941 O O . THR B 1 25 ? -15.078 -16.406 2.814 1 90.94 25 THR B O 1
ATOM 2944 N N . GLN B 1 26 ? -16.281 -15.312 4.383 1 81.75 26 GLN B N 1
ATOM 2945 C CA . GLN B 1 26 ? -17.219 -14.75 3.418 1 81.75 26 GLN B CA 1
ATOM 2946 C C . GLN B 1 26 ? -16.828 -13.328 3.031 1 81.75 26 GLN B C 1
ATOM 2948 O O . GLN B 1 26 ? -17.234 -12.836 1.976 1 81.75 26 GLN B O 1
ATOM 2953 N N . ALA B 1 27 ? -16.125 -12.648 3.85 1 85.5 27 ALA B N 1
ATOM 2954 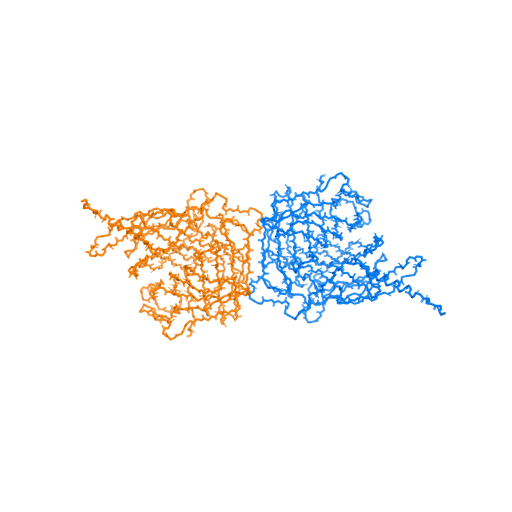C CA . ALA B 1 27 ? -15.703 -11.281 3.576 1 85.5 27 ALA B CA 1
ATOM 2955 C C . ALA B 1 27 ? -14.477 -11.258 2.668 1 85.5 27 ALA B C 1
ATOM 2957 O O . ALA B 1 27 ? -13.344 -11.32 3.146 1 85.5 27 ALA B O 1
ATOM 2958 N N . ILE B 1 28 ? -14.758 -11.07 1.37 1 90.25 28 ILE B N 1
ATOM 2959 C CA . ILE B 1 28 ? -13.688 -11.281 0.399 1 90.25 28 ILE B CA 1
ATOM 2960 C C . ILE B 1 28 ? -13.047 -9.938 0.043 1 90.25 28 ILE B C 1
ATOM 2962 O O . ILE B 1 28 ? -11.938 -9.898 -0.478 1 90.25 28 ILE B O 1
ATOM 2966 N N . VAL B 1 29 ? -13.812 -8.891 0.228 1 91.81 29 VAL B N 1
ATOM 2967 C CA . VAL B 1 29 ? -13.305 -7.539 0.029 1 91.81 29 VAL B CA 1
ATOM 2968 C C . VAL B 1 29 ? -13.586 -6.691 1.268 1 91.81 29 VAL B C 1
ATOM 2970 O O . VAL B 1 29 ? -14.711 -6.684 1.777 1 91.81 29 VAL B O 1
ATOM 2973 N N . ASP B 1 30 ? -12.641 -6.07 1.763 1 91.75 30 ASP B N 1
ATOM 2974 C CA . ASP B 1 30 ? -12.805 -5.152 2.889 1 91.75 30 ASP B CA 1
ATOM 2975 C C . ASP B 1 30 ? -12.93 -3.711 2.408 1 91.75 30 ASP B C 1
ATOM 2977 O O . ASP B 1 30 ? -11.945 -3.111 1.96 1 91.75 30 ASP B O 1
ATOM 2981 N N . PRO B 1 31 ? -14.07 -3.098 2.494 1 90.25 31 PRO B N 1
ATOM 2982 C CA . PRO B 1 31 ? -14.281 -1.751 1.956 1 90.25 31 PRO B CA 1
ATOM 2983 C C . PRO B 1 31 ? -13.492 -0.685 2.717 1 90.25 31 PRO B C 1
ATOM 2985 O O . PRO B 1 31 ? -13.406 0.46 2.266 1 90.25 31 PRO B O 1
ATOM 2988 N N . ARG B 1 32 ? -12.93 -1.005 3.842 1 93.62 32 ARG B N 1
ATOM 2989 C CA . ARG B 1 32 ? -12.141 -0.05 4.617 1 93.62 32 ARG B CA 1
ATOM 2990 C C . ARG B 1 32 ? -10.781 0.196 3.971 1 93.62 32 ARG B C 1
ATOM 2992 O O . ARG B 1 32 ? -10.133 1.204 4.25 1 93.62 32 ARG B O 1
ATOM 2999 N N . ILE B 1 33 ? -10.281 -0.735 3.191 1 93.12 33 ILE B N 1
ATOM 3000 C CA . ILE B 1 33 ? -9.07 -0.554 2.404 1 93.12 33 ILE B CA 1
ATOM 3001 C C . ILE B 1 33 ? -9.391 0.207 1.121 1 93.12 33 ILE B C 1
ATOM 3003 O O . ILE B 1 33 ? -10.18 -0.266 0.294 1 93.12 33 ILE B O 1
ATOM 3007 N N . PRO B 1 34 ? -8.828 1.335 0.897 1 94 34 PRO B N 1
ATOM 3008 C CA . PRO B 1 34 ? -9.25 2.197 -0.206 1 94 34 PRO B CA 1
ATOM 3009 C C . PRO B 1 34 ? -8.57 1.847 -1.527 1 94 34 PRO B C 1
ATOM 3011 O O . PRO B 1 34 ? -7.902 2.691 -2.125 1 94 34 PRO B O 1
ATOM 3014 N N . VAL B 1 35 ? -8.859 0.711 -2.004 1 93.94 35 VAL B N 1
ATOM 3015 C CA . VAL B 1 35 ? -8.305 0.248 -3.27 1 93.94 35 VAL B CA 1
ATOM 3016 C C . VAL B 1 35 ? -8.867 1.086 -4.418 1 93.94 35 VAL B C 1
ATOM 3018 O O . VAL B 1 35 ? -9.992 1.583 -4.34 1 93.94 35 VAL B O 1
ATOM 3021 N N . ILE B 1 36 ? -8.125 1.199 -5.52 1 93.75 36 ILE B N 1
ATOM 3022 C CA . ILE B 1 36 ? -8.453 2.176 -6.551 1 93.75 36 ILE B CA 1
ATOM 3023 C C . ILE B 1 36 ? -9.164 1.482 -7.711 1 93.75 36 ILE B C 1
ATOM 3025 O O . ILE B 1 36 ? -9.32 2.061 -8.789 1 93.75 36 ILE B O 1
ATOM 3029 N N . TYR B 1 37 ? -9.547 0.224 -7.57 1 95 37 TYR B N 1
ATOM 3030 C CA . TYR B 1 37 ? -10.312 -0.521 -8.562 1 95 37 TYR B CA 1
ATOM 3031 C C . TYR B 1 37 ? -11.336 -1.427 -7.883 1 95 37 TYR B C 1
ATOM 3033 O O . TYR B 1 37 ? -11.281 -1.639 -6.668 1 95 37 TYR B O 1
ATOM 3041 N N . ASP B 1 38 ? -12.281 -1.858 -8.602 1 95 38 ASP B N 1
ATOM 3042 C CA . ASP B 1 38 ? -13.234 -2.867 -8.141 1 95 38 ASP B CA 1
ATOM 3043 C C . ASP B 1 38 ? -12.719 -4.277 -8.422 1 95 38 ASP B C 1
ATOM 3045 O O . ASP B 1 38 ? -12.422 -4.609 -9.57 1 95 38 ASP B O 1
ATOM 3049 N N . VAL B 1 39 ? -12.633 -5.078 -7.434 1 96.44 39 VAL B N 1
ATOM 3050 C CA . VAL B 1 39 ? -12.047 -6.406 -7.539 1 96.44 39 VAL B CA 1
ATOM 3051 C C . VAL B 1 39 ? -12.828 -7.246 -8.539 1 96.44 39 VAL B C 1
ATOM 3053 O O . VAL B 1 39 ? -12.258 -7.828 -9.461 1 96.44 39 VAL B O 1
ATOM 3056 N N . SER B 1 40 ? -14.117 -7.25 -8.422 1 96.62 40 SER B N 1
ATOM 3057 C CA . SER B 1 40 ? -14.953 -8.039 -9.328 1 96.62 40 SER B CA 1
ATOM 3058 C C . SER B 1 40 ? -14.883 -7.504 -10.75 1 96.62 40 SER B C 1
ATOM 3060 O O . SER B 1 40 ? -14.695 -8.273 -11.703 1 96.62 40 SER B O 1
ATOM 3062 N N . ALA B 1 41 ? -14.992 -6.203 -10.906 1 97 41 ALA B N 1
ATOM 3063 C CA . ALA B 1 41 ? -14.977 -5.594 -12.234 1 97 41 ALA B CA 1
ATOM 3064 C C . ALA B 1 41 ? -13.633 -5.82 -12.922 1 97 41 ALA B C 1
ATOM 3066 O O . ALA B 1 41 ? -13.57 -5.941 -14.148 1 97 41 ALA B O 1
ATOM 3067 N N . SER B 1 42 ? -12.625 -5.895 -12.133 1 97.94 42 SER B N 1
ATOM 3068 C CA . SER B 1 42 ? -11.289 -6.031 -12.703 1 97.94 42 SER B CA 1
ATOM 3069 C C . SER B 1 42 ? -11.109 -7.391 -13.375 1 97.94 42 SER B C 1
ATOM 3071 O O . SER B 1 42 ? -10.172 -7.586 -14.148 1 97.94 42 SER B O 1
ATOM 3073 N N . GLN B 1 43 ? -11.938 -8.352 -13.125 1 98.12 43 GLN B N 1
ATOM 3074 C CA . GLN B 1 43 ? -11.875 -9.672 -13.742 1 98.12 43 GLN B CA 1
ATOM 3075 C C . GLN B 1 43 ? -12.273 -9.609 -15.211 1 98.12 43 GLN B C 1
ATOM 3077 O O . GLN B 1 43 ? -12 -10.539 -15.969 1 98.12 43 GLN B O 1
ATOM 3082 N N . ALA B 1 44 ? -12.898 -8.508 -15.602 1 98.19 44 ALA B N 1
ATOM 3083 C CA . ALA B 1 44 ? -13.531 -8.492 -16.922 1 98.19 44 ALA B CA 1
ATOM 3084 C C . ALA B 1 44 ? -13.156 -7.227 -17.688 1 98.19 44 ALA B C 1
ATOM 3086 O O . ALA B 1 44 ? -14 -6.633 -18.359 1 98.19 44 ALA B O 1
ATOM 3087 N N . LEU B 1 45 ? -11.984 -6.84 -17.609 1 97.81 45 LEU B N 1
ATOM 3088 C CA . LEU B 1 45 ? -11.539 -5.629 -18.297 1 97.81 45 LEU B CA 1
ATOM 3089 C C . LEU B 1 45 ? -11.211 -5.918 -19.75 1 97.81 45 LEU B C 1
ATOM 3091 O O . LEU B 1 45 ? -10.508 -6.887 -20.062 1 97.81 45 LEU B O 1
ATOM 3095 N N . PRO B 1 46 ? -11.688 -5.055 -20.641 1 97.06 46 PRO B N 1
ATOM 3096 C CA . PRO B 1 46 ? -11.312 -5.199 -22.047 1 97.06 46 PRO B CA 1
ATOM 3097 C C . PRO B 1 46 ? -9.883 -4.762 -22.328 1 97.06 46 PRO B C 1
ATOM 3099 O O . PRO B 1 46 ? -9.234 -4.16 -21.453 1 97.06 46 PRO B O 1
ATOM 3102 N N . TYR B 1 47 ? -9.375 -4.996 -23.562 1 96.38 47 TYR B N 1
ATOM 3103 C CA . TYR B 1 47 ? -8.008 -4.656 -23.953 1 96.38 47 TYR B CA 1
ATOM 3104 C C . TYR B 1 47 ? -7.766 -3.154 -23.844 1 96.38 47 TYR B C 1
ATOM 3106 O O . TYR B 1 47 ? -6.652 -2.721 -23.547 1 96.38 47 TYR B O 1
ATOM 3114 N N . ALA B 1 48 ? -8.773 -2.352 -24.016 1 95.88 48 ALA B N 1
ATOM 3115 C CA . ALA B 1 48 ? -8.641 -0.898 -23.953 1 95.88 48 ALA B CA 1
ATOM 3116 C C . ALA B 1 48 ? -8.258 -0.442 -22.547 1 95.88 48 ALA B C 1
ATOM 3118 O O . ALA B 1 48 ? -7.574 0.568 -22.375 1 95.88 48 ALA B O 1
ATOM 3119 N N . GLU B 1 49 ? -8.633 -1.16 -21.5 1 95.69 49 GLU B N 1
ATOM 3120 C CA . GLU B 1 49 ? -8.383 -0.819 -20.109 1 95.69 49 GLU B CA 1
ATOM 3121 C C . GLU B 1 49 ? -7.242 -1.658 -19.531 1 95.69 49 GLU B C 1
ATOM 3123 O O . GLU B 1 49 ? -6.613 -1.271 -18.547 1 95.69 49 GLU B O 1
ATOM 3128 N N . ALA B 1 50 ? -7.07 -2.781 -20.141 1 96.44 50 ALA B N 1
ATOM 3129 C CA . ALA B 1 50 ? -6.031 -3.725 -19.734 1 96.44 50 ALA B CA 1
ATOM 3130 C C . ALA B 1 50 ? -5.328 -4.316 -20.953 1 96.44 50 ALA B C 1
ATOM 3132 O O . ALA B 1 50 ? -5.66 -5.422 -21.391 1 96.44 50 ALA B O 1
ATOM 3133 N N . ALA B 1 51 ? -4.316 -3.631 -21.406 1 95.25 51 ALA B N 1
ATOM 3134 C CA . ALA B 1 51 ? -3.576 -4.07 -22.594 1 95.25 51 ALA B CA 1
ATOM 3135 C C . ALA B 1 51 ? -2.959 -5.449 -22.359 1 95.25 51 ALA B C 1
ATOM 3137 O O . ALA B 1 51 ? -2.811 -6.227 -23.312 1 95.25 51 ALA B O 1
ATOM 3138 N N . ILE B 1 52 ? -2.557 -5.695 -21.188 1 93.94 52 ILE B N 1
ATOM 3139 C CA . ILE B 1 52 ? -2.072 -7.004 -20.75 1 93.94 52 ILE B CA 1
ATOM 3140 C C . ILE B 1 52 ? -2.91 -7.496 -19.578 1 93.94 52 ILE B C 1
ATOM 3142 O O . ILE B 1 52 ? -3.145 -6.758 -18.609 1 93.94 52 ILE B O 1
ATOM 3146 N N . SER B 1 53 ? -3.393 -8.695 -19.703 1 96.31 53 SER B N 1
ATOM 3147 C CA . SER B 1 53 ? -4.117 -9.344 -18.609 1 96.31 53 SER B CA 1
ATOM 3148 C C . SER B 1 53 ? -3.506 -10.695 -18.266 1 96.31 53 SER B C 1
ATOM 3150 O O . SER B 1 53 ? -3.238 -11.508 -19.156 1 96.31 53 SER B O 1
ATOM 3152 N N . GLY B 1 54 ? -3.221 -10.875 -17.016 1 96 54 GLY B N 1
ATOM 3153 C CA . GLY B 1 54 ? -2.795 -12.172 -16.516 1 96 54 GLY B CA 1
ATOM 3154 C C . GLY B 1 54 ? -3.752 -12.758 -15.484 1 96 54 GLY B C 1
ATOM 3155 O O . GLY B 1 54 ? -4.246 -12.039 -14.617 1 96 54 GLY B O 1
ATOM 3156 N N . PHE B 1 55 ? -4.133 -14.039 -15.664 1 97.81 55 PHE B N 1
ATOM 3157 C CA . PHE B 1 55 ? -4.918 -14.844 -14.742 1 97.81 55 PHE B CA 1
ATOM 3158 C C . PHE B 1 55 ? -4.18 -16.125 -14.375 1 97.81 55 PHE B C 1
ATOM 3160 O O . PHE B 1 55 ? -4.023 -17.016 -15.211 1 97.81 55 PHE B O 1
ATOM 3167 N N . TRP B 1 56 ? -3.721 -16.219 -13.133 1 97.56 56 TRP B N 1
ATOM 3168 C CA . TRP B 1 56 ? -2.918 -17.375 -12.781 1 97.56 56 TRP B CA 1
ATOM 3169 C C . TRP B 1 56 ? -3.391 -17.984 -11.461 1 97.56 56 TRP B C 1
ATOM 3171 O O . TRP B 1 56 ? -3.611 -17.266 -10.484 1 97.56 56 TRP B O 1
ATOM 3181 N N . ALA B 1 57 ? -3.557 -19.25 -11.453 1 98.75 57 ALA B N 1
ATOM 3182 C CA . ALA B 1 57 ? -3.916 -20 -10.25 1 98.75 57 ALA B CA 1
ATOM 3183 C C . ALA B 1 57 ? -2.861 -21.047 -9.93 1 98.75 57 ALA B C 1
ATOM 3185 O O . ALA B 1 57 ? -2.549 -21.906 -10.766 1 98.75 57 ALA B O 1
ATOM 3186 N N . SER B 1 58 ? -2.254 -20.922 -8.828 1 98.81 58 SER B N 1
ATOM 3187 C CA . SER B 1 58 ? -1.406 -21.969 -8.25 1 98.81 58 SER B CA 1
ATOM 3188 C C . SER B 1 58 ? -2.113 -22.672 -7.102 1 98.81 58 SER B C 1
ATOM 3190 O O . SER B 1 58 ? -2.32 -22.094 -6.035 1 98.81 58 SER B O 1
ATOM 3192 N N . SER B 1 59 ? -2.436 -23.938 -7.273 1 98.88 59 SER B N 1
ATOM 3193 C CA . SER B 1 59 ? -3.227 -24.703 -6.309 1 98.88 59 SER B CA 1
ATOM 3194 C C . SER B 1 59 ? -2.377 -25.75 -5.594 1 98.88 59 SER B C 1
ATOM 3196 O O . SER B 1 59 ? -1.721 -26.562 -6.242 1 98.88 59 SER B O 1
ATOM 3198 N N . PHE B 1 60 ? -2.395 -25.625 -4.336 1 98.88 60 PHE B N 1
ATOM 3199 C CA . PHE B 1 60 ? -1.793 -26.609 -3.445 1 98.88 60 PHE B CA 1
ATOM 3200 C C . PHE B 1 60 ? -2.838 -27.609 -2.951 1 98.88 60 PHE B C 1
ATOM 3202 O O . PHE B 1 60 ? -3.654 -27.281 -2.088 1 98.88 60 PHE B O 1
ATOM 3209 N N . LEU B 1 61 ? -2.738 -28.875 -3.441 1 98.56 61 LEU B N 1
ATOM 3210 C CA . LEU B 1 61 ? -3.885 -29.766 -3.318 1 98.56 61 LEU B CA 1
ATOM 3211 C C . LEU B 1 61 ? -3.529 -31 -2.494 1 98.56 61 LEU B C 1
ATOM 3213 O O . LEU B 1 61 ? -2.445 -31.562 -2.652 1 98.56 61 LEU B O 1
ATOM 3217 N N . THR B 1 62 ? -4.469 -31.312 -1.692 1 97.88 62 THR B N 1
ATOM 3218 C CA . THR B 1 62 ? -4.5 -32.625 -1.099 1 97.88 62 THR B CA 1
ATOM 3219 C C . THR B 1 62 ? -5.656 -33.469 -1.669 1 97.88 62 THR B C 1
ATOM 3221 O O . THR B 1 62 ? -6.812 -33.031 -1.609 1 97.88 62 THR B O 1
ATOM 3224 N N . ALA B 1 63 ? -5.277 -34.531 -2.227 1 95.19 63 ALA B N 1
ATOM 3225 C CA . ALA B 1 63 ? -6.309 -35.438 -2.734 1 95.19 63 ALA B CA 1
ATOM 3226 C C . ALA B 1 63 ? -6.949 -36.219 -1.6 1 95.19 63 ALA B C 1
ATOM 3228 O O . ALA B 1 63 ? -6.43 -36.25 -0.481 1 95.19 63 ALA B O 1
ATOM 3229 N N . SER B 1 64 ? -8.062 -36.844 -1.915 1 93.38 64 SER B N 1
ATOM 3230 C CA . SER B 1 64 ? -8.82 -37.594 -0.908 1 93.38 64 SER B CA 1
ATOM 3231 C C . SER B 1 64 ? -8.023 -38.781 -0.382 1 93.38 64 SER B C 1
ATOM 3233 O O . SER B 1 64 ? -8.258 -39.25 0.734 1 93.38 64 SER B O 1
ATOM 3235 N N . ASP B 1 65 ? -7.062 -39.25 -1.129 1 90.88 65 ASP B N 1
ATOM 3236 C CA . ASP B 1 65 ? -6.266 -40.406 -0.693 1 90.88 65 ASP B CA 1
ATOM 3237 C C . ASP B 1 65 ? -5.02 -39.938 0.064 1 90.88 65 ASP B C 1
ATOM 3239 O O . ASP B 1 65 ? -4.176 -40.75 0.437 1 90.88 65 ASP B O 1
ATOM 3243 N N . GLY B 1 66 ? -4.875 -38.625 0.173 1 93.12 66 GLY B N 1
ATOM 3244 C CA . GLY B 1 66 ? -3.779 -38.094 0.96 1 93.12 66 GLY B CA 1
ATOM 3245 C C . GLY B 1 66 ? -2.611 -37.625 0.113 1 93.12 66 GLY B C 1
ATOM 3246 O O . GLY B 1 66 ? -1.741 -36.906 0.594 1 93.12 66 GLY B O 1
ATOM 3247 N N . SER B 1 67 ? -2.588 -38.062 -1.18 1 93.69 67 SER B N 1
ATOM 3248 C CA . SER B 1 67 ? -1.522 -37.594 -2.051 1 93.69 67 SER B CA 1
ATOM 3249 C C . SER B 1 67 ? -1.646 -36.094 -2.289 1 93.69 67 SER B C 1
ATOM 3251 O O . SER B 1 67 ? -2.738 -35.531 -2.188 1 93.69 67 SER B O 1
ATOM 3253 N N . GLN B 1 68 ? -0.503 -35.5 -2.521 1 97.38 68 GLN B N 1
ATOM 3254 C CA . GLN B 1 68 ? -0.514 -34.031 -2.672 1 97.38 68 GLN B CA 1
ATOM 3255 C C . GLN B 1 68 ? 0.051 -33.625 -4.027 1 97.38 68 GLN B C 1
ATOM 3257 O O . GLN B 1 68 ? 0.937 -34.281 -4.566 1 97.38 68 GLN B O 1
ATOM 3262 N N . TYR B 1 69 ? -0.491 -32.531 -4.539 1 97.25 69 TYR B N 1
ATOM 3263 C CA . TYR B 1 69 ? -0.174 -32.062 -5.883 1 97.25 69 TYR B CA 1
ATOM 3264 C C . TYR B 1 69 ? -0.049 -30.547 -5.914 1 97.25 69 TYR B C 1
ATOM 3266 O O . TYR B 1 69 ? -0.633 -29.844 -5.078 1 97.25 69 TYR B O 1
ATOM 3274 N N . PHE B 1 70 ? 0.725 -30.094 -6.801 1 98.56 70 PHE B N 1
ATOM 3275 C CA . PHE B 1 70 ? 0.778 -28.688 -7.172 1 98.56 70 PHE B CA 1
ATOM 3276 C C . PHE B 1 70 ? 0.23 -28.484 -8.578 1 98.56 70 PHE B C 1
ATOM 3278 O O . PHE B 1 70 ? 0.821 -28.938 -9.555 1 98.56 70 PHE B O 1
ATOM 3285 N N . LEU B 1 71 ? -0.915 -27.844 -8.648 1 98.62 71 LEU B N 1
ATOM 3286 C CA . LEU B 1 71 ? -1.613 -27.609 -9.906 1 98.62 71 LEU B CA 1
ATOM 3287 C C . LEU B 1 71 ? -1.521 -26.141 -10.305 1 98.62 71 LEU B C 1
ATOM 3289 O O . LEU B 1 71 ? -1.83 -25.25 -9.5 1 98.62 71 LEU B O 1
ATOM 3293 N N . VAL B 1 72 ? -1.063 -25.844 -11.5 1 98.56 72 VAL B N 1
ATOM 3294 C CA . VAL B 1 72 ? -1.012 -24.5 -12.031 1 98.56 72 VAL B CA 1
ATOM 3295 C C . VAL B 1 72 ? -1.888 -24.391 -13.273 1 98.56 72 VAL B C 1
ATOM 3297 O O . VAL B 1 72 ? -1.882 -25.297 -14.125 1 98.56 72 VAL B O 1
ATOM 3300 N N . SER B 1 73 ? -2.688 -23.422 -13.328 1 98.25 73 SER B N 1
ATOM 3301 C CA . SER B 1 73 ? -3.463 -23.062 -14.516 1 98.25 73 SER B CA 1
ATOM 3302 C C . SER B 1 73 ? -3.486 -21.547 -14.719 1 98.25 73 SER B C 1
ATOM 3304 O O . SER B 1 73 ? -3.605 -20.781 -13.758 1 98.25 73 SER B O 1
ATOM 3306 N N . GLY B 1 74 ? -3.275 -21.078 -15.938 1 95.62 74 GLY B N 1
ATOM 3307 C CA . GLY B 1 74 ? -3.299 -19.641 -16.141 1 95.62 74 GLY B CA 1
ATOM 3308 C C . GLY B 1 74 ? -3.262 -19.234 -17.609 1 95.62 74 GLY B C 1
ATOM 3309 O O . GLY B 1 74 ? -3.188 -20.094 -18.484 1 95.62 74 GLY B O 1
ATOM 3310 N N . LEU B 1 75 ? -3.428 -18.047 -17.844 1 93.62 75 LEU B N 1
ATOM 3311 C CA . LEU B 1 75 ? -3.344 -17.484 -19.188 1 93.62 75 LEU B CA 1
ATOM 3312 C C . LEU B 1 75 ? -2.818 -16.047 -19.156 1 93.62 75 LEU B C 1
ATOM 3314 O O . LEU B 1 75 ? -2.961 -15.359 -18.141 1 93.62 75 LEU B O 1
ATOM 3318 N N . LEU B 1 76 ? -2.209 -15.656 -20.125 1 92.31 76 LEU B N 1
ATOM 3319 C CA . LEU B 1 76 ? -1.78 -14.305 -20.469 1 92.31 76 LEU B CA 1
ATOM 3320 C C . LEU B 1 76 ? -2.482 -13.812 -21.734 1 92.31 76 LEU B C 1
ATOM 3322 O O . LEU B 1 76 ? -2.471 -14.5 -22.766 1 92.31 76 LEU B O 1
ATOM 3326 N N . ALA B 1 77 ? -3.137 -12.711 -21.594 1 93.19 77 ALA B N 1
ATOM 3327 C CA . ALA B 1 77 ? -3.824 -12.117 -22.734 1 93.19 77 ALA B CA 1
ATOM 3328 C C . ALA B 1 77 ? -3.25 -10.742 -23.062 1 93.19 77 ALA B C 1
ATOM 3330 O O . ALA B 1 77 ? -3.268 -9.836 -22.234 1 93.19 77 ALA B O 1
ATOM 3331 N N . SER B 1 78 ? -2.744 -10.586 -24.141 1 90.31 78 SER B N 1
ATOM 3332 C CA . SER B 1 78 ? -2.328 -9.305 -24.688 1 90.31 78 SER B CA 1
ATOM 3333 C C . SER B 1 78 ? -2.635 -9.227 -26.188 1 90.31 78 SER B C 1
ATOM 3335 O O . SER B 1 78 ? -2.92 -10.25 -26.812 1 90.31 78 SER B O 1
ATOM 3337 N N . GLN B 1 79 ? -2.619 -8.008 -26.719 1 82.12 79 GLN B N 1
ATOM 3338 C CA . GLN B 1 79 ? -2.912 -7.863 -28.141 1 82.12 79 GLN B CA 1
ATOM 3339 C C . GLN B 1 79 ? -1.825 -8.516 -28.984 1 82.12 79 GLN B C 1
ATOM 3341 O O . GLN B 1 79 ? -2.104 -9.031 -30.078 1 82.12 79 GLN B O 1
ATOM 3346 N N . SER B 1 80 ? -0.668 -8.508 -28.453 1 78.31 80 SER B N 1
ATOM 3347 C CA . SER B 1 80 ? 0.452 -9 -29.25 1 78.31 80 SER B CA 1
ATOM 3348 C C . SER B 1 80 ? 0.712 -10.477 -28.984 1 78.31 80 SER B C 1
ATOM 3350 O O . SER B 1 80 ? 1.067 -11.219 -29.906 1 78.31 80 SER B O 1
ATOM 3352 N N . VAL B 1 81 ? 0.653 -10.953 -27.766 1 78.94 81 VAL B N 1
ATOM 3353 C CA . VAL B 1 81 ? 0.962 -12.336 -27.406 1 78.94 81 VAL B CA 1
ATOM 3354 C C . VAL B 1 81 ? -0.028 -12.836 -26.359 1 78.94 81 VAL B C 1
ATOM 3356 O O . VAL B 1 81 ? -0.281 -12.156 -25.359 1 78.94 81 VAL B O 1
ATOM 3359 N N . SER B 1 82 ? -0.678 -13.953 -26.656 1 88.12 82 SER B N 1
ATOM 3360 C CA . SER B 1 82 ? -1.561 -14.602 -25.688 1 88.12 82 SER B CA 1
ATOM 3361 C C . SER B 1 82 ? -1.263 -16.094 -25.594 1 88.12 82 SER B C 1
ATOM 3363 O O . SER B 1 82 ? -0.886 -16.719 -26.578 1 88.12 82 SER B O 1
ATOM 3365 N N . ALA B 1 83 ? -1.332 -16.609 -24.422 1 90.31 83 ALA B N 1
ATOM 3366 C CA . ALA B 1 83 ? -1.055 -18.016 -24.188 1 90.31 83 ALA B CA 1
ATOM 3367 C C . ALA B 1 83 ? -1.8 -18.516 -22.938 1 90.31 83 ALA B C 1
ATOM 3369 O O . ALA B 1 83 ? -2.311 -17.719 -22.156 1 90.31 83 ALA B O 1
ATOM 3370 N N . TYR B 1 84 ? -1.965 -19.781 -22.875 1 91.94 84 TYR B N 1
ATOM 3371 C CA . TYR B 1 84 ? -2.539 -20.438 -21.703 1 91.94 84 TYR B CA 1
ATOM 3372 C C . TYR B 1 84 ? -1.826 -21.75 -21.406 1 91.94 84 TYR B C 1
ATOM 3374 O O . TYR B 1 84 ? -1.119 -22.297 -22.266 1 91.94 84 TYR B O 1
ATOM 3382 N N . GLY B 1 85 ? -1.937 -22.188 -20.172 1 93.12 85 GLY B N 1
ATOM 3383 C CA . GLY B 1 85 ? -1.268 -23.422 -19.797 1 93.12 85 GLY B CA 1
ATOM 3384 C C . GLY B 1 85 ? -1.777 -24.016 -18.5 1 93.12 85 GLY B C 1
ATOM 3385 O O . GLY B 1 85 ? -2.557 -23.375 -17.781 1 93.12 85 GLY B O 1
ATOM 3386 N N . ALA B 1 86 ? -1.403 -25.266 -18.297 1 96.62 86 ALA B N 1
ATOM 3387 C CA . ALA B 1 86 ? -1.722 -26 -17.078 1 96.62 86 ALA B CA 1
ATOM 3388 C C . ALA B 1 86 ? -0.629 -27.016 -16.766 1 96.62 86 ALA B C 1
ATOM 3390 O O . ALA B 1 86 ? 0.057 -27.516 -17.656 1 96.62 86 ALA B O 1
ATOM 3391 N N . SER B 1 87 ? -0.467 -27.281 -15.578 1 97.06 87 SER B N 1
ATOM 3392 C CA . SER B 1 87 ? 0.462 -28.312 -15.148 1 97.06 87 SER B CA 1
ATOM 3393 C C . SER B 1 87 ? 0 -28.969 -13.852 1 97.06 87 SER B C 1
ATOM 3395 O O . 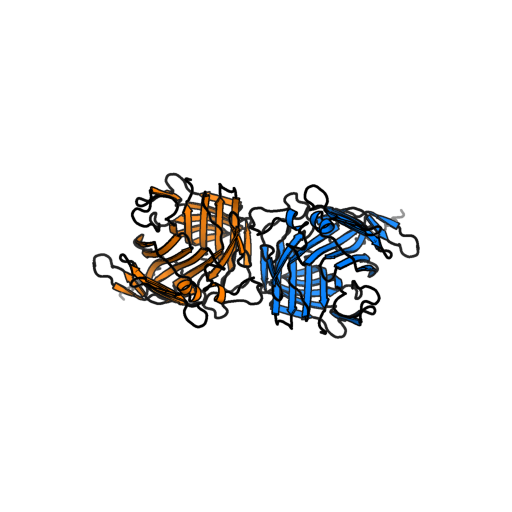SER B 1 87 ? -0.723 -28.359 -13.062 1 97.06 87 SER B O 1
ATOM 3397 N N . LEU B 1 88 ? 0.333 -30.156 -13.688 1 96.94 88 LEU B N 1
ATOM 3398 C CA . LEU B 1 88 ? 0.11 -30.938 -12.469 1 96.94 88 LEU B CA 1
ATOM 3399 C C . LEU B 1 88 ? 1.388 -31.656 -12.039 1 96.94 88 LEU B C 1
ATOM 3401 O O . LEU B 1 88 ? 1.927 -32.469 -12.781 1 96.94 88 LEU B O 1
ATOM 3405 N N . LEU B 1 89 ? 1.867 -31.281 -10.906 1 97.06 89 LEU B N 1
ATOM 3406 C CA . LEU B 1 89 ? 3.047 -31.891 -10.297 1 97.06 89 LEU B CA 1
ATOM 3407 C C . LEU B 1 89 ? 2.662 -32.75 -9.102 1 97.06 89 LEU B C 1
ATOM 3409 O O . LEU B 1 89 ? 2.057 -32.25 -8.148 1 97.06 89 LEU B O 1
ATOM 3413 N N . ASP B 1 90 ? 2.967 -34.031 -9.148 1 95.25 90 ASP B N 1
ATOM 3414 C CA . ASP B 1 90 ? 2.83 -34.906 -7.996 1 95.25 90 ASP B CA 1
ATOM 3415 C C . ASP B 1 90 ? 3.932 -34.656 -6.973 1 95.25 90 ASP B C 1
ATOM 3417 O O . ASP B 1 90 ? 5.117 -34.781 -7.273 1 95.25 90 ASP B O 1
ATOM 3421 N N . LEU B 1 91 ? 3.566 -34.312 -5.758 1 96.81 91 LEU B N 1
ATOM 3422 C CA . LEU B 1 91 ? 4.555 -33.844 -4.797 1 96.81 91 LEU B CA 1
ATOM 3423 C C . LEU B 1 91 ? 5.219 -35 -4.074 1 96.81 91 LEU B C 1
ATOM 3425 O O . LEU B 1 91 ? 6.148 -34.812 -3.293 1 96.81 91 LEU B O 1
ATOM 3429 N N . THR B 1 92 ? 4.797 -36.156 -4.348 1 91.12 92 THR B N 1
ATOM 3430 C CA . THR B 1 92 ? 5.457 -37.344 -3.816 1 91.12 92 THR B CA 1
ATOM 3431 C C . THR B 1 92 ? 6.477 -37.906 -4.812 1 91.12 92 THR B C 1
ATOM 3433 O O . THR B 1 92 ? 7.645 -38.094 -4.469 1 91.12 92 THR B O 1
ATOM 3436 N N . THR B 1 93 ? 6.039 -38.094 -6.07 1 91.44 93 THR B N 1
ATOM 3437 C CA . THR B 1 93 ? 6.898 -38.688 -7.074 1 91.44 93 THR B CA 1
ATOM 3438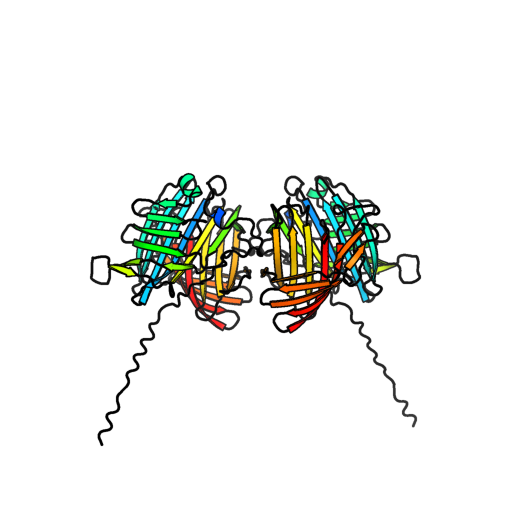 C C . THR B 1 93 ? 7.719 -37.625 -7.809 1 91.44 93 THR B C 1
ATOM 3440 O O . THR B 1 93 ? 8.703 -37.969 -8.484 1 91.44 93 THR B O 1
ATOM 3443 N N . LEU B 1 94 ? 7.211 -36.406 -7.785 1 95.62 94 LEU B N 1
ATOM 3444 C CA . LEU B 1 94 ? 7.781 -35.25 -8.469 1 95.62 94 LEU B CA 1
ATOM 3445 C C . LEU B 1 94 ? 7.656 -35.406 -9.977 1 95.62 94 LEU B C 1
ATOM 3447 O O . LEU B 1 94 ? 8.414 -34.781 -10.734 1 95.62 94 LEU B O 1
ATOM 3451 N N . GLN B 1 95 ? 6.75 -36.281 -10.414 1 93.12 95 GLN B N 1
ATOM 3452 C CA . GLN B 1 95 ? 6.395 -36.344 -11.828 1 93.12 95 GLN B CA 1
ATOM 3453 C C . GLN B 1 95 ? 5.453 -35.219 -12.211 1 93.12 95 GLN B C 1
ATOM 3455 O O . GLN B 1 95 ? 4.512 -34.906 -11.469 1 93.12 95 GLN B O 1
ATOM 3460 N N . ARG B 1 96 ? 5.742 -34.625 -13.359 1 94.62 96 ARG B N 1
ATOM 3461 C CA . ARG B 1 96 ? 4.977 -33.469 -13.797 1 94.62 96 ARG B CA 1
ATOM 3462 C C . ARG B 1 96 ? 4.469 -33.656 -15.227 1 94.62 96 ARG B C 1
ATOM 3464 O O . ARG B 1 96 ? 5.195 -34.156 -16.094 1 94.62 96 ARG B O 1
ATOM 3471 N N . ASN B 1 97 ? 3.234 -33.312 -15.414 1 93.06 97 ASN B N 1
ATOM 3472 C CA . ASN B 1 97 ? 2.67 -33.125 -16.734 1 93.06 97 ASN B CA 1
ATOM 3473 C C . ASN B 1 97 ? 2.295 -31.656 -16.969 1 93.06 97 ASN B C 1
ATOM 3475 O O . ASN B 1 97 ? 1.822 -30.984 -16.047 1 93.06 97 ASN B O 1
ATOM 3479 N N . ALA B 1 98 ? 2.516 -31.172 -18.188 1 93.81 98 ALA B N 1
ATOM 3480 C CA . ALA B 1 98 ? 2.25 -29.766 -18.453 1 93.81 98 ALA B CA 1
ATOM 3481 C C . ALA B 1 98 ? 1.854 -29.547 -19.906 1 93.81 98 ALA B C 1
ATOM 3483 O O . ALA B 1 98 ? 2.16 -30.359 -20.781 1 93.81 98 ALA B O 1
ATOM 3484 N N . TYR B 1 99 ? 1.139 -28.516 -20.062 1 91.56 99 TYR B N 1
ATOM 3485 C CA . TYR B 1 99 ? 0.796 -27.984 -21.375 1 91.56 99 TYR B CA 1
ATOM 3486 C C . TYR B 1 99 ? 0.909 -26.453 -21.391 1 91.56 99 TYR B C 1
ATOM 3488 O O . TYR B 1 99 ? 0.548 -25.797 -20.422 1 91.56 99 TYR B O 1
ATOM 3496 N N . PHE B 1 100 ? 1.445 -25.922 -22.422 1 91.19 100 PHE B N 1
ATOM 3497 C CA . PHE B 1 100 ? 1.504 -24.484 -22.672 1 91.19 100 PHE B CA 1
ATOM 3498 C C . PHE B 1 100 ? 1.411 -24.172 -24.156 1 91.19 100 PHE B C 1
ATOM 3500 O O . PHE B 1 100 ? 2.16 -24.734 -24.953 1 91.19 100 PHE B O 1
ATOM 3507 N N . GLY B 1 101 ? 0.502 -23.312 -24.562 1 85.94 101 GLY B N 1
ATOM 3508 C C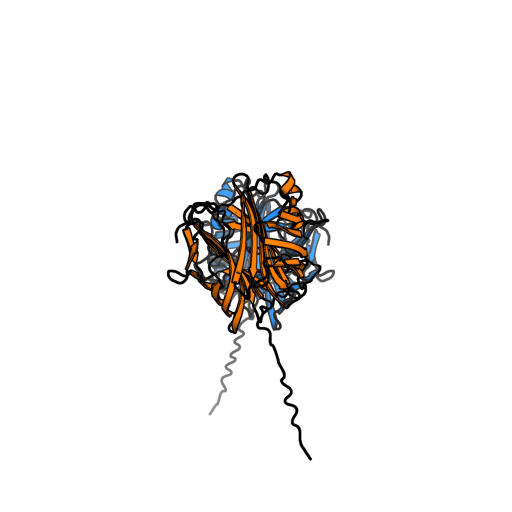A . GLY B 1 101 ? 0.355 -23.031 -25.969 1 85.94 101 GLY B CA 1
ATOM 3509 C C . GLY B 1 101 ? -0.264 -21.672 -26.25 1 85.94 101 GLY B C 1
ATOM 3510 O O . GLY B 1 101 ? -0.86 -21.062 -25.344 1 85.94 101 GLY B O 1
ATOM 3511 N N . PRO B 1 102 ? -0.021 -21.219 -27.469 1 85.31 102 PRO B N 1
ATOM 3512 C CA . PRO B 1 102 ? -0.605 -19.938 -27.859 1 85.31 102 PRO B CA 1
ATOM 3513 C C . PRO B 1 102 ? -2.125 -20 -28.016 1 85.31 102 PRO B C 1
ATOM 3515 O O . PRO B 1 102 ? -2.68 -21.062 -28.297 1 85.31 102 PRO B O 1
ATOM 3518 N N . ALA B 1 103 ? -2.672 -18.859 -27.719 1 86 103 ALA B N 1
ATOM 3519 C CA . ALA B 1 103 ? -4.105 -18.688 -27.953 1 86 103 ALA B CA 1
ATOM 3520 C C . ALA B 1 103 ? -4.422 -17.25 -28.359 1 86 103 ALA B C 1
ATOM 3522 O O . ALA B 1 103 ? -3.553 -16.375 -28.297 1 86 103 ALA B O 1
ATOM 3523 N N . SER B 1 104 ? -5.586 -17.109 -28.906 1 87.88 104 SER B N 1
ATOM 3524 C CA . SER B 1 104 ? -6.16 -15.773 -29.094 1 87.88 104 SER B CA 1
ATOM 3525 C C . SER B 1 104 ? -7.387 -15.562 -28.219 1 87.88 104 SER B C 1
ATOM 3527 O O . SER B 1 104 ? -8.289 -16.406 -28.188 1 87.88 104 SER B O 1
ATOM 3529 N N . PHE B 1 105 ? -7.359 -14.445 -27.484 1 91.88 105 PHE B N 1
ATOM 3530 C CA . PHE B 1 105 ? -8.508 -14.086 -26.656 1 91.88 105 PHE B CA 1
ATOM 3531 C C . PHE B 1 105 ? -9.117 -12.773 -27.141 1 91.88 105 PHE B C 1
ATOM 3533 O O . PHE B 1 105 ? -8.43 -11.766 -27.25 1 91.88 105 PHE B O 1
ATOM 3540 N N . SER B 1 106 ? -10.43 -12.805 -27.438 1 94.06 106 SER B N 1
ATOM 3541 C CA . SER B 1 106 ? -11.148 -11.617 -27.891 1 94.06 106 SER B CA 1
ATOM 3542 C C . SER B 1 106 ? -11.516 -10.711 -26.719 1 94.06 106 SER B C 1
ATOM 3544 O O . SER B 1 106 ? -11.453 -11.125 -25.562 1 94.06 106 SER B O 1
ATOM 3546 N N . ASN B 1 107 ? -11.906 -9.523 -27.031 1 95.38 107 ASN B N 1
ATOM 3547 C CA . ASN B 1 107 ? -12.469 -8.641 -26.016 1 95.38 107 ASN B CA 1
ATOM 3548 C C . ASN B 1 107 ? -13.664 -9.281 -25.312 1 95.38 107 ASN B C 1
ATOM 3550 O O . ASN B 1 107 ? -13.859 -9.078 -24.125 1 95.38 107 ASN B O 1
ATOM 3554 N N . SER B 1 108 ? -14.406 -10 -26.125 1 96 108 SER B N 1
ATOM 3555 C CA . SER B 1 108 ? -15.562 -10.664 -25.547 1 96 108 SER B CA 1
ATOM 3556 C C . SER B 1 108 ? -15.148 -11.664 -24.484 1 96 108 SER B C 1
ATOM 3558 O O . SER B 1 108 ? -15.781 -11.758 -23.422 1 96 108 SER B O 1
ATOM 3560 N N . ASN B 1 109 ? -14.094 -12.438 -24.75 1 96.44 109 ASN B N 1
ATOM 3561 C CA . ASN B 1 109 ? -13.57 -13.352 -23.734 1 96.44 109 ASN B CA 1
ATOM 3562 C C . ASN B 1 109 ? -13.188 -12.617 -22.453 1 96.44 109 ASN B C 1
ATOM 3564 O O . ASN B 1 109 ? -13.516 -13.07 -21.359 1 96.44 109 ASN B O 1
ATOM 3568 N N . LEU B 1 110 ? -12.555 -11.523 -22.672 1 97 110 LEU B N 1
ATOM 3569 C CA . LEU B 1 110 ? -12.07 -10.742 -21.547 1 97 110 LEU B CA 1
ATOM 3570 C C . LEU B 1 110 ? -13.234 -10.141 -20.766 1 97 110 LEU B C 1
ATOM 3572 O O . LEU B 1 110 ? -13.305 -10.266 -19.547 1 97 110 LEU B O 1
ATOM 3576 N N . GLU B 1 111 ? -14.227 -9.523 -21.438 1 96.75 111 GLU B N 1
ATOM 3577 C CA . GLU B 1 111 ? -15.336 -8.812 -20.812 1 96.75 111 GLU B CA 1
ATOM 3578 C C . GLU B 1 111 ? -16.266 -9.773 -20.062 1 96.75 111 GLU B C 1
ATOM 3580 O O . GLU B 1 111 ? -16.953 -9.375 -19.125 1 96.75 111 GLU B O 1
ATOM 3585 N N . ARG B 1 112 ? -16.219 -11.016 -20.469 1 96.81 112 ARG B N 1
ATOM 3586 C CA . ARG B 1 112 ? -17.031 -12.023 -19.812 1 96.81 112 ARG B CA 1
ATOM 3587 C C . ARG B 1 112 ? -16.219 -12.82 -18.781 1 96.81 112 ARG B C 1
ATOM 3589 O O . ARG B 1 112 ? -16.781 -13.555 -17.969 1 96.81 112 ARG B O 1
ATOM 3596 N N . PHE B 1 113 ? -14.93 -12.656 -18.828 1 98.06 113 PHE B N 1
ATOM 3597 C CA . PHE B 1 113 ? -14.008 -13.492 -18.062 1 98.06 113 PHE B CA 1
ATOM 3598 C C . PHE B 1 113 ? -14.312 -14.969 -18.281 1 98.06 113 PHE B C 1
ATOM 3600 O O . PHE B 1 113 ? -14.531 -15.711 -17.328 1 98.06 113 PHE B O 1
ATOM 3607 N N . ASN B 1 114 ? -14.297 -15.359 -19.438 1 98 114 ASN B N 1
ATOM 3608 C CA . ASN B 1 114 ? -14.602 -16.719 -19.875 1 98 114 ASN B CA 1
ATOM 3609 C C . ASN B 1 114 ? -13.695 -17.156 -21.031 1 98 114 ASN B C 1
ATOM 3611 O O . ASN B 1 114 ? -13.969 -16.844 -22.188 1 98 114 ASN B O 1
ATOM 3615 N N . PHE B 1 115 ? -12.742 -17.938 -20.703 1 96.62 115 PHE B N 1
ATOM 3616 C CA . PHE B 1 115 ? -11.805 -18.516 -21.656 1 96.62 115 PHE B CA 1
ATOM 3617 C C . PHE B 1 115 ? -11.984 -20.016 -21.75 1 96.62 115 PHE B C 1
ATOM 3619 O O . PHE B 1 115 ? -11.414 -20.766 -20.969 1 96.62 115 PHE B O 1
ATOM 3626 N N . THR B 1 116 ? -12.727 -20.438 -22.719 1 94.69 116 THR B N 1
ATOM 3627 C CA . THR B 1 116 ? -13.078 -21.844 -22.844 1 94.69 116 THR B CA 1
ATOM 3628 C C . THR B 1 116 ? -12.773 -22.359 -24.25 1 94.69 116 THR B C 1
ATOM 3630 O O . THR B 1 116 ? -13.148 -21.734 -25.25 1 94.69 116 THR B O 1
ATOM 3633 N N . THR B 1 117 ? -12.039 -23.344 -24.281 1 91 117 THR B N 1
ATOM 3634 C CA . THR B 1 117 ? -11.867 -24.141 -25.484 1 91 117 THR B CA 1
ATOM 3635 C C . THR B 1 117 ? -12.422 -25.562 -25.281 1 91 117 THR B C 1
ATOM 3637 O O . THR B 1 117 ? -13.078 -25.828 -24.281 1 91 117 THR B O 1
ATOM 3640 N N . GLN B 1 118 ? -12.18 -26.375 -26.328 1 90.31 118 GLN B N 1
ATOM 3641 C CA . GLN B 1 118 ? -12.609 -27.766 -26.188 1 90.31 118 GLN B CA 1
ATOM 3642 C C . GLN B 1 118 ? -11.898 -28.453 -25.031 1 90.31 118 GLN B C 1
ATOM 3644 O O . GLN B 1 118 ? -12.5 -29.25 -24.312 1 90.31 118 GLN B O 1
ATOM 3649 N N . ASP B 1 119 ? -10.656 -28.125 -24.797 1 93.62 119 ASP B N 1
ATOM 3650 C CA . ASP B 1 119 ? -9.859 -28.922 -23.859 1 93.62 119 ASP B CA 1
ATOM 3651 C C . ASP B 1 119 ? -9.398 -28.078 -22.672 1 93.62 119 ASP B C 1
ATOM 3653 O O . ASP B 1 119 ? -8.656 -28.547 -21.812 1 93.62 119 ASP B O 1
ATOM 3657 N N . TYR B 1 120 ? -9.867 -26.844 -22.609 1 96.06 120 TYR B N 1
ATOM 3658 C CA . TYR B 1 120 ? -9.367 -25.969 -21.547 1 96.06 120 TYR B CA 1
ATOM 3659 C C . TYR B 1 120 ? -10.414 -24.938 -21.156 1 96.06 120 TYR B C 1
ATOM 3661 O O . TYR B 1 120 ? -11.141 -24.422 -22 1 96.06 120 TYR B O 1
ATOM 3669 N N . GLU B 1 121 ? -10.5 -24.703 -19.844 1 97.5 121 GLU B N 1
ATOM 3670 C CA . GLU B 1 121 ? -11.391 -23.656 -19.344 1 97.5 121 GLU B CA 1
ATOM 3671 C C . GLU B 1 121 ? -10.742 -22.891 -18.188 1 97.5 121 GLU B C 1
ATOM 3673 O O . GLU B 1 121 ? -10.148 -23.5 -17.297 1 97.5 121 GLU B O 1
ATOM 3678 N N . PHE B 1 122 ? -10.742 -21.641 -18.219 1 98.44 122 PHE B N 1
ATOM 3679 C CA . PHE B 1 122 ? -10.508 -20.688 -17.141 1 98.44 122 PHE B CA 1
ATOM 3680 C C . PHE B 1 122 ? -11.555 -19.578 -17.141 1 98.44 122 PHE B C 1
ATOM 3682 O O . PHE B 1 122 ? -11.5 -18.672 -17.969 1 98.44 122 PHE B O 1
ATOM 3689 N N . SER B 1 123 ? -12.5 -19.656 -16.219 1 98.44 123 SER B N 1
ATOM 3690 C CA . SER B 1 123 ? -13.633 -18.734 -16.297 1 98.44 123 SER B CA 1
ATOM 3691 C C . SER B 1 123 ? -14.125 -18.344 -14.898 1 98.44 123 SER B C 1
ATOM 3693 O O . SER B 1 123 ? -13.914 -19.078 -13.93 1 98.44 123 SER B O 1
ATOM 3695 N N . GLY B 1 124 ? -14.617 -17.141 -14.836 1 98.25 124 GLY B N 1
ATOM 3696 C CA . GLY B 1 124 ? -15.32 -16.719 -13.641 1 98.25 124 GLY B CA 1
ATOM 3697 C C . GLY B 1 124 ? -16.75 -17.219 -13.586 1 98.25 124 GLY B C 1
ATOM 3698 O O . GLY B 1 124 ? -17.375 -17.438 -14.617 1 98.25 124 GLY B O 1
ATOM 3699 N N . LEU B 1 125 ? -17.234 -17.391 -12.383 1 97.62 125 LEU B N 1
ATOM 3700 C CA . LEU B 1 125 ? -18.609 -17.844 -12.188 1 97.62 125 LEU B CA 1
ATOM 3701 C C . LEU B 1 125 ? -19.5 -16.688 -11.727 1 97.62 125 LEU B C 1
ATOM 3703 O O . LEU B 1 125 ? -19.047 -15.781 -11.031 1 97.62 125 LEU B O 1
ATOM 3707 N N . PRO B 1 126 ? -20.734 -16.75 -12.195 1 94.75 126 PRO B N 1
ATOM 3708 C CA . PRO B 1 126 ? -21.672 -15.766 -11.672 1 94.75 126 PRO B CA 1
ATOM 3709 C C . PRO B 1 126 ? -21.797 -15.828 -10.148 1 94.75 126 PRO B C 1
ATOM 3711 O O . PRO B 1 126 ? -21.578 -16.875 -9.547 1 94.75 126 PRO B O 1
ATOM 3714 N N . PRO B 1 127 ? -22.141 -14.602 -9.477 1 93.88 127 PRO B N 1
ATOM 3715 C CA . PRO B 1 127 ? -22.594 -13.352 -10.109 1 93.88 127 PRO B CA 1
ATOM 3716 C C . PRO B 1 127 ? -21.453 -12.352 -10.312 1 93.88 127 PRO B C 1
ATOM 3718 O O . PRO B 1 127 ? -21.641 -11.336 -10.992 1 93.88 127 PRO B O 1
ATOM 3721 N N . ASN B 1 128 ? -20.312 -12.609 -9.812 1 94.5 128 ASN B N 1
ATOM 3722 C CA . ASN B 1 128 ? -19.344 -11.508 -9.781 1 94.5 128 ASN B CA 1
ATOM 3723 C C . ASN B 1 128 ? -17.984 -11.945 -10.312 1 94.5 128 ASN B C 1
ATOM 3725 O O . ASN B 1 128 ? -17 -11.203 -10.188 1 94.5 128 ASN B O 1
ATOM 3729 N N . ASN B 1 129 ? -17.875 -13.156 -10.797 1 96.94 129 ASN B N 1
ATOM 3730 C CA . ASN B 1 129 ? -16.688 -13.688 -11.445 1 96.94 129 ASN B CA 1
ATOM 3731 C C . ASN B 1 129 ? -15.555 -13.914 -10.438 1 96.94 129 ASN B C 1
ATOM 3733 O O . ASN B 1 129 ? -14.391 -14 -10.82 1 96.94 129 ASN B O 1
ATOM 3737 N N . LEU B 1 130 ? -15.891 -14.062 -9.141 1 97.38 130 LEU B N 1
ATOM 3738 C CA . LEU B 1 130 ? -14.828 -14.25 -8.148 1 97.38 130 LEU B CA 1
ATOM 3739 C C . LEU B 1 130 ? -14.641 -15.734 -7.828 1 97.38 130 LEU B C 1
ATOM 3741 O O . LEU B 1 130 ? -13.539 -16.156 -7.496 1 97.38 130 LEU B O 1
ATOM 3745 N N . ASP B 1 131 ? -15.734 -16.516 -7.898 1 98.06 131 ASP B N 1
ATOM 3746 C CA . ASP B 1 131 ? -15.562 -17.953 -8.047 1 98.06 131 ASP B CA 1
ATOM 3747 C C . ASP B 1 131 ? -15.109 -18.312 -9.461 1 98.06 131 ASP B C 1
ATOM 3749 O O . ASP B 1 131 ? -15.508 -17.656 -10.43 1 98.06 131 ASP B O 1
ATOM 3753 N N . MET B 1 132 ? -14.328 -19.391 -9.547 1 98.69 132 MET B N 1
ATOM 3754 C CA . MET B 1 132 ? -13.766 -19.672 -10.867 1 98.69 132 MET B CA 1
ATOM 3755 C C . MET B 1 132 ? -13.805 -21.156 -11.164 1 98.69 132 MET B C 1
ATOM 3757 O O . MET B 1 132 ? -13.68 -21.984 -10.25 1 98.69 132 MET B O 1
ATOM 3761 N N . LYS B 1 133 ? -13.945 -21.422 -12.383 1 98.81 133 LYS B N 1
ATOM 3762 C CA . LYS B 1 133 ? -13.852 -22.797 -12.898 1 98.81 133 LYS B CA 1
ATOM 3763 C C . LYS B 1 133 ? -12.578 -22.984 -13.719 1 98.81 133 LYS B C 1
ATOM 3765 O O . LYS B 1 133 ? -12.281 -22.188 -14.617 1 98.81 133 LYS B O 1
ATOM 3770 N N . LEU B 1 134 ? -11.797 -23.953 -13.367 1 98.75 134 LEU B N 1
ATOM 3771 C CA . LEU B 1 134 ? -10.586 -24.359 -14.086 1 98.75 134 LEU B CA 1
ATOM 3772 C C . LEU B 1 134 ? -10.695 -25.797 -14.57 1 98.75 134 LEU B C 1
ATOM 3774 O O . LEU B 1 134 ? -10.961 -26.703 -13.773 1 98.75 134 LEU B O 1
ATOM 3778 N N . ARG B 1 135 ? -10.5 -26 -15.805 1 98.38 135 ARG B N 1
ATOM 3779 C CA . ARG B 1 135 ? -10.539 -27.344 -16.375 1 98.38 135 ARG B CA 1
ATOM 3780 C C . ARG B 1 135 ? -9.469 -27.516 -17.453 1 98.38 135 ARG B C 1
ATOM 3782 O O . ARG B 1 135 ? -9.188 -26.578 -18.203 1 98.38 135 ARG B O 1
ATOM 3789 N N . SER B 1 136 ? -8.922 -28.641 -17.516 1 97.5 136 SER B N 1
ATOM 3790 C CA . SER B 1 136 ? -7.996 -28.984 -18.594 1 97.5 136 SER B CA 1
ATOM 3791 C C . SER B 1 136 ? -8.117 -30.453 -18.969 1 97.5 136 SER B C 1
ATOM 3793 O O . SER B 1 136 ? -8.305 -31.312 -18.109 1 97.5 136 SER B O 1
ATOM 3795 N N . ASN B 1 137 ? -8.102 -30.734 -20.188 1 93.88 137 ASN B N 1
ATOM 3796 C CA . ASN B 1 137 ? -7.93 -32.062 -20.781 1 93.88 137 ASN B CA 1
ATOM 3797 C C . ASN B 1 137 ? -6.797 -32.062 -21.812 1 93.88 137 ASN B C 1
ATOM 3799 O O . ASN B 1 137 ? -6.91 -32.656 -22.875 1 93.88 137 ASN B O 1
ATOM 3803 N N . THR B 1 138 ? -5.801 -31.297 -21.422 1 87.31 138 THR B N 1
ATOM 3804 C CA . THR B 1 138 ? -4.707 -31.094 -22.359 1 87.31 138 THR B CA 1
ATOM 3805 C C . THR B 1 138 ? -3.496 -31.938 -21.984 1 87.31 138 THR B C 1
ATOM 3807 O O . THR B 1 138 ? -3.098 -31.969 -20.812 1 87.31 138 THR B O 1
ATOM 3810 N N . ASN B 1 139 ? -2.799 -32.594 -22.969 1 79.5 139 ASN B N 1
ATOM 3811 C CA . ASN B 1 139 ? -1.495 -33.219 -22.844 1 79.5 139 ASN B CA 1
ATOM 3812 C C . ASN B 1 139 ? -1.35 -33.938 -21.5 1 79.5 139 ASN B C 1
ATOM 3814 O O . ASN B 1 139 ? -0.391 -33.688 -20.766 1 79.5 139 ASN B O 1
ATOM 3818 N N . ASN B 1 140 ? -2.299 -34.688 -21.016 1 81.12 140 ASN B N 1
ATOM 3819 C CA . ASN B 1 140 ? -2.283 -35.5 -19.797 1 81.12 140 ASN B CA 1
ATOM 3820 C C . ASN B 1 140 ? -2.375 -34.656 -18.547 1 81.12 140 ASN B C 1
ATOM 3822 O O . ASN B 1 140 ? -1.96 -35.062 -17.469 1 81.12 140 ASN B O 1
ATOM 3826 N N . VAL B 1 141 ? -2.6 -33.438 -18.75 1 93.25 141 VAL B N 1
ATOM 3827 C CA . VAL B 1 141 ? -2.975 -32.594 -17.609 1 93.25 141 VAL B CA 1
ATOM 3828 C C . VAL B 1 141 ? -4.496 -32.531 -17.516 1 93.25 141 VAL B C 1
ATOM 3830 O O . VAL B 1 141 ? -5.125 -31.688 -18.156 1 93.25 141 VAL B O 1
ATOM 3833 N N . HIS B 1 142 ? -5.059 -33.312 -16.672 1 95.69 142 HIS B N 1
ATOM 3834 C CA . HIS B 1 142 ? -6.512 -33.406 -16.594 1 95.69 142 HIS B CA 1
ATOM 3835 C C . HIS B 1 142 ? -7.008 -33.031 -15.203 1 95.69 142 HIS B C 1
ATOM 3837 O O . HIS B 1 142 ? -6.586 -33.625 -14.203 1 95.69 142 HIS B O 1
ATOM 3843 N N . PHE B 1 143 ? -7.816 -32.062 -15.141 1 97.94 143 PHE B N 1
ATOM 3844 C CA . PHE B 1 143 ? -8.445 -31.656 -13.891 1 97.94 143 PHE B CA 1
ATOM 3845 C C . PHE B 1 143 ? -9.758 -30.938 -14.156 1 97.94 143 PHE B C 1
ATOM 3847 O O . PHE B 1 143 ? -10.016 -30.5 -15.273 1 97.94 143 PHE B O 1
ATOM 3854 N N . ASP B 1 144 ? -10.672 -30.891 -13.25 1 98.31 144 ASP B N 1
ATOM 3855 C CA . ASP B 1 144 ? -11.906 -30.125 -13.141 1 98.31 144 ASP B CA 1
ATOM 3856 C C . ASP B 1 144 ? -12.078 -29.562 -11.734 1 98.31 144 ASP B C 1
ATOM 3858 O O . ASP B 1 144 ? -12.562 -30.25 -10.836 1 98.31 144 ASP B O 1
ATOM 3862 N N . VAL B 1 145 ? -11.688 -28.297 -11.625 1 98.56 145 VAL B N 1
ATOM 3863 C CA . VAL B 1 145 ? -11.625 -27.766 -10.266 1 98.56 145 VAL B CA 1
ATOM 3864 C C . VAL B 1 145 ? -12.375 -26.438 -10.188 1 98.56 145 VAL B C 1
ATOM 3866 O O . VAL B 1 145 ? -12.547 -25.75 -11.203 1 98.56 145 VAL B O 1
ATOM 3869 N N . THR B 1 146 ? -12.922 -26.172 -9.047 1 98.81 146 THR B N 1
ATOM 3870 C CA . THR B 1 146 ? -13.516 -24.891 -8.711 1 98.81 146 THR B CA 1
ATOM 3871 C C . THR B 1 146 ? -12.703 -24.172 -7.625 1 98.81 146 THR B C 1
ATOM 3873 O O . THR B 1 146 ? -12.391 -24.766 -6.59 1 98.81 146 THR B O 1
ATOM 3876 N N . VAL B 1 147 ? -12.305 -23 -7.902 1 98.62 147 VAL B N 1
ATOM 3877 C CA . VAL B 1 147 ? -11.711 -22.125 -6.898 1 98.62 147 VAL B CA 1
ATOM 3878 C C . VAL B 1 147 ? -12.789 -21.234 -6.281 1 98.62 147 VAL B C 1
ATOM 3880 O O . VAL B 1 147 ? -13.406 -20.422 -6.977 1 98.62 147 VAL B O 1
ATOM 3883 N N . HIS B 1 148 ? -12.961 -21.359 -4.98 1 98 148 HIS B N 1
ATOM 3884 C CA . HIS B 1 148 ? -13.992 -20.609 -4.281 1 98 148 HIS B CA 1
ATOM 3885 C C . HIS B 1 148 ? -13.422 -19.312 -3.691 1 98 148 HIS B C 1
ATOM 3887 O O . HIS B 1 148 ? -12.383 -19.344 -3.031 1 98 148 HIS B O 1
ATOM 3893 N N . ALA B 1 149 ? -14.062 -18.25 -3.973 1 96.31 149 ALA B N 1
ATOM 3894 C CA . ALA B 1 149 ? -13.617 -16.969 -3.428 1 96.31 149 ALA B CA 1
ATOM 3895 C C . ALA B 1 149 ? -13.883 -16.891 -1.927 1 96.31 149 ALA B C 1
ATOM 3897 O O . ALA B 1 149 ? -14.727 -16.125 -1.479 1 96.31 149 ALA B O 1
ATOM 3898 N N . THR B 1 150 ? -13.07 -17.609 -1.186 1 96.12 150 THR B N 1
ATOM 3899 C CA . THR B 1 150 ? -13.273 -17.688 0.258 1 96.12 150 THR B CA 1
ATOM 3900 C C . THR B 1 150 ? -12.148 -16.953 0.994 1 96.12 150 THR B C 1
ATOM 3902 O O . THR B 1 150 ? -12.211 -16.781 2.213 1 96.12 150 THR B O 1
ATOM 3905 N N . SER B 1 151 ? -11.148 -16.562 0.29 1 94.12 151 SER B N 1
ATOM 3906 C CA . SER B 1 151 ? -10.039 -15.82 0.865 1 94.12 151 SER B CA 1
ATOM 3907 C C . SER B 1 151 ? -10.195 -14.32 0.609 1 94.12 151 SER B C 1
ATOM 3909 O O . SER B 1 151 ? -10.484 -13.906 -0.515 1 94.12 151 SER B O 1
ATOM 3911 N N . PRO B 1 152 ? -10 -13.5 1.707 1 94.44 152 PRO B N 1
ATOM 3912 C CA . PRO B 1 152 ? -10.008 -12.062 1.436 1 94.44 152 PRO B CA 1
ATOM 3913 C C . PRO B 1 152 ? -8.914 -11.633 0.456 1 94.44 152 PRO B C 1
ATOM 3915 O O . PRO B 1 152 ? -7.797 -12.156 0.512 1 94.44 152 PRO B O 1
ATOM 3918 N N . ALA B 1 153 ? -9.266 -10.695 -0.379 1 96 153 ALA B N 1
ATOM 3919 C CA . ALA B 1 153 ? -8.328 -10.211 -1.386 1 96 153 ALA B CA 1
ATOM 3920 C C . ALA B 1 153 ? -7.113 -9.555 -0.73 1 96 153 ALA B C 1
ATOM 3922 O O . ALA B 1 153 ? -7.246 -8.844 0.268 1 96 153 ALA B O 1
ATOM 3923 N N . PHE B 1 154 ? -6.055 -9.914 -1.261 1 95.56 154 PHE B N 1
ATOM 3924 C CA . PHE B 1 154 ? -4.793 -9.234 -0.981 1 95.56 154 PHE B CA 1
ATOM 3925 C C . PHE B 1 154 ? -4.438 -8.266 -2.105 1 95.56 154 PHE B C 1
ATOM 3927 O O . PHE B 1 154 ? -4.633 -8.578 -3.281 1 95.56 154 PHE B O 1
ATOM 3934 N N . TYR B 1 155 ? -3.963 -7.105 -1.696 1 96.69 155 TYR B N 1
ATOM 3935 C CA . TYR B 1 155 ? -3.584 -6.086 -2.666 1 96.69 155 TYR B CA 1
ATOM 3936 C C . TYR B 1 155 ? -2.074 -5.863 -2.666 1 96.69 155 TYR B C 1
ATOM 3938 O O . TYR B 1 155 ? -1.492 -5.516 -1.636 1 96.69 155 TYR B O 1
ATOM 3946 N N . TYR B 1 156 ? -1.5 -6.043 -3.859 1 96.5 156 TYR B N 1
ATOM 3947 C CA . TYR B 1 156 ? -0.062 -5.832 -3.977 1 96.5 156 TYR B CA 1
ATOM 3948 C C . TYR B 1 156 ? 0.318 -4.422 -3.541 1 96.5 156 TYR B C 1
ATOM 3950 O O . TYR B 1 156 ? -0.329 -3.447 -3.934 1 96.5 156 TYR B O 1
ATOM 3958 N N . CYS B 1 157 ? 1.305 -4.32 -2.656 1 96.44 157 CYS B N 1
ATOM 3959 C CA . CYS B 1 157 ? 1.886 -3.064 -2.199 1 96.44 157 CYS B CA 1
ATOM 3960 C C . CYS B 1 157 ? 0.837 -2.195 -1.515 1 96.44 157 CYS B C 1
ATOM 3962 O O . CYS B 1 157 ? 0.915 -0.967 -1.562 1 96.44 157 CYS B O 1
ATOM 3964 N N . GLY B 1 158 ? -0.184 -2.826 -0.977 1 94.25 158 GLY B N 1
ATOM 3965 C CA . GLY B 1 158 ? -1.138 -2.135 -0.123 1 94.25 158 GLY B CA 1
ATOM 3966 C C . GLY B 1 158 ? -2.482 -1.911 -0.79 1 94.25 158 GLY B C 1
ATOM 3967 O O . GLY B 1 158 ? -3.521 -2.293 -0.247 1 94.25 158 GLY B O 1
ATOM 3968 N N . ILE B 1 159 ? -2.402 -1.42 -2.096 1 94.81 159 ILE B N 1
ATOM 3969 C CA . ILE B 1 159 ? -3.678 -1.051 -2.699 1 94.81 159 ILE B CA 1
ATOM 3970 C C . ILE B 1 159 ? -3.799 -1.692 -4.078 1 94.81 159 ILE B C 1
ATOM 3972 O O . ILE B 1 159 ? -4.754 -1.428 -4.812 1 94.81 159 ILE B O 1
ATOM 3976 N N . GLY B 1 160 ? -2.83 -2.463 -4.438 1 96.44 160 GLY B N 1
ATOM 3977 C CA . GLY B 1 160 ? -2.939 -3.244 -5.66 1 96.44 160 GLY B CA 1
ATOM 3978 C C . GLY B 1 160 ? -2.389 -2.525 -6.875 1 96.44 160 GLY B C 1
ATOM 3979 O O . GLY B 1 160 ? -2.781 -2.82 -8.008 1 96.44 160 GLY B O 1
ATOM 3980 N N . ALA B 1 161 ? -1.598 -1.531 -6.672 1 96.62 161 ALA B N 1
ATOM 3981 C CA . ALA B 1 161 ? -0.878 -0.849 -7.746 1 96.62 161 ALA B CA 1
ATOM 3982 C C . ALA B 1 161 ? 0.602 -0.697 -7.402 1 96.62 161 ALA B C 1
ATOM 3984 O O . ALA B 1 161 ? 0.963 -0.556 -6.234 1 96.62 161 ALA B O 1
ATOM 3985 N N . TYR B 1 162 ? 1.409 -0.72 -8.43 1 96 162 TYR B N 1
ATOM 3986 C CA . TYR B 1 162 ? 2.844 -0.557 -8.227 1 96 162 TYR B CA 1
ATOM 3987 C C . TYR B 1 162 ? 3.551 -0.279 -9.547 1 96 162 TYR B C 1
ATOM 3989 O O . TYR B 1 162 ? 3.037 -0.618 -10.617 1 96 162 TYR B O 1
ATOM 3997 N N . ASN B 1 163 ? 4.66 0.36 -9.414 1 94.75 163 ASN B N 1
ATOM 3998 C CA . ASN B 1 163 ? 5.5 0.561 -10.594 1 94.75 163 ASN B CA 1
ATOM 3999 C C . ASN B 1 163 ? 6.195 -0.73 -11.016 1 94.75 163 ASN B C 1
ATOM 4001 O O . ASN B 1 163 ? 6.828 -1.395 -10.188 1 94.75 163 ASN B O 1
ATOM 4005 N N . TYR B 1 164 ? 6.031 -1.067 -12.188 1 94.56 164 TYR B N 1
ATOM 4006 C CA . TYR B 1 164 ? 6.703 -2.207 -12.805 1 94.56 164 TYR B CA 1
ATOM 4007 C C . TYR B 1 164 ? 7.465 -1.781 -14.055 1 94.56 164 TYR B C 1
ATOM 4009 O O . TYR B 1 164 ? 6.855 -1.465 -15.086 1 94.56 164 TYR B O 1
ATOM 4017 N N . VAL B 1 165 ? 8.773 -1.816 -13.961 1 91.06 165 VAL B N 1
ATOM 4018 C CA . VAL B 1 165 ? 9.711 -1.404 -15 1 91.06 165 VAL B CA 1
ATOM 4019 C C . VAL B 1 165 ? 9.422 0.037 -15.414 1 91.06 165 VAL B C 1
ATOM 4021 O O . VAL B 1 165 ? 9.898 0.979 -14.773 1 91.06 165 VAL B O 1
ATOM 4024 N N . ASN B 1 166 ? 8.414 0.256 -16.297 1 88.5 166 ASN B N 1
ATOM 4025 C CA . ASN B 1 166 ? 8.258 1.61 -16.828 1 88.5 166 ASN B CA 1
ATOM 4026 C C . ASN B 1 166 ? 6.809 2.08 -16.734 1 88.5 166 ASN B C 1
ATOM 4028 O O . ASN B 1 166 ? 6.484 3.188 -17.156 1 88.5 166 ASN B O 1
ATOM 4032 N N . ASP B 1 167 ? 6.059 1.275 -16.141 1 93.25 167 ASP B N 1
ATOM 4033 C CA . ASP B 1 167 ? 4.645 1.641 -16.078 1 93.25 167 ASP B CA 1
ATOM 4034 C C . ASP B 1 167 ? 3.986 1.065 -14.828 1 93.25 167 ASP B C 1
ATOM 4036 O O . ASP B 1 167 ? 4.586 0.249 -14.125 1 93.25 167 ASP B O 1
ATOM 4040 N N . THR B 1 168 ? 2.736 1.524 -14.586 1 95.25 168 THR B N 1
ATOM 4041 C CA . THR B 1 168 ? 1.96 1.031 -13.453 1 95.25 168 THR B CA 1
ATOM 4042 C C . THR B 1 168 ? 1.306 -0.306 -13.781 1 95.25 168 THR B C 1
ATOM 4044 O O . THR B 1 168 ? 0.732 -0.47 -14.867 1 95.25 168 THR B O 1
ATOM 4047 N N . MET B 1 169 ? 1.444 -1.259 -12.945 1 96.31 169 MET B N 1
ATOM 4048 C CA . MET B 1 169 ? 0.693 -2.51 -12.977 1 96.31 169 MET B CA 1
ATOM 4049 C C . MET B 1 169 ? -0.283 -2.59 -11.805 1 96.31 169 MET B C 1
ATOM 4051 O O . MET B 1 169 ? -0.062 -1.971 -10.766 1 96.31 169 MET B O 1
ATOM 4055 N N . TYR B 1 170 ? -1.351 -3.295 -12.047 1 97.81 170 TYR B N 1
ATOM 4056 C CA . TYR B 1 170 ? -2.363 -3.559 -11.023 1 97.81 170 TYR B CA 1
ATOM 4057 C C . TYR B 1 170 ? -2.455 -5.051 -10.727 1 97.81 170 TYR B C 1
ATOM 4059 O O . TYR B 1 170 ? -2.352 -5.883 -11.633 1 97.81 170 TYR B O 1
ATOM 4067 N N . ASN B 1 171 ? -2.531 -5.301 -9.453 1 97.75 171 ASN B N 1
ATOM 4068 C CA . ASN B 1 171 ? -2.494 -6.707 -9.055 1 97.75 171 ASN B CA 1
ATOM 4069 C C . ASN B 1 171 ? -3.193 -6.926 -7.715 1 97.75 171 ASN B C 1
ATOM 4071 O O . ASN B 1 171 ? -2.951 -6.195 -6.754 1 97.75 171 ASN B O 1
ATOM 4075 N N . TRP B 1 172 ? -4.117 -7.875 -7.711 1 97.56 172 TRP B N 1
ATOM 4076 C CA . TRP B 1 172 ? -4.629 -8.414 -6.453 1 97.56 172 TRP B CA 1
ATOM 4077 C C . TRP B 1 172 ? -4.656 -9.938 -6.484 1 97.56 172 TRP B C 1
ATOM 4079 O O . TRP B 1 172 ? -4.5 -10.547 -7.547 1 97.56 172 TRP B O 1
ATOM 4089 N N . ALA B 1 173 ? -4.766 -10.586 -5.305 1 97.62 173 ALA B N 1
ATOM 4090 C CA . ALA B 1 173 ? -4.766 -12.039 -5.234 1 97.62 173 ALA B CA 1
ATOM 4091 C C . ALA B 1 173 ? -5.746 -12.539 -4.176 1 97.62 173 ALA B C 1
ATOM 4093 O O . ALA B 1 173 ? -6.07 -11.812 -3.23 1 97.62 173 ALA B O 1
ATOM 4094 N N . PHE B 1 174 ? -6.293 -13.688 -4.387 1 97.38 174 PHE B N 1
ATOM 4095 C CA . PHE B 1 174 ? -6.766 -14.555 -3.318 1 97.38 174 PHE B CA 1
ATOM 4096 C C . PHE B 1 174 ? -5.66 -15.5 -2.854 1 97.38 174 PHE B C 1
ATOM 4098 O O . PHE B 1 174 ? -5.293 -16.438 -3.568 1 97.38 174 PHE B O 1
ATOM 4105 N N . PRO B 1 175 ? -5.211 -15.32 -1.651 1 97.75 175 PRO B N 1
ATOM 4106 C CA . PRO B 1 175 ? -3.969 -16 -1.296 1 97.75 175 PRO B CA 1
ATOM 4107 C C . PRO B 1 175 ? -4.191 -17.469 -0.909 1 97.75 175 PRO B C 1
ATOM 4109 O O . PRO B 1 175 ? -3.256 -18.266 -0.949 1 97.75 175 PRO B O 1
ATOM 4112 N N . ALA B 1 176 ? -5.402 -17.844 -0.514 1 98.12 176 ALA B N 1
ATOM 4113 C CA . ALA B 1 176 ? -5.617 -19.203 -0 1 98.12 176 ALA B CA 1
ATOM 4114 C C . ALA B 1 176 ? -7.082 -19.609 -0.127 1 98.12 176 ALA B C 1
ATOM 4116 O O . ALA B 1 176 ? -7.703 -20.031 0.851 1 98.12 176 ALA B O 1
ATOM 4117 N N . SER B 1 177 ? -7.566 -19.547 -1.27 1 97.81 177 SER B N 1
ATOM 4118 C CA . SER B 1 177 ? -8.961 -19.891 -1.523 1 97.81 177 SER B CA 1
ATOM 4119 C C . SER B 1 177 ? -9.195 -21.391 -1.407 1 97.81 177 SER B C 1
ATOM 4121 O O . SER B 1 177 ? -8.344 -22.188 -1.81 1 97.81 177 SER B O 1
ATOM 4123 N N . LYS B 1 178 ? -10.352 -21.703 -0.943 1 98.06 178 LYS B N 1
ATOM 4124 C CA . LYS B 1 178 ? -10.758 -23.109 -0.955 1 98.06 178 LYS B CA 1
ATOM 4125 C C . LYS B 1 178 ? -10.883 -23.641 -2.383 1 98.06 178 LYS B C 1
ATOM 4127 O O . LYS B 1 178 ? -11.359 -22.922 -3.27 1 98.06 178 LYS B O 1
ATOM 4132 N N . THR B 1 179 ? -10.461 -24.859 -2.557 1 98.62 179 THR B N 1
ATOM 4133 C CA . THR B 1 179 ? -10.453 -25.484 -3.875 1 98.62 179 THR B CA 1
ATOM 4134 C C . THR B 1 179 ? -11.133 -26.844 -3.832 1 98.62 179 THR B C 1
ATOM 4136 O O . THR B 1 179 ? -10.828 -27.672 -2.969 1 98.62 179 THR B O 1
ATOM 4139 N N . SER B 1 180 ? -12.062 -27.062 -4.676 1 98.75 180 SER B N 1
ATOM 4140 C CA . SER B 1 180 ? -12.75 -28.344 -4.777 1 98.75 180 SER B CA 1
ATOM 4141 C C . SER B 1 180 ? -12.719 -28.875 -6.207 1 98.75 180 SER B C 1
ATOM 4143 O O . SER B 1 180 ? -12.242 -28.188 -7.117 1 98.75 180 SER B O 1
ATOM 4145 N N . GLY B 1 181 ? -13.211 -30.094 -6.344 1 98.81 181 GLY B N 1
ATOM 4146 C CA . GLY B 1 181 ? -13.219 -30.766 -7.637 1 98.81 181 GLY B CA 1
ATOM 4147 C C . GLY B 1 181 ? -12.359 -32 -7.672 1 98.81 181 GLY B C 1
ATOM 4148 O O . GLY B 1 181 ? -12.344 -32.781 -6.715 1 98.81 181 GLY B O 1
ATOM 4149 N N . SER B 1 182 ? -11.75 -32.219 -8.883 1 98.31 182 SER B N 1
ATOM 4150 C CA . SER B 1 182 ? -11 -33.469 -9.039 1 98.31 182 SER B CA 1
ATOM 4151 C C . SER B 1 182 ? -9.828 -33.312 -9.984 1 98.31 182 SER B C 1
ATOM 4153 O O . SER B 1 182 ? -9.805 -32.375 -10.789 1 98.31 182 SER B O 1
ATOM 4155 N N . ILE B 1 183 ? -8.875 -34.156 -9.805 1 96.75 183 ILE B N 1
ATOM 4156 C CA . ILE B 1 183 ? -7.762 -34.312 -10.734 1 96.75 183 ILE B CA 1
ATOM 4157 C C . ILE B 1 183 ? -7.746 -35.719 -11.297 1 96.75 183 ILE B C 1
ATOM 4159 O O . ILE B 1 183 ? -8.414 -36.625 -10.773 1 96.75 183 ILE B O 1
ATOM 4163 N N . PHE B 1 184 ? -7.066 -35.844 -12.383 1 93.56 184 PHE B N 1
ATOM 4164 C CA . PHE B 1 184 ? -6.914 -37.125 -13.016 1 93.56 184 PHE B CA 1
ATOM 4165 C C . PHE B 1 184 ? -5.441 -37.5 -13.148 1 93.56 184 PHE B C 1
ATOM 4167 O O . PHE B 1 184 ? -4.664 -36.75 -13.758 1 93.56 184 PHE B O 1
ATOM 4174 N N . THR B 1 185 ? -5.062 -38.5 -12.5 1 87.12 185 THR B N 1
ATOM 4175 C CA . THR B 1 185 ? -3.662 -38.906 -12.492 1 87.12 185 THR B CA 1
ATOM 4176 C C . THR B 1 185 ? -3.527 -40.375 -12.812 1 87.12 185 THR B C 1
ATOM 4178 O O . THR B 1 185 ? -4.496 -41.125 -12.703 1 87.12 185 THR B O 1
ATOM 4181 N N . SER B 1 186 ? -2.336 -40.656 -13.453 1 78 186 SER B N 1
ATOM 4182 C CA . SER B 1 186 ? -2.053 -42.062 -13.68 1 78 186 SER B CA 1
ATOM 4183 C C . SER B 1 186 ? -1.308 -42.688 -12.5 1 78 186 SER B C 1
ATOM 4185 O O . SER B 1 186 ? -0.416 -42.062 -11.922 1 78 186 SER B O 1
ATOM 4187 N N . SER B 1 187 ? -1.919 -43.438 -11.68 1 58.47 187 SER B N 1
ATOM 4188 C CA . SER B 1 187 ? -1.177 -44.156 -10.641 1 58.47 187 SER B CA 1
ATOM 4189 C C . SER B 1 187 ? -0.036 -44.969 -11.234 1 58.47 187 SER B C 1
ATOM 4191 O O . SER B 1 187 ? -0.063 -45.312 -12.414 1 58.47 187 SER B O 1
ATOM 4193 N N . SER B 1 188 ? 1.051 -45.031 -10.484 1 53.22 188 SER B N 1
ATOM 4194 C CA . SER B 1 188 ? 2.188 -45.844 -10.875 1 53.22 188 SER B CA 1
ATOM 4195 C C . SER B 1 188 ? 1.728 -47.156 -11.5 1 53.22 188 SER B C 1
ATOM 4197 O O . SER B 1 188 ? 0.976 -47.906 -10.875 1 53.22 188 SER B O 1
ATOM 4199 N N . GLY B 1 189 ? 2.049 -47.438 -12.789 1 51.78 189 GLY B N 1
ATOM 4200 C CA . GLY B 1 189 ? 1.869 -48.719 -13.453 1 51.78 189 GLY B CA 1
ATOM 4201 C C . GLY B 1 189 ? 0.626 -48.75 -14.32 1 51.78 189 GLY B C 1
ATOM 4202 O O . GLY B 1 189 ? 0.468 -49.656 -15.133 1 51.78 189 GLY B O 1
ATOM 4203 N N . ASN B 1 190 ? -0.348 -47.938 -13.898 1 54.38 190 ASN B N 1
ATOM 4204 C CA . ASN B 1 190 ? -1.562 -48.031 -14.703 1 54.38 190 ASN B CA 1
ATOM 4205 C C . ASN B 1 190 ? -1.638 -46.906 -15.734 1 54.38 190 ASN B C 1
ATOM 4207 O O . ASN B 1 190 ? -1.371 -45.75 -15.422 1 54.38 190 ASN B O 1
ATOM 4211 N N . ALA B 1 191 ? -1.658 -47.25 -17.047 1 62.47 191 ALA B N 1
ATOM 4212 C CA . ALA B 1 191 ? -1.767 -46.344 -18.188 1 62.47 191 ALA B CA 1
ATOM 4213 C C . ALA B 1 191 ? -3.043 -45.531 -18.109 1 62.47 191 ALA B C 1
ATOM 4215 O O . ALA B 1 191 ? -3.092 -44.406 -18.625 1 62.47 191 ALA B O 1
ATOM 4216 N N . ALA B 1 192 ? -4.02 -45.969 -17.406 1 73 192 ALA B N 1
ATOM 4217 C CA . ALA B 1 192 ? -5.312 -45.281 -17.453 1 73 192 ALA B CA 1
ATOM 4218 C C . ALA B 1 192 ? -5.395 -44.188 -16.391 1 73 192 ALA B C 1
ATOM 4220 O O . ALA B 1 192 ? -4.98 -44.406 -15.242 1 73 192 ALA B O 1
ATOM 4221 N N . LEU B 1 193 ? -5.766 -42.969 -16.75 1 83.38 193 LEU B N 1
ATOM 4222 C CA . LEU B 1 193 ? -5.973 -41.875 -15.812 1 83.38 193 LEU B CA 1
ATOM 4223 C C . LEU B 1 193 ? -7.105 -42.188 -14.844 1 83.38 193 LEU B C 1
ATOM 4225 O O . LEU B 1 193 ? -8.148 -42.719 -15.242 1 83.38 193 LEU B O 1
ATOM 4229 N N . GLU B 1 194 ? -6.836 -42.062 -13.594 1 88 194 GLU B N 1
ATOM 4230 C CA . GLU B 1 194 ? -7.832 -42.219 -12.539 1 88 194 GLU B CA 1
ATOM 4231 C C . GLU B 1 194 ? -8.234 -40.875 -11.945 1 88 194 GLU B C 1
ATOM 4233 O O . GLU B 1 194 ? -7.383 -40.031 -11.719 1 88 194 GLU B O 1
ATOM 4238 N N . ARG B 1 195 ? -9.516 -40.781 -11.758 1 94.31 195 ARG B N 1
ATOM 4239 C CA . ARG B 1 195 ? -10.055 -39.562 -11.117 1 94.31 195 ARG B CA 1
ATOM 4240 C C . ARG B 1 195 ? -9.836 -39.625 -9.609 1 94.31 195 ARG B C 1
ATOM 4242 O O . ARG B 1 195 ? -10.102 -40.625 -8.969 1 94.31 195 ARG B O 1
ATOM 4249 N N . ILE B 1 196 ? -9.383 -38.594 -9.055 1 94.81 196 ILE B N 1
ATOM 4250 C CA . ILE B 1 196 ? -9.25 -38.469 -7.609 1 94.81 196 ILE B CA 1
ATOM 4251 C C . ILE B 1 196 ? -9.836 -37.156 -7.133 1 94.81 196 ILE B C 1
ATOM 4253 O O . ILE B 1 196 ? -9.531 -36.094 -7.691 1 94.81 196 ILE B O 1
ATOM 4257 N N . ASP B 1 197 ? -10.609 -37.25 -6.086 1 97.88 197 ASP B N 1
ATOM 4258 C CA . ASP B 1 197 ? -11.258 -36.031 -5.555 1 97.88 197 ASP B CA 1
ATOM 4259 C C . ASP B 1 197 ? -10.289 -35.219 -4.703 1 97.88 197 ASP B C 1
ATOM 4261 O O . ASP B 1 197 ? -9.422 -35.781 -4.027 1 97.88 197 ASP B O 1
ATOM 4265 N N . ILE B 1 198 ? -10.492 -33.969 -4.711 1 98 198 ILE B N 1
ATOM 4266 C CA . ILE B 1 198 ? -9.719 -33.031 -3.896 1 98 198 ILE B CA 1
ATOM 4267 C C . ILE B 1 198 ? -10.367 -32.906 -2.523 1 98 198 ILE B C 1
ATOM 4269 O O . ILE B 1 198 ? -11.594 -32.844 -2.414 1 98 198 ILE B O 1
ATOM 4273 N N . ASN B 1 199 ? -9.594 -32.875 -1.46 1 98 199 ASN B N 1
ATOM 4274 C CA . ASN B 1 199 ? -10.055 -32.5 -0.128 1 98 199 ASN B CA 1
ATOM 4275 C C . ASN B 1 199 ? -10.055 -30.984 0.053 1 98 199 ASN B C 1
ATOM 4277 O O . ASN B 1 199 ? -9 -30.375 0.272 1 98 199 ASN B O 1
ATOM 4281 N N . PRO B 1 200 ? -11.188 -30.359 0.044 1 97.75 200 PRO B N 1
ATOM 4282 C CA . PRO B 1 200 ? -11.219 -28.891 0.061 1 97.75 200 PRO B CA 1
ATOM 4283 C C . PRO B 1 200 ? -10.703 -28.312 1.373 1 97.75 200 PRO B C 1
ATOM 4285 O O . PRO B 1 200 ? -10.281 -27.156 1.411 1 97.75 200 PRO B O 1
ATOM 4288 N N . SER B 1 201 ? -10.688 -29.062 2.441 1 97.25 201 SER B N 1
ATOM 4289 C CA . SER B 1 201 ? -10.258 -28.547 3.742 1 97.25 201 SER B CA 1
ATOM 4290 C C . SER B 1 201 ? -8.734 -28.547 3.861 1 97.25 201 SER B C 1
ATOM 4292 O O . SER B 1 201 ? -8.18 -27.938 4.773 1 97.25 201 SER B O 1
ATOM 4294 N N . ALA B 1 202 ? -8.125 -29.219 2.906 1 97.69 202 ALA B N 1
ATOM 4295 C CA . ALA B 1 202 ? -6.664 -29.312 2.906 1 97.69 202 ALA B CA 1
ATOM 4296 C C . ALA B 1 202 ? -6.09 -28.922 1.544 1 97.69 202 ALA B C 1
ATOM 4298 O O . ALA B 1 202 ? -5.105 -29.516 1.094 1 97.69 202 ALA B O 1
ATOM 4299 N N . SER B 1 203 ? -6.781 -28.062 0.893 1 98.5 203 SER B N 1
ATOM 4300 C CA . SER B 1 203 ? -6.348 -27.547 -0.405 1 98.5 203 SER B CA 1
ATOM 4301 C C . SER B 1 203 ? -6.578 -26.047 -0.519 1 98.5 203 SER B C 1
ATOM 4303 O O . SER B 1 203 ? -7.629 -25.547 -0.11 1 98.5 203 SER B O 1
ATOM 4305 N N . LEU B 1 204 ? -5.605 -25.359 -1.029 1 98.56 204 LEU B N 1
ATOM 4306 C CA . LEU B 1 204 ? -5.742 -23.922 -1.228 1 98.56 204 LEU B CA 1
ATOM 4307 C C . LEU B 1 204 ? -5.227 -23.516 -2.602 1 98.56 204 LEU B C 1
ATOM 4309 O O . LEU B 1 204 ? -4.348 -24.172 -3.164 1 98.56 204 LEU B O 1
ATOM 4313 N N . THR B 1 205 ? -5.793 -22.453 -3.098 1 98.75 205 THR B N 1
ATOM 4314 C CA . THR B 1 205 ? -5.34 -21.859 -4.348 1 98.75 205 THR B CA 1
ATOM 4315 C C . THR B 1 205 ? -4.926 -20.406 -4.133 1 98.75 205 THR B C 1
ATOM 4317 O O . THR B 1 205 ? -5.672 -19.625 -3.541 1 98.75 205 THR B O 1
ATOM 4320 N N . TRP B 1 206 ? -3.721 -20.094 -4.52 1 98.75 206 TRP B N 1
ATOM 4321 C CA . TRP B 1 206 ? -3.34 -18.719 -4.801 1 98.75 206 TRP B CA 1
ATOM 4322 C C . TRP B 1 206 ? -3.824 -18.297 -6.184 1 98.75 206 TRP B C 1
ATOM 4324 O O . TRP B 1 206 ? -3.396 -18.859 -7.199 1 98.75 206 TRP B O 1
ATOM 4334 N N . TYR B 1 207 ? -4.75 -17.406 -6.227 1 98.44 207 TYR B N 1
ATOM 4335 C CA . TYR B 1 207 ? -5.172 -16.828 -7.496 1 98.44 207 TYR B CA 1
ATOM 4336 C C . TYR B 1 207 ? -4.695 -15.383 -7.617 1 98.44 207 TYR B C 1
ATOM 4338 O O . TYR B 1 207 ? -4.898 -14.578 -6.707 1 98.44 207 TYR B O 1
ATOM 4346 N N . ASP B 1 208 ? -4.109 -15.078 -8.75 1 96.81 208 ASP B N 1
ATOM 4347 C CA . ASP B 1 208 ? -3.549 -13.758 -9.016 1 96.81 208 ASP B CA 1
ATOM 4348 C C . ASP B 1 208 ? -4.188 -13.125 -10.25 1 96.81 208 ASP B C 1
ATOM 4350 O O . ASP B 1 208 ? -4.16 -13.719 -11.336 1 96.81 208 ASP B O 1
ATOM 4354 N N . ARG B 1 209 ? -4.766 -11.93 -10.133 1 98.44 209 ARG B N 1
ATOM 4355 C CA . ARG B 1 209 ? -5.25 -11.094 -11.227 1 98.44 209 ARG B CA 1
ATOM 4356 C C . ARG B 1 209 ? -4.336 -9.891 -11.445 1 98.44 209 ARG B C 1
ATOM 4358 O O . ARG B 1 209 ? -4.223 -9.031 -10.578 1 98.44 209 ARG B O 1
ATOM 4365 N N . ALA B 1 210 ? -3.658 -9.859 -12.594 1 97.38 210 ALA B N 1
ATOM 4366 C CA . ALA B 1 210 ? -2.764 -8.75 -12.914 1 97.38 210 ALA B CA 1
ATOM 4367 C C . ALA B 1 210 ? -3.145 -8.109 -14.25 1 97.38 210 ALA B C 1
ATOM 4369 O O . ALA B 1 210 ? -3.537 -8.805 -15.188 1 97.38 210 ALA B O 1
ATOM 4370 N N . TRP B 1 211 ? -3.033 -6.828 -14.32 1 97.69 211 TRP B N 1
ATOM 4371 C CA . TRP B 1 211 ? -3.266 -6.164 -15.602 1 97.69 211 TRP B CA 1
ATOM 4372 C C . TRP B 1 211 ? -2.512 -4.84 -15.672 1 97.69 211 TRP B C 1
ATOM 4374 O O . TRP B 1 211 ? -2.055 -4.324 -14.648 1 97.69 211 TRP B O 1
ATOM 4384 N N . GLY B 1 212 ? -2.363 -4.297 -16.766 1 96.12 212 GLY B N 1
ATOM 4385 C CA . GLY B 1 212 ? -1.658 -3.061 -17.062 1 96.12 212 GLY B CA 1
ATOM 4386 C C . GLY B 1 212 ? -1.026 -3.057 -18.453 1 96.12 212 GLY B C 1
ATOM 4387 O O . GLY B 1 212 ? -1.575 -3.633 -19.391 1 96.12 212 GLY B O 1
ATOM 4388 N N . ALA B 1 213 ? 0.11 -2.271 -18.547 1 90.94 213 ALA B N 1
ATOM 4389 C CA . ALA B 1 213 ? 0.714 -2.141 -19.875 1 90.94 213 ALA B CA 1
ATOM 4390 C C . ALA B 1 213 ? 2.215 -2.41 -19.812 1 90.94 213 ALA B C 1
ATOM 4392 O O . ALA B 1 213 ? 2.879 -2.463 -20.859 1 90.94 213 ALA B O 1
ATOM 4393 N N . ALA B 1 214 ? 2.678 -2.602 -18.609 1 83.44 214 ALA B N 1
ATOM 4394 C CA . ALA B 1 214 ? 4.125 -2.734 -18.469 1 83.44 214 ALA B CA 1
ATOM 4395 C C . ALA B 1 214 ? 4.613 -4.074 -19 1 83.44 214 ALA B C 1
ATOM 4397 O O . ALA B 1 214 ? 3.904 -5.082 -18.922 1 83.44 214 ALA B O 1
ATOM 4398 N N . GLU B 1 215 ? 5.875 -3.961 -19.578 1 81.69 215 GLU B N 1
ATOM 4399 C CA . GLU B 1 215 ? 6.504 -5.172 -20.094 1 81.69 215 GLU B CA 1
ATOM 4400 C C . GLU B 1 215 ? 7.969 -5.262 -19.672 1 81.69 215 GLU B C 1
ATOM 4402 O O . GLU B 1 215 ? 8.68 -4.254 -19.656 1 81.69 215 GLU B O 1
ATOM 4407 N N . LEU B 1 216 ? 8.305 -6.398 -19.266 1 86.5 216 LEU B N 1
ATOM 4408 C CA . LEU B 1 216 ? 9.719 -6.703 -19.031 1 86.5 216 LEU B CA 1
ATOM 4409 C C . LEU B 1 216 ? 10.359 -7.301 -20.266 1 86.5 216 LEU B C 1
ATOM 4411 O O . LEU B 1 216 ? 10.18 -8.484 -20.562 1 86.5 216 LEU B O 1
ATOM 4415 N N . ARG B 1 217 ? 11.094 -6.508 -21 1 81.5 217 ARG B N 1
ATOM 4416 C CA . ARG B 1 217 ? 11.656 -6.934 -22.281 1 81.5 217 ARG B CA 1
ATOM 4417 C C . ARG B 1 217 ? 13.078 -7.441 -22.109 1 81.5 217 ARG B C 1
ATOM 4419 O O . ARG B 1 217 ? 13.492 -8.383 -22.797 1 81.5 217 ARG B O 1
ATOM 4426 N N . ASN B 1 218 ? 13.844 -6.758 -21.344 1 88.69 218 ASN B N 1
ATOM 4427 C CA . ASN B 1 218 ? 15.227 -7.121 -21.047 1 88.69 218 ASN B CA 1
ATOM 4428 C C . ASN B 1 218 ? 15.5 -7.121 -19.531 1 88.69 218 ASN B C 1
ATOM 4430 O O . ASN B 1 218 ? 15.93 -6.109 -18.984 1 88.69 218 ASN B O 1
ATOM 4434 N N . GLY B 1 219 ? 15.266 -8.273 -18.969 1 90.56 219 GLY B N 1
ATOM 4435 C CA . GLY B 1 219 ? 15.414 -8.414 -17.531 1 90.56 219 GLY B CA 1
ATOM 4436 C C . GLY B 1 219 ? 14.812 -9.695 -17 1 90.56 219 GLY B C 1
ATOM 4437 O O . GLY B 1 219 ? 14.438 -10.586 -17.766 1 90.56 219 GLY B O 1
ATOM 4438 N N . ASN B 1 220 ? 14.875 -9.805 -15.664 1 91.69 220 ASN B N 1
ATOM 4439 C CA . ASN B 1 220 ? 14.352 -10.984 -14.977 1 91.69 220 ASN B CA 1
ATOM 4440 C C . ASN B 1 220 ? 13.414 -10.594 -13.836 1 91.69 220 ASN B C 1
ATOM 4442 O O . ASN B 1 220 ? 13.617 -9.57 -13.18 1 91.69 220 ASN B O 1
ATOM 4446 N N . SER B 1 221 ? 12.453 -11.328 -13.75 1 93.94 221 SER B N 1
ATOM 4447 C CA . SER B 1 221 ? 11.547 -11.156 -12.617 1 93.94 221 SER B CA 1
ATOM 4448 C C . SER B 1 221 ? 11.375 -12.461 -11.844 1 93.94 221 SER B C 1
ATOM 4450 O O . SER B 1 221 ? 11.305 -13.539 -12.438 1 93.94 221 SER B O 1
ATOM 4452 N N . THR B 1 222 ? 11.422 -12.406 -10.562 1 96.88 222 THR B N 1
ATOM 4453 C CA . THR B 1 222 ? 11.172 -13.508 -9.641 1 96.88 222 THR B CA 1
ATOM 4454 C C . THR B 1 222 ? 10.031 -13.164 -8.688 1 96.88 222 THR B C 1
ATOM 4456 O O . THR B 1 222 ? 10.031 -12.102 -8.07 1 96.88 222 THR B O 1
ATOM 4459 N N . PHE B 1 223 ? 9.102 -14.016 -8.656 1 97.81 223 PHE B N 1
ATOM 4460 C CA . PHE B 1 223 ? 7.973 -13.875 -7.746 1 97.81 223 PHE B CA 1
ATOM 4461 C C . PHE B 1 223 ? 7.844 -15.102 -6.844 1 97.81 223 PHE B C 1
ATOM 4463 O O . PHE B 1 223 ? 8.023 -16.234 -7.297 1 97.81 223 PHE B O 1
ATOM 4470 N N . PHE B 1 224 ? 7.582 -14.867 -5.496 1 98.75 224 PHE B N 1
ATOM 4471 C CA . PHE B 1 224 ? 7.273 -15.938 -4.559 1 98.75 224 PHE B CA 1
ATOM 4472 C C . PHE B 1 224 ? 5.926 -15.703 -3.885 1 98.75 224 PHE B C 1
ATOM 4474 O O . PHE B 1 224 ? 5.582 -14.562 -3.562 1 98.75 224 PHE B O 1
ATOM 4481 N N . ASN B 1 225 ? 5.141 -16.641 -3.682 1 98.62 225 ASN B N 1
ATOM 4482 C CA . ASN B 1 225 ? 4.117 -16.703 -2.645 1 98.62 225 ASN B CA 1
ATOM 4483 C C . ASN B 1 225 ? 4.414 -17.812 -1.635 1 98.62 225 ASN B C 1
ATOM 4485 O O . ASN B 1 225 ? 4.57 -18.984 -2.008 1 98.62 225 ASN B O 1
ATOM 4489 N N . LEU B 1 226 ? 4.547 -17.5 -0.365 1 98.81 226 LEU B N 1
ATOM 4490 C CA . LEU B 1 226 ? 5.102 -18.406 0.641 1 98.81 226 LEU B CA 1
ATOM 4491 C C . LEU B 1 226 ? 4.164 -18.531 1.837 1 98.81 226 LEU B C 1
ATOM 4493 O O . LEU B 1 226 ? 3.607 -17.531 2.299 1 98.81 226 LEU B O 1
ATOM 4497 N N . TYR B 1 227 ? 4.027 -19.766 2.285 1 98.75 227 TYR B N 1
ATOM 4498 C CA . TYR B 1 227 ? 3.221 -20.125 3.449 1 98.75 227 TYR B CA 1
ATOM 4499 C C . TYR B 1 227 ? 4.078 -20.75 4.539 1 98.75 227 TYR B C 1
ATOM 4501 O O . TYR B 1 227 ? 4.762 -21.75 4.297 1 98.75 227 TYR B O 1
ATOM 4509 N N . PHE B 1 228 ? 3.998 -20.203 5.684 1 98.25 228 PHE B N 1
ATOM 4510 C CA . PHE B 1 228 ? 4.793 -20.703 6.801 1 98.25 228 PHE B CA 1
ATOM 4511 C C . PHE B 1 228 ? 4.109 -21.906 7.457 1 98.25 228 PHE B C 1
ATOM 4513 O O . PHE B 1 228 ? 2.889 -21.922 7.617 1 98.25 228 PHE B O 1
ATOM 4520 N N . ASP B 1 229 ? 4.879 -22.891 7.91 1 97.12 229 ASP B N 1
ATOM 4521 C CA . ASP B 1 229 ? 4.32 -24.078 8.547 1 97.12 229 ASP B CA 1
ATOM 4522 C C . ASP B 1 229 ? 3.764 -23.75 9.93 1 97.12 229 ASP B C 1
ATOM 4524 O O . ASP B 1 229 ? 2.744 -24.312 10.344 1 97.12 229 ASP B O 1
ATOM 4528 N N . ASN B 1 230 ? 4.438 -22.797 10.609 1 93.5 230 ASN B N 1
ATOM 4529 C CA . ASN B 1 230 ? 4.059 -22.562 12 1 93.5 230 ASN B CA 1
ATOM 4530 C C . ASN B 1 230 ? 3.686 -21.109 12.234 1 93.5 230 ASN B C 1
ATOM 4532 O O . ASN B 1 230 ? 4.023 -20.531 13.273 1 93.5 230 ASN B O 1
ATOM 4536 N N . SER B 1 231 ? 3.146 -20.5 11.266 1 95.31 231 SER B N 1
ATOM 4537 C CA . SER B 1 231 ? 2.68 -19.109 11.359 1 95.31 231 SER B CA 1
ATOM 4538 C C . SER B 1 231 ? 1.509 -18.859 10.414 1 95.31 231 SER B C 1
ATOM 4540 O O . SER B 1 231 ? 1.376 -19.531 9.391 1 95.31 231 SER B O 1
ATOM 4542 N N . ASP B 1 232 ? 0.694 -17.969 10.766 1 95.88 232 ASP B N 1
ATOM 4543 C CA . ASP B 1 232 ? -0.424 -17.594 9.906 1 95.88 232 ASP B CA 1
ATOM 4544 C C . ASP B 1 232 ? 0.028 -16.625 8.805 1 95.88 232 ASP B C 1
ATOM 4546 O O . ASP B 1 232 ? -0.765 -16.25 7.941 1 95.88 232 ASP B O 1
ATOM 4550 N N . LEU B 1 233 ? 1.251 -16.328 8.797 1 97.5 233 LEU B N 1
ATOM 4551 C CA . LEU B 1 233 ? 1.748 -15.336 7.855 1 97.5 233 LEU B CA 1
ATOM 4552 C C . LEU B 1 233 ? 1.803 -15.898 6.441 1 97.5 233 LEU B C 1
ATOM 4554 O O . LEU B 1 233 ? 2.158 -17.062 6.246 1 97.5 233 LEU B O 1
ATOM 4558 N N . ILE B 1 234 ? 1.396 -15.133 5.531 1 98.38 234 ILE B N 1
ATOM 4559 C CA . ILE B 1 234 ? 1.629 -15.32 4.105 1 98.38 234 ILE B CA 1
ATOM 4560 C C . ILE B 1 234 ? 2.529 -14.203 3.578 1 98.38 234 ILE B C 1
ATOM 4562 O O . ILE B 1 234 ? 2.297 -13.023 3.859 1 98.38 234 ILE B O 1
ATOM 4566 N N . LEU B 1 235 ? 3.598 -14.586 2.914 1 98.62 235 LEU B N 1
ATOM 4567 C CA . LEU B 1 235 ? 4.586 -13.664 2.361 1 98.62 235 LEU B CA 1
ATOM 4568 C C . LEU B 1 235 ? 4.676 -13.812 0.847 1 98.62 235 LEU B C 1
ATOM 4570 O O . LEU B 1 235 ? 4.723 -14.93 0.327 1 98.62 235 LEU B O 1
ATOM 4574 N N . TRP B 1 236 ? 4.547 -12.758 0.146 1 98.06 236 TRP B N 1
ATOM 4575 C CA . TRP B 1 236 ? 4.836 -12.82 -1.283 1 98.06 236 TRP B CA 1
ATOM 4576 C C . TRP B 1 236 ? 5.766 -11.688 -1.699 1 98.06 236 TRP B C 1
ATOM 4578 O O . TRP B 1 236 ? 5.699 -10.586 -1.142 1 98.06 236 TRP B O 1
ATOM 4588 N N . THR B 1 237 ? 6.641 -11.969 -2.566 1 97.75 237 THR B N 1
ATOM 4589 C CA . THR B 1 237 ? 7.742 -11.094 -2.945 1 97.75 237 THR B CA 1
ATOM 4590 C C . THR B 1 237 ? 7.824 -10.945 -4.461 1 97.75 237 THR B C 1
ATOM 4592 O O . THR B 1 237 ? 7.668 -11.93 -5.191 1 97.75 237 THR B O 1
ATOM 4595 N N . LEU B 1 238 ? 7.973 -9.781 -4.871 1 95.31 238 LEU B N 1
ATOM 4596 C CA . LEU B 1 238 ? 8.227 -9.477 -6.273 1 95.31 238 LEU B CA 1
ATOM 4597 C C . LEU B 1 238 ? 9.586 -8.82 -6.449 1 95.31 238 LEU B C 1
ATOM 4599 O O . LEU B 1 238 ? 9.844 -7.754 -5.875 1 95.31 238 LEU B O 1
ATOM 4603 N N . LEU B 1 239 ? 10.453 -9.43 -7.199 1 97 239 LEU B N 1
ATOM 4604 C CA . LEU B 1 239 ? 11.82 -8.992 -7.457 1 97 239 LEU B CA 1
ATOM 4605 C C . LEU B 1 239 ? 12.07 -8.828 -8.953 1 97 239 LEU B C 1
ATOM 4607 O O . LEU B 1 239 ? 11.977 -9.797 -9.711 1 97 239 LEU B O 1
ATOM 4611 N N . VAL B 1 240 ? 12.367 -7.633 -9.336 1 94.31 240 VAL B N 1
ATOM 4612 C CA . VAL B 1 240 ? 12.492 -7.348 -10.758 1 94.31 240 VAL B CA 1
ATOM 4613 C C . VAL B 1 240 ? 13.844 -6.695 -11.039 1 94.31 240 VAL B C 1
ATOM 4615 O O . VAL B 1 240 ? 14.242 -5.75 -10.352 1 94.31 240 VAL B O 1
ATOM 4618 N N . ASP B 1 241 ? 14.531 -7.184 -11.961 1 93.69 241 ASP B N 1
ATOM 4619 C CA . ASP B 1 241 ? 15.703 -6.57 -12.586 1 93.69 241 ASP B CA 1
ATOM 4620 C C . ASP B 1 241 ? 15.438 -6.27 -14.062 1 93.69 241 ASP B C 1
ATOM 4622 O O . ASP B 1 241 ? 15.305 -7.188 -14.875 1 93.69 241 ASP B O 1
ATOM 4626 N N . SER B 1 242 ? 15.273 -5.039 -14.305 1 92.94 242 SER B N 1
ATOM 4627 C CA . SER B 1 242 ? 15.188 -4.605 -15.695 1 92.94 242 SER B CA 1
ATOM 4628 C C . SER B 1 242 ? 16.469 -3.902 -16.141 1 92.94 242 SER B C 1
ATOM 4630 O O . SER B 1 242 ? 16.969 -3.023 -15.438 1 92.94 242 SER B O 1
ATOM 4632 N N . TYR B 1 243 ? 16.984 -4.254 -17.25 1 92.38 243 TYR B N 1
ATOM 4633 C CA . TYR B 1 243 ? 18.219 -3.678 -17.75 1 92.38 243 TYR B CA 1
ATOM 4634 C C . TYR B 1 243 ? 17.938 -2.568 -18.75 1 92.38 243 TYR B C 1
ATOM 4636 O O . TYR B 1 243 ? 18.766 -1.67 -18.953 1 92.38 243 TYR B O 1
ATOM 4644 N N . ASP B 1 244 ? 16.797 -2.693 -19.344 1 88.56 244 ASP B N 1
ATOM 4645 C CA . ASP B 1 244 ? 16.391 -1.666 -20.297 1 88.56 244 ASP B CA 1
ATOM 4646 C C . ASP B 1 244 ? 14.883 -1.436 -20.25 1 88.56 244 ASP B C 1
ATOM 4648 O O . ASP B 1 244 ? 14.117 -2.191 -20.844 1 88.56 244 ASP B O 1
ATOM 4652 N N . PRO B 1 245 ? 14.43 -0.263 -19.703 1 90.5 245 PRO B N 1
ATOM 4653 C CA . PRO B 1 245 ? 15.188 0.683 -18.891 1 90.5 245 PRO B CA 1
ATOM 4654 C C . PRO B 1 245 ? 15.656 0.072 -17.562 1 90.5 245 PRO B C 1
ATOM 4656 O O . PRO B 1 245 ? 15.109 -0.937 -17.109 1 90.5 245 PRO B O 1
ATOM 4659 N N . PRO B 1 246 ? 16.672 0.61 -17.031 1 90.88 246 PRO B N 1
ATOM 4660 C CA . PRO B 1 246 ? 17.203 0.041 -15.789 1 90.88 246 PRO B CA 1
ATOM 4661 C C . PRO B 1 246 ? 16.297 0.325 -14.586 1 90.88 246 PRO B C 1
ATOM 4663 O O . PRO B 1 246 ? 16.062 1.488 -14.25 1 90.88 246 PRO B O 1
ATOM 4666 N N . VAL B 1 247 ? 15.789 -0.711 -14.055 1 91.06 247 VAL B N 1
ATOM 4667 C CA . VAL B 1 247 ? 14.953 -0.652 -12.859 1 91.06 247 VAL B CA 1
ATOM 4668 C C . VAL B 1 247 ? 15.211 -1.876 -11.984 1 91.06 247 VAL B C 1
ATOM 4670 O O . VAL B 1 247 ? 15.359 -2.99 -12.492 1 91.06 247 VAL B O 1
ATOM 4673 N N . VAL B 1 248 ? 15.406 -1.646 -10.672 1 92.75 248 VAL B N 1
ATOM 4674 C CA . VAL B 1 248 ? 15.469 -2.734 -9.703 1 92.75 248 VAL B CA 1
ATOM 4675 C C . VAL B 1 248 ? 14.359 -2.574 -8.672 1 92.75 248 VAL B C 1
ATOM 4677 O O . VAL B 1 248 ? 14.219 -1.514 -8.055 1 92.75 248 VAL B O 1
ATOM 4680 N N . SER B 1 249 ? 13.547 -3.5 -8.578 1 92.38 249 SER B N 1
ATOM 4681 C CA . SER B 1 249 ? 12.5 -3.535 -7.562 1 92.38 249 SER B CA 1
ATOM 4682 C C . SER B 1 249 ? 12.742 -4.648 -6.551 1 92.38 249 SER B C 1
ATOM 4684 O O . SER B 1 249 ? 13.094 -5.77 -6.926 1 92.38 249 SER B O 1
ATOM 4686 N N . ARG B 1 250 ? 12.703 -4.398 -5.195 1 97.12 250 ARG B N 1
ATOM 4687 C CA . ARG B 1 250 ? 12.969 -5.301 -4.078 1 97.12 250 ARG B CA 1
ATOM 4688 C C . ARG B 1 250 ? 11.93 -5.125 -2.973 1 97.12 250 ARG B C 1
ATOM 4690 O O . ARG B 1 250 ? 12.203 -4.492 -1.952 1 97.12 250 ARG B O 1
ATOM 4697 N N . SER B 1 251 ? 10.742 -5.703 -3.193 1 96.31 251 SER B N 1
ATOM 4698 C CA . SER B 1 251 ? 9.719 -5.5 -2.176 1 96.31 251 SER B CA 1
ATOM 4699 C C . SER B 1 251 ? 9.008 -6.805 -1.837 1 96.31 251 SER B C 1
ATOM 4701 O O . SER B 1 251 ? 8.992 -7.738 -2.645 1 96.31 251 SER B O 1
ATOM 4703 N N . SER B 1 252 ? 8.508 -6.891 -0.66 1 98.12 252 SER B N 1
ATOM 4704 C CA . SER B 1 252 ? 7.703 -8.008 -0.176 1 98.12 252 SER B CA 1
ATOM 4705 C C . SER B 1 252 ? 6.418 -7.523 0.485 1 98.12 252 SER B C 1
ATOM 4707 O O . SER B 1 252 ? 6.355 -6.398 0.982 1 98.12 252 SER B O 1
ATOM 4709 N N . ASN B 1 253 ? 5.445 -8.328 0.382 1 98.25 253 ASN B N 1
ATOM 4710 C CA . ASN B 1 253 ? 4.16 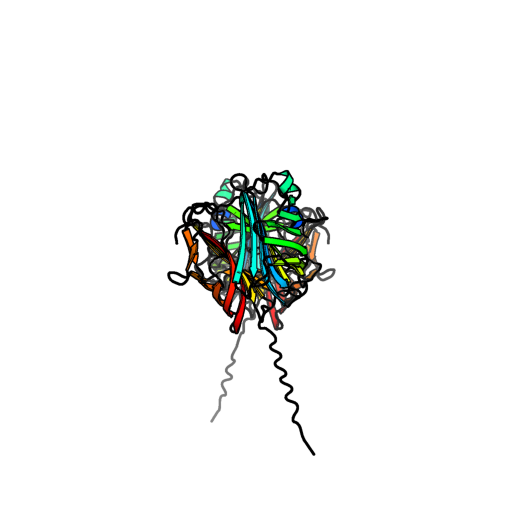-8.117 1.033 1 98.25 253 ASN B CA 1
ATOM 4711 C C . ASN B 1 253 ? 3.867 -9.203 2.064 1 98.25 253 ASN B C 1
ATOM 4713 O O . ASN B 1 253 ? 4.219 -10.367 1.863 1 98.25 253 ASN B O 1
ATOM 4717 N N . ILE B 1 254 ? 3.248 -8.766 3.125 1 98 254 ILE B N 1
ATOM 4718 C CA . ILE B 1 254 ? 2.957 -9.695 4.211 1 98 254 ILE B CA 1
ATOM 4719 C C . ILE B 1 254 ? 1.541 -9.461 4.727 1 98 254 ILE B C 1
ATOM 4721 O O . ILE B 1 254 ? 1.087 -8.312 4.809 1 98 254 ILE B O 1
ATOM 4725 N N . ARG B 1 255 ? 0.927 -10.492 5.086 1 96.75 255 ARG B N 1
ATOM 4726 C CA . ARG B 1 255 ? -0.326 -10.469 5.832 1 96.75 255 ARG B CA 1
ATOM 4727 C C . ARG B 1 255 ? -0.553 -11.781 6.574 1 96.75 255 ARG B C 1
ATOM 4729 O O . ARG B 1 255 ? -0.036 -12.82 6.168 1 96.75 255 ARG B O 1
ATOM 4736 N N . ALA B 1 256 ? -1.299 -11.719 7.598 1 95.81 256 ALA B N 1
ATOM 4737 C CA . ALA B 1 256 ? -1.662 -12.945 8.305 1 95.81 256 ALA B CA 1
ATOM 4738 C C . ALA B 1 256 ? -3.057 -13.414 7.902 1 95.81 256 ALA B C 1
ATOM 4740 O O . ALA B 1 256 ? -3.953 -12.602 7.672 1 95.81 256 ALA B O 1
ATOM 4741 N N . ARG B 1 257 ? -3.205 -14.727 7.902 1 93.56 257 ARG B N 1
ATOM 4742 C CA . ARG B 1 257 ? -4.527 -15.312 7.703 1 93.56 257 ARG B CA 1
ATOM 4743 C C . ARG B 1 257 ? -5.531 -14.742 8.703 1 93.56 257 ARG B C 1
ATOM 4745 O O . ARG B 1 257 ? -5.215 -14.594 9.883 1 93.56 257 ARG B O 1
ATOM 4752 N N . GLY B 1 258 ? -6.66 -14.336 8.273 1 86.12 258 GLY B N 1
ATOM 4753 C CA . GLY B 1 258 ? -7.719 -13.844 9.141 1 86.12 258 GLY B CA 1
ATOM 4754 C C . GLY B 1 258 ? -7.566 -12.383 9.508 1 86.12 258 GLY B C 1
ATOM 4755 O O . GLY B 1 258 ? -8.375 -11.836 10.258 1 86.12 258 GLY B O 1
ATOM 4756 N N . GLN B 1 259 ? -6.535 -11.789 8.992 1 90.94 259 GLN B N 1
ATOM 4757 C CA . GLN B 1 259 ? -6.324 -10.375 9.273 1 90.94 259 GLN B CA 1
ATOM 4758 C C . GLN B 1 259 ? -6.516 -9.531 8.008 1 90.94 259 GLN B C 1
ATOM 4760 O O . GLN B 1 259 ? -6.484 -10.055 6.898 1 90.94 259 GLN B O 1
ATOM 4765 N N . ASN B 1 260 ? -6.73 -8.25 8.273 1 92.06 260 ASN B N 1
ATOM 4766 C CA . ASN B 1 260 ? -7.059 -7.387 7.141 1 92.06 260 ASN B CA 1
ATOM 4767 C C . ASN B 1 260 ? -5.965 -6.355 6.883 1 92.06 260 ASN B C 1
ATOM 4769 O O . ASN B 1 260 ? -6.051 -5.574 5.934 1 92.06 260 ASN B O 1
ATOM 4773 N N . TRP B 1 261 ? -4.965 -6.371 7.699 1 95.31 261 TRP B N 1
ATOM 4774 C CA . TRP B 1 261 ? -3.885 -5.414 7.473 1 95.31 261 TRP B CA 1
ATOM 4775 C C . TRP B 1 261 ? -3 -5.859 6.316 1 95.31 261 TRP B C 1
ATOM 4777 O O . TRP B 1 261 ? -3.008 -7.031 5.934 1 95.31 261 TRP B O 1
ATOM 4787 N N . HIS B 1 262 ? -2.355 -4.957 5.68 1 96.62 262 HIS B N 1
ATOM 4788 C CA . HIS B 1 262 ? -1.368 -5.152 4.625 1 96.62 262 HIS B CA 1
ATOM 4789 C C . HIS B 1 262 ? -0.032 -4.52 4.996 1 96.62 262 HIS B C 1
ATOM 4791 O O . HIS B 1 262 ? 0.008 -3.385 5.477 1 96.62 262 HIS B O 1
ATOM 4797 N N . GLN B 1 263 ? 1.034 -5.262 4.773 1 97.31 263 GLN B N 1
ATOM 4798 C CA . GLN B 1 263 ? 2.344 -4.684 5.055 1 97.31 263 GLN B CA 1
ATOM 4799 C C . GLN B 1 263 ? 3.275 -4.82 3.855 1 97.31 263 GLN B C 1
ATOM 4801 O O . GLN B 1 263 ? 3.34 -5.883 3.23 1 97.31 263 GLN B O 1
ATOM 4806 N N . LEU B 1 264 ? 3.877 -3.766 3.494 1 98.06 264 LEU B N 1
ATOM 4807 C CA . LEU B 1 264 ? 4.93 -3.697 2.488 1 98.06 264 LEU B CA 1
ATOM 4808 C C . LEU B 1 264 ? 6.301 -3.549 3.141 1 98.06 264 LEU B C 1
ATOM 4810 O O . LEU B 1 264 ? 6.512 -2.641 3.949 1 98.06 264 LEU B O 1
ATOM 4814 N N . VAL B 1 265 ? 7.23 -4.465 2.877 1 98.06 265 VAL B N 1
ATOM 4815 C CA . VAL B 1 265 ? 8.562 -4.48 3.482 1 98.06 265 VAL B CA 1
ATOM 4816 C C . VAL B 1 265 ? 9.625 -4.609 2.393 1 98.06 265 VAL B C 1
ATOM 4818 O O . VAL B 1 265 ? 9.508 -5.461 1.507 1 98.06 265 VAL B O 1
ATOM 4821 N N . PRO B 1 266 ? 10.703 -3.82 2.459 1 97.44 266 PRO B N 1
ATOM 4822 C CA . PRO B 1 266 ? 11.789 -3.986 1.492 1 97.44 266 PRO B CA 1
ATOM 4823 C C . PRO B 1 266 ? 12.531 -5.312 1.656 1 97.44 266 PRO B C 1
ATOM 4825 O O . PRO B 1 266 ? 12.602 -5.848 2.764 1 97.44 266 PRO B O 1
ATOM 4828 N N . VAL B 1 267 ? 12.969 -5.797 0.545 1 98.56 267 VAL B N 1
ATOM 4829 C CA . VAL B 1 267 ? 13.898 -6.918 0.526 1 98.56 267 VAL B CA 1
ATOM 4830 C C . VAL B 1 267 ? 15.336 -6.398 0.512 1 98.56 267 VAL B C 1
ATOM 4832 O O . VAL B 1 267 ? 15.711 -5.621 -0.369 1 98.56 267 VAL B O 1
ATOM 4835 N N . ASP B 1 268 ? 16.156 -6.816 1.518 1 97.81 268 ASP B N 1
ATOM 4836 C CA . ASP B 1 268 ? 17.484 -6.246 1.633 1 97.81 268 ASP B CA 1
ATOM 4837 C C . ASP B 1 268 ? 18.547 -7.25 1.198 1 97.81 268 ASP B C 1
ATOM 4839 O O . ASP B 1 268 ? 19.734 -6.91 1.11 1 97.81 268 ASP B O 1
ATOM 4843 N N . LEU B 1 269 ? 18.109 -8.477 0.913 1 98.44 269 LEU B N 1
ATOM 4844 C CA . LEU B 1 269 ? 18.984 -9.5 0.364 1 98.44 269 LEU B CA 1
ATOM 4845 C C . LEU B 1 269 ? 18.25 -10.328 -0.691 1 98.44 269 LEU B C 1
ATOM 4847 O O . LEU B 1 269 ? 17.141 -10.781 -0.464 1 98.44 269 LEU B O 1
ATOM 4851 N N . PHE B 1 270 ? 18.859 -10.422 -1.901 1 98.31 270 PHE B N 1
ATOM 4852 C CA . PHE B 1 270 ? 18.344 -11.281 -2.961 1 98.31 270 PHE B CA 1
ATOM 4853 C C . PHE B 1 270 ? 19.5 -11.906 -3.754 1 98.31 270 PHE B C 1
ATOM 4855 O O . PHE B 1 270 ? 20.219 -11.203 -4.473 1 98.31 270 PHE B O 1
ATOM 4862 N N . GLU B 1 271 ? 19.594 -13.203 -3.576 1 97.75 271 GLU B N 1
ATOM 4863 C CA . GLU B 1 271 ? 20.609 -13.977 -4.297 1 97.75 271 GLU B CA 1
ATOM 4864 C C . GLU B 1 271 ? 19.984 -15.172 -5.016 1 97.75 271 GLU B C 1
ATOM 4866 O O . GLU B 1 271 ? 19.109 -15.844 -4.465 1 97.75 271 GLU B O 1
ATOM 4871 N N . MET B 1 272 ? 20.406 -15.367 -6.184 1 95.94 272 MET B N 1
ATOM 4872 C CA . MET B 1 272 ? 19.953 -16.5 -6.973 1 95.94 272 MET B CA 1
ATOM 4873 C C . MET B 1 272 ? 21.062 -17.531 -7.141 1 95.94 272 MET B C 1
ATOM 4875 O O . MET B 1 272 ? 22.219 -17.172 -7.328 1 95.94 272 MET B O 1
ATOM 4879 N N . GLY B 1 273 ? 20.672 -18.719 -7.082 1 94 273 GLY B N 1
ATOM 4880 C CA . GLY B 1 273 ? 21.625 -19.797 -7.281 1 94 273 GLY B CA 1
ATOM 4881 C C . GLY B 1 273 ? 22.25 -19.781 -8.664 1 94 273 GLY B C 1
ATOM 4882 O O . GLY B 1 273 ? 21.594 -19.438 -9.648 1 94 273 GLY B O 1
ATOM 4883 N N . THR B 1 274 ? 23.5 -20.266 -8.68 1 91.5 274 THR B N 1
ATOM 4884 C CA . THR B 1 274 ? 24.25 -20.422 -9.922 1 91.5 274 THR B CA 1
ATOM 4885 C C . THR B 1 274 ? 24.859 -21.812 -10.023 1 91.5 274 THR B C 1
ATOM 4887 O O . THR B 1 274 ? 24.75 -22.625 -9.094 1 91.5 274 THR B O 1
ATOM 4890 N N . GLY B 1 275 ? 25.344 -22.109 -11.133 1 92.06 275 GLY B N 1
ATOM 4891 C CA . GLY B 1 275 ? 26 -23.391 -11.312 1 92.06 275 GLY B CA 1
ATOM 4892 C C . GLY B 1 275 ? 25.078 -24.562 -11.055 1 92.06 275 GLY B C 1
ATOM 4893 O O . GLY B 1 275 ? 24.016 -24.688 -11.664 1 92.06 275 GLY B O 1
ATOM 4894 N N . ASP B 1 276 ? 25.344 -25.266 -10.008 1 91.56 276 ASP B N 1
ATOM 4895 C CA . ASP B 1 276 ? 24.625 -26.5 -9.68 1 91.56 276 ASP B CA 1
ATOM 4896 C C . ASP B 1 276 ? 23.234 -26.203 -9.156 1 91.56 276 ASP B C 1
ATOM 4898 O O . ASP B 1 276 ? 22.375 -27.094 -9.117 1 91.56 276 ASP B O 1
ATOM 4902 N N . ALA B 1 277 ? 23.062 -25.062 -8.867 1 95.38 277 ALA B N 1
ATOM 4903 C CA . ALA B 1 277 ? 21.75 -24.656 -8.336 1 95.38 277 ALA B CA 1
ATOM 4904 C C . ALA B 1 277 ? 20.875 -24.062 -9.43 1 95.38 277 ALA B C 1
ATOM 4906 O O . ALA B 1 277 ? 20.141 -23.109 -9.18 1 95.38 277 ALA B O 1
ATOM 4907 N N . THR B 1 278 ? 21.094 -24.516 -10.68 1 96.62 278 THR B N 1
ATOM 4908 C CA . THR B 1 278 ? 20.266 -24.109 -11.805 1 96.62 278 THR B CA 1
ATOM 4909 C C . THR B 1 278 ? 19.734 -25.328 -12.539 1 96.62 278 THR B C 1
ATOM 4911 O O . THR B 1 278 ? 20.25 -26.438 -12.383 1 96.62 278 THR B O 1
ATOM 4914 N N . TRP B 1 279 ? 18.688 -25.125 -13.25 1 96.12 279 TRP B N 1
ATOM 4915 C CA . TRP B 1 279 ? 18.125 -26.109 -14.18 1 96.12 279 TRP B CA 1
ATOM 4916 C C . TRP B 1 279 ? 18.062 -25.531 -15.594 1 96.12 279 TRP B C 1
ATOM 4918 O O . TRP B 1 279 ? 17.578 -24.406 -15.797 1 96.12 279 TRP B O 1
ATOM 4928 N N . THR B 1 280 ? 18.531 -26.234 -16.531 1 92.88 280 THR B N 1
ATOM 4929 C CA . THR B 1 280 ? 18.484 -25.844 -17.938 1 92.88 280 THR B CA 1
ATOM 4930 C C . THR B 1 280 ? 17.344 -26.562 -18.656 1 92.88 280 THR B C 1
ATOM 4932 O O . THR B 1 280 ? 17.281 -27.797 -18.656 1 92.88 280 THR B O 1
ATOM 4935 N N . SER B 1 281 ? 16.531 -25.828 -19.25 1 91.94 281 SER B N 1
ATOM 4936 C CA . SER B 1 281 ? 15.375 -26.391 -19.953 1 91.94 281 SER B CA 1
ATOM 4937 C C . SER B 1 281 ? 15.812 -27.094 -21.234 1 91.94 281 SER B C 1
ATOM 4939 O O . SER B 1 281 ? 16.469 -26.484 -22.094 1 91.94 281 SER B O 1
ATOM 4941 N N . PRO B 1 282 ? 15.391 -28.266 -21.375 1 88.62 282 PRO B N 1
ATOM 4942 C CA . PRO B 1 282 ? 15.672 -28.906 -22.656 1 88.62 282 PRO B CA 1
ATOM 4943 C C . PRO B 1 282 ? 14.789 -28.375 -23.797 1 88.62 282 PRO B C 1
ATOM 4945 O O . PRO B 1 282 ? 15.086 -28.594 -24.969 1 88.62 282 PRO B O 1
ATOM 4948 N N . ARG B 1 283 ? 13.68 -27.781 -23.469 1 86.25 283 ARG B N 1
ATOM 4949 C CA . ARG B 1 283 ? 12.734 -27.281 -24.469 1 86.25 283 ARG B CA 1
ATOM 4950 C C . ARG B 1 283 ? 13.172 -25.906 -25 1 86.25 283 ARG B C 1
ATOM 4952 O O . ARG B 1 283 ? 13.07 -25.656 -26.203 1 86.25 283 ARG B O 1
ATOM 4959 N N . THR B 1 284 ? 13.672 -25 -24.125 1 85.44 284 THR B N 1
ATOM 4960 C CA . THR B 1 284 ? 13.93 -23.625 -24.531 1 85.44 284 THR B CA 1
ATOM 4961 C C . THR B 1 284 ? 15.422 -23.297 -24.438 1 85.44 284 THR B C 1
ATOM 4963 O O . THR B 1 284 ? 15.883 -22.297 -24.984 1 85.44 284 THR B O 1
ATOM 4966 N N . GLY B 1 285 ? 16.141 -24.062 -23.641 1 86.69 285 GLY B N 1
ATOM 4967 C CA . GLY B 1 285 ? 17.547 -23.766 -23.359 1 86.69 285 GLY B CA 1
ATOM 4968 C C . GLY B 1 285 ? 17.734 -22.734 -22.266 1 86.69 285 GLY B C 1
ATOM 4969 O O . GLY B 1 285 ? 18.859 -22.469 -21.844 1 86.69 285 GLY B O 1
ATOM 4970 N N . LEU B 1 286 ? 16.688 -22.234 -21.734 1 88.25 286 LEU B N 1
ATOM 4971 C CA . LEU B 1 286 ? 16.797 -21.25 -20.672 1 88.25 286 LEU B CA 1
ATOM 4972 C C . LEU B 1 286 ? 17.297 -21.906 -19.375 1 88.25 286 LEU B C 1
ATOM 4974 O O . LEU B 1 286 ? 17.016 -23.078 -19.109 1 88.25 286 LEU B O 1
ATOM 4978 N N . GLN B 1 287 ? 18.016 -21.156 -18.641 1 91.62 287 GLN B N 1
ATOM 4979 C CA . GLN B 1 287 ? 18.516 -21.578 -17.328 1 91.62 287 GLN B CA 1
ATOM 4980 C C . GLN B 1 287 ? 17.719 -20.906 -16.203 1 91.62 287 GLN B C 1
ATOM 4982 O O . GLN B 1 287 ? 17.609 -19.672 -16.172 1 91.62 287 GLN B O 1
ATOM 4987 N N . TYR B 1 288 ? 17.234 -21.75 -15.352 1 95.12 288 TYR B N 1
ATOM 4988 C CA . TYR B 1 288 ? 16.422 -21.234 -14.242 1 95.12 288 TYR B CA 1
ATOM 4989 C C . TYR B 1 288 ? 17.125 -21.5 -12.906 1 95.12 288 TYR B C 1
ATOM 4991 O O . TYR B 1 288 ? 17.453 -22.641 -12.594 1 95.12 288 TYR B O 1
ATOM 4999 N N . PRO B 1 289 ? 17.359 -20.422 -12.102 1 96.94 289 PRO B N 1
ATOM 5000 C CA . PRO B 1 289 ? 17.812 -20.703 -10.734 1 96.94 289 PRO B CA 1
ATOM 5001 C C . PRO B 1 289 ? 16.844 -21.625 -9.984 1 96.94 289 PRO B C 1
ATOM 5003 O O . PRO B 1 289 ? 15.633 -21.547 -10.164 1 96.94 289 PRO B O 1
ATOM 5006 N N . GLN B 1 290 ? 17.469 -22.5 -9.086 1 98.25 290 GLN B N 1
ATOM 5007 C CA . GLN B 1 290 ? 16.672 -23.469 -8.336 1 98.25 290 GLN B CA 1
ATOM 5008 C C . GLN B 1 290 ? 16.75 -23.188 -6.836 1 98.25 290 GLN B C 1
ATOM 5010 O O . GLN B 1 290 ? 16.094 -23.859 -6.039 1 98.25 290 GLN B O 1
ATOM 5015 N N . GLU B 1 291 ? 17.516 -22.25 -6.473 1 98.56 291 GLU B N 1
ATOM 5016 C CA . GLU B 1 291 ? 17.703 -21.844 -5.086 1 98.56 291 GLU B CA 1
ATOM 5017 C C . GLU B 1 291 ? 17.828 -20.328 -4.973 1 98.56 291 GLU B C 1
ATOM 5019 O O . GLU B 1 291 ? 18.469 -19.688 -5.809 1 98.56 291 GLU B O 1
ATOM 5024 N N . TRP B 1 292 ? 17.297 -19.766 -3.898 1 98.69 292 TRP B N 1
ATOM 5025 C CA . TRP B 1 292 ? 17.328 -18.328 -3.662 1 98.69 292 TRP B CA 1
ATOM 5026 C C . TRP B 1 292 ? 17.547 -18.016 -2.182 1 98.69 292 TRP B C 1
ATOM 5028 O O . TRP B 1 292 ? 17.047 -18.75 -1.315 1 98.69 292 TRP B O 1
ATOM 5038 N N . ARG B 1 293 ? 18.219 -17.047 -1.896 1 98.75 293 ARG B N 1
ATOM 5039 C CA . ARG B 1 293 ? 18.266 -16.422 -0.579 1 98.75 293 ARG B CA 1
ATOM 5040 C C . ARG B 1 293 ? 17.562 -15.07 -0.597 1 98.75 293 ARG B C 1
ATOM 5042 O O . ARG B 1 293 ? 17.891 -14.203 -1.404 1 98.75 293 ARG B O 1
ATOM 5049 N N . VAL B 1 294 ? 16.594 -14.898 0.253 1 98.81 294 VAL B N 1
ATOM 5050 C CA . VAL B 1 294 ? 15.789 -13.68 0.287 1 98.81 294 VAL B CA 1
ATOM 5051 C C . VAL B 1 294 ? 15.766 -13.117 1.705 1 98.81 294 VAL B C 1
ATOM 5053 O O . VAL B 1 294 ? 15.359 -13.805 2.646 1 98.81 294 VAL B O 1
ATOM 5056 N N . GLY B 1 295 ? 16.219 -11.938 1.853 1 98.88 295 GLY B N 1
ATOM 5057 C CA . GLY B 1 295 ? 16.156 -11.234 3.123 1 98.88 295 GLY B CA 1
ATOM 5058 C C . GLY B 1 295 ? 15.023 -10.227 3.184 1 98.88 295 GLY B C 1
ATOM 5059 O O . GLY B 1 295 ? 14.922 -9.336 2.332 1 98.88 295 GLY B O 1
ATOM 5060 N N . ILE B 1 296 ? 14.164 -10.359 4.168 1 98.62 296 ILE B N 1
ATOM 5061 C CA . ILE B 1 296 ? 13.125 -9.375 4.453 1 98.62 296 ILE B CA 1
ATOM 5062 C C . ILE B 1 296 ? 13.617 -8.398 5.523 1 98.62 296 ILE B C 1
ATOM 5064 O O . ILE B 1 296 ? 13.836 -8.789 6.672 1 98.62 296 ILE B O 1
ATOM 5068 N N . GLU B 1 297 ? 13.711 -7.164 5.172 1 98.12 297 GLU B N 1
ATOM 5069 C CA . GLU B 1 297 ? 14.391 -6.176 6.012 1 98.12 297 GLU B CA 1
ATOM 5070 C C . GLU B 1 297 ? 13.797 -6.156 7.418 1 98.12 297 GLU B C 1
ATOM 5072 O O . GLU B 1 297 ? 12.594 -5.961 7.59 1 98.12 297 GLU B O 1
ATOM 5077 N N . GLY B 1 298 ? 14.68 -6.344 8.344 1 96.69 298 GLY B N 1
ATOM 5078 C CA . GLY B 1 298 ? 14.305 -6.258 9.75 1 96.69 298 GLY B CA 1
ATOM 5079 C C . GLY B 1 298 ? 13.547 -7.473 10.242 1 96.69 298 GLY B C 1
ATOM 5080 O O . GLY B 1 298 ? 13.219 -7.57 11.43 1 96.69 298 GLY B O 1
ATOM 5081 N N . ARG B 1 299 ? 13.312 -8.477 9.383 1 97.5 299 ARG B N 1
ATOM 5082 C CA . ARG B 1 299 ? 12.422 -9.555 9.797 1 97.5 299 ARG B CA 1
ATOM 5083 C C . ARG B 1 299 ? 13.125 -10.906 9.703 1 97.5 299 ARG B C 1
ATOM 5085 O O . ARG B 1 299 ? 12.766 -11.852 10.406 1 97.5 299 ARG B O 1
ATOM 5092 N N . GLY B 1 300 ? 14.07 -11 8.734 1 98.31 300 GLY B N 1
ATOM 5093 C CA . GLY B 1 300 ? 14.789 -12.266 8.656 1 98.31 300 GLY B CA 1
ATOM 5094 C C . GLY B 1 300 ? 15.195 -12.633 7.242 1 98.31 300 GLY B C 1
ATOM 5095 O O . GLY B 1 300 ? 15.172 -11.789 6.344 1 98.31 300 GLY B O 1
ATOM 5096 N N . GLU B 1 301 ? 15.68 -13.914 7.117 1 98.75 301 GLU B N 1
ATOM 5097 C CA . GLU B 1 301 ? 16.203 -14.438 5.863 1 98.75 301 GLU B CA 1
ATOM 5098 C C . GLU B 1 301 ? 15.672 -15.844 5.582 1 98.75 301 GLU B C 1
ATOM 5100 O O . GLU B 1 301 ? 15.594 -16.672 6.492 1 98.75 301 GLU B O 1
ATOM 5105 N N . LEU B 1 302 ? 15.344 -16.047 4.332 1 98.88 302 LEU B N 1
ATOM 5106 C CA . LEU B 1 302 ? 14.812 -17.344 3.898 1 98.88 302 LEU B CA 1
ATOM 5107 C C . LEU B 1 302 ? 15.664 -17.922 2.775 1 98.88 302 LEU B C 1
ATOM 5109 O O . LEU B 1 302 ? 16.141 -17.188 1.906 1 98.88 302 LEU B O 1
ATOM 5113 N N . VAL B 1 303 ? 15.875 -19.188 2.84 1 98.94 303 VAL B N 1
ATOM 5114 C CA . VAL B 1 303 ? 16.422 -19.938 1.723 1 98.94 303 VAL B CA 1
ATOM 5115 C C . VAL B 1 303 ? 15.297 -20.734 1.044 1 98.94 303 VAL B C 1
ATOM 5117 O O . VAL B 1 303 ? 14.688 -21.609 1.66 1 98.94 303 VAL B O 1
ATOM 5120 N N . ILE B 1 304 ? 15.016 -20.438 -0.203 1 98.88 304 ILE B N 1
ATOM 5121 C CA . ILE B 1 304 ? 13.93 -21.031 -0.977 1 98.88 304 ILE B CA 1
ATOM 5122 C C . ILE B 1 304 ? 14.508 -21.969 -2.033 1 98.88 304 ILE B C 1
ATOM 5124 O O . ILE B 1 304 ? 15.508 -21.656 -2.682 1 98.88 304 ILE B O 1
ATOM 5128 N N . LYS B 1 305 ? 13.906 -23.125 -2.221 1 98.75 305 LYS B N 1
ATOM 5129 C CA . LYS B 1 305 ? 14.414 -24.109 -3.16 1 98.75 305 LYS B CA 1
ATOM 5130 C C . LYS B 1 305 ? 13.273 -24.75 -3.959 1 98.75 305 LYS B C 1
ATOM 5132 O O . LYS B 1 305 ? 12.227 -25.078 -3.4 1 98.75 305 LYS B O 1
ATOM 5137 N N . SER B 1 306 ? 13.469 -24.844 -5.234 1 98.56 306 SER B N 1
ATOM 5138 C CA . SER B 1 306 ? 12.57 -25.672 -6.039 1 98.56 306 SER B CA 1
ATOM 5139 C C . SER B 1 306 ? 12.703 -27.141 -5.688 1 98.56 306 SER B C 1
ATOM 5141 O O . SER B 1 306 ? 13.797 -27.625 -5.395 1 98.56 306 SER B O 1
ATOM 5143 N N . VAL B 1 307 ? 11.641 -27.859 -5.793 1 98 307 VAL B N 1
ATOM 5144 C CA . VAL B 1 307 ? 11.68 -29.266 -5.379 1 98 307 VAL B CA 1
ATOM 5145 C C . VAL B 1 307 ? 12.109 -30.125 -6.555 1 98 307 VAL B C 1
ATOM 5147 O O . VAL B 1 307 ? 12.555 -31.266 -6.363 1 98 307 VAL B O 1
ATOM 5150 N N . VAL B 1 308 ? 11.898 -29.656 -7.742 1 98 308 VAL B N 1
ATOM 5151 C CA . VAL B 1 308 ? 12.312 -30.312 -8.977 1 98 308 VAL B CA 1
ATOM 5152 C C . VAL B 1 308 ? 12.625 -29.266 -10.039 1 98 308 VAL B C 1
ATOM 5154 O O . VAL B 1 308 ? 12.109 -28.156 -10 1 98 308 VAL B O 1
ATOM 5157 N N . GLY B 1 309 ? 13.469 -29.531 -10.945 1 97.38 309 GLY B N 1
ATOM 5158 C CA . GLY B 1 309 ? 13.938 -28.562 -11.938 1 97.38 309 GLY B CA 1
ATOM 5159 C C . GLY B 1 309 ? 12.875 -28.203 -12.953 1 97.38 309 GLY B C 1
ATOM 5160 O O . GLY B 1 309 ? 12.586 -27.031 -13.172 1 97.38 309 GLY B O 1
ATOM 5161 N N . ASP B 1 310 ? 12.227 -29.203 -13.523 1 95.69 310 ASP B N 1
ATOM 5162 C CA . ASP B 1 310 ? 11.344 -28.969 -14.664 1 95.69 310 ASP B CA 1
ATOM 5163 C C . ASP B 1 310 ? 9.953 -28.531 -14.195 1 95.69 310 ASP B C 1
ATOM 5165 O O . ASP B 1 310 ? 9.062 -29.375 -14.031 1 95.69 310 ASP B O 1
ATOM 5169 N N . GLN B 1 311 ? 9.812 -27.266 -14.117 1 97.38 311 GLN B N 1
ATOM 5170 C CA . GLN B 1 311 ? 8.508 -26.656 -13.867 1 97.38 311 GLN B CA 1
ATOM 5171 C C . GLN B 1 311 ? 8.25 -25.484 -14.805 1 97.38 311 GLN B C 1
ATOM 5173 O O . GLN B 1 311 ? 7.559 -24.531 -14.438 1 97.38 311 GLN B O 1
ATOM 5178 N N . GLU B 1 312 ? 8.82 -25.531 -15.992 1 94.62 312 GLU B N 1
ATOM 5179 C CA . GLU B 1 312 ? 8.688 -24.547 -17.062 1 94.62 312 GLU B CA 1
ATOM 5180 C C . GLU B 1 312 ? 7.414 -24.766 -17.859 1 94.62 312 GLU B C 1
ATOM 5182 O O . GLU B 1 312 ? 7.047 -25.906 -18.156 1 94.62 312 GLU B O 1
ATOM 5187 N N . PHE B 1 313 ? 6.734 -23.656 -18.172 1 92.25 313 PHE B N 1
ATOM 5188 C CA . PHE B 1 313 ? 5.711 -23.609 -19.203 1 92.25 313 PHE B CA 1
ATOM 5189 C C . PHE B 1 313 ? 6.301 -23.141 -20.531 1 92.25 313 PHE B C 1
ATOM 5191 O O . PHE B 1 313 ? 6.676 -21.984 -20.672 1 92.25 313 PHE B O 1
ATOM 5198 N N . ALA B 1 314 ? 6.461 -23.953 -21.422 1 86.44 314 ALA B N 1
ATOM 5199 C CA . ALA B 1 314 ? 6.973 -23.625 -22.75 1 86.44 314 ALA B CA 1
ATOM 5200 C C . ALA B 1 314 ? 6.445 -24.594 -23.797 1 86.44 314 ALA B C 1
ATOM 5202 O O . ALA B 1 314 ? 6.242 -25.781 -23.516 1 86.44 314 ALA B O 1
ATOM 5203 N N . ALA B 1 315 ? 6.02 -23.844 -24.875 1 72.31 315 ALA B N 1
ATOM 5204 C CA . ALA B 1 315 ? 5.672 -24.703 -26 1 72.31 315 ALA B CA 1
ATOM 5205 C C . ALA B 1 315 ? 6.918 -25.344 -26.594 1 72.31 315 ALA B C 1
ATOM 5207 O O . ALA B 1 315 ? 8.008 -24.781 -26.531 1 72.31 315 ALA B O 1
ATOM 5208 N N . GLU B 1 316 ? 6.566 -26.531 -27.062 1 61.34 316 GLU B N 1
ATOM 5209 C CA . GLU B 1 316 ? 7.672 -27.172 -27.766 1 61.34 316 GLU B CA 1
ATOM 5210 C C . GLU B 1 316 ? 8.164 -26.328 -28.938 1 61.34 316 GLU B C 1
ATOM 5212 O O . GLU B 1 316 ? 7.359 -25.797 -29.703 1 61.34 316 GLU B O 1
ATOM 5217 N N . GLY B 1 317 ? 9.32 -26.078 -29.016 1 58.03 317 GLY B N 1
ATOM 5218 C CA . GLY B 1 317 ? 9.93 -25.312 -30.094 1 58.03 317 GLY B CA 1
ATOM 5219 C C . GLY B 1 317 ? 10.016 -23.828 -29.797 1 58.03 317 GLY B C 1
ATOM 5220 O O . GLY B 1 317 ? 10.508 -23.047 -30.609 1 58.03 317 GLY B O 1
ATOM 5221 N N . ALA B 1 318 ? 9.305 -23.484 -28.75 1 57.53 318 ALA B N 1
ATOM 5222 C CA . ALA B 1 318 ? 9.438 -22.078 -28.406 1 57.53 318 ALA B CA 1
ATOM 5223 C C . ALA B 1 318 ? 10.883 -21.734 -28.062 1 57.53 318 ALA B C 1
ATOM 5225 O O . ALA B 1 318 ? 11.562 -22.484 -27.359 1 57.53 318 ALA B O 1
ATOM 5226 N N . HIS B 1 319 ? 11.461 -20.984 -29.047 1 51.72 319 HIS B N 1
ATOM 5227 C CA . HIS B 1 319 ? 12.82 -20.531 -28.797 1 51.72 319 HIS B CA 1
ATOM 5228 C C . HIS B 1 319 ? 12.836 -19.094 -28.281 1 51.72 319 HIS B C 1
ATOM 5230 O O . HIS B 1 319 ? 12.039 -18.266 -28.719 1 51.72 319 HIS B O 1
ATOM 5236 N N . GLY B 1 320 ? 13.555 -18.906 -27.219 1 49.59 320 GLY B N 1
ATOM 5237 C CA . GLY B 1 320 ? 13.883 -17.578 -26.719 1 49.59 320 GLY B CA 1
ATOM 5238 C C . GLY B 1 320 ? 12.984 -17.141 -25.594 1 49.59 320 GLY B C 1
ATOM 5239 O O . GLY B 1 320 ? 12.094 -17.875 -25.156 1 49.59 320 GLY B O 1
ATOM 5240 N N . ALA B 1 321 ? 13.305 -16.031 -25.016 1 49.78 321 ALA B N 1
ATOM 5241 C CA . ALA B 1 321 ? 12.828 -15.422 -23.781 1 49.78 321 ALA B CA 1
ATOM 5242 C C . ALA B 1 321 ? 11.336 -15.125 -23.859 1 49.78 321 ALA B C 1
ATOM 5244 O O . ALA B 1 321 ? 10.641 -15.133 -22.828 1 49.78 321 ALA B O 1
ATOM 5245 N N . GLY B 1 322 ? 10.742 -14.977 -25.016 1 56.28 322 GLY B N 1
ATOM 5246 C CA . GLY B 1 322 ? 9.414 -14.383 -25.047 1 56.28 322 GLY B CA 1
ATOM 5247 C C . GLY B 1 322 ? 8.305 -15.391 -24.797 1 56.28 322 GLY B C 1
ATOM 5248 O O . GLY B 1 322 ? 7.164 -15.016 -24.516 1 56.28 322 GLY B O 1
ATOM 5249 N N . GLY B 1 323 ? 8.672 -16.641 -24.656 1 66.88 323 GLY B N 1
ATOM 5250 C CA . GLY B 1 323 ? 7.516 -17.531 -24.672 1 66.88 323 GLY B CA 1
ATOM 5251 C C . GLY B 1 323 ? 7.48 -18.5 -23.5 1 66.88 323 GLY B C 1
ATOM 5252 O O . GLY B 1 323 ? 6.766 -19.5 -23.547 1 66.88 323 GLY B O 1
ATOM 5253 N N . ALA B 1 324 ? 8.266 -18.281 -22.594 1 84.62 324 ALA B N 1
ATOM 5254 C CA . ALA B 1 324 ? 8.297 -19.266 -21.516 1 84.62 324 ALA B CA 1
ATOM 5255 C C . ALA B 1 324 ? 8.133 -18.578 -20.156 1 84.62 324 ALA B C 1
ATOM 5257 O O . ALA B 1 324 ? 8.477 -17.406 -20 1 84.62 324 ALA B O 1
ATOM 5258 N N . ILE B 1 325 ? 7.516 -19.266 -19.312 1 90 325 ILE B N 1
ATOM 5259 C CA . ILE B 1 325 ? 7.402 -18.859 -17.922 1 90 325 ILE B CA 1
ATOM 5260 C C . ILE B 1 325 ? 7.629 -20.062 -17 1 90 325 ILE B C 1
ATOM 5262 O O . ILE B 1 325 ? 7.32 -21.188 -17.375 1 90 325 ILE B O 1
ATOM 5266 N N . TYR B 1 326 ? 8.383 -19.875 -16 1 95.44 326 TYR B N 1
ATOM 5267 C CA . TYR B 1 326 ? 8.609 -20.906 -14.992 1 95.44 326 TYR B CA 1
ATOM 5268 C C . TYR B 1 326 ? 7.715 -20.688 -13.781 1 95.44 326 TYR B C 1
ATOM 5270 O O . TYR B 1 326 ? 7.758 -19.641 -13.148 1 95.44 326 TYR B O 1
ATOM 5278 N N . ILE B 1 327 ? 6.816 -21.609 -13.453 1 97.5 327 ILE B N 1
ATOM 5279 C CA . ILE B 1 327 ? 5.984 -21.594 -12.258 1 97.5 327 ILE B CA 1
ATOM 5280 C C . ILE B 1 327 ? 6.121 -22.906 -11.508 1 97.5 327 ILE B C 1
ATOM 5282 O O . ILE B 1 327 ? 5.73 -23.969 -12.016 1 97.5 327 ILE B O 1
ATOM 5286 N N . GLY B 1 328 ? 6.652 -22.844 -10.297 1 98.56 328 GLY B N 1
ATOM 5287 C CA . GLY B 1 328 ? 6.992 -24.094 -9.641 1 98.56 328 GLY B CA 1
ATOM 5288 C C . GLY B 1 328 ? 6.68 -24.094 -8.156 1 98.56 328 GLY B C 1
ATOM 5289 O O . GLY B 1 328 ? 6.559 -23.031 -7.543 1 98.56 328 GLY B O 1
ATOM 5290 N N . PHE B 1 329 ? 6.516 -25.297 -7.629 1 98.81 329 PHE B N 1
ATOM 5291 C CA . PHE B 1 329 ? 6.449 -25.531 -6.195 1 98.81 329 PHE B CA 1
ATOM 5292 C C . PHE B 1 329 ? 7.828 -25.406 -5.559 1 98.81 329 PHE B C 1
ATOM 5294 O O . PHE B 1 329 ? 8.82 -25.844 -6.129 1 98.81 329 PHE B O 1
ATOM 5301 N N . ALA B 1 330 ? 7.879 -24.75 -4.438 1 98.75 330 ALA B N 1
ATOM 5302 C CA . ALA B 1 330 ? 9.133 -24.562 -3.703 1 98.75 330 ALA B CA 1
ATOM 5303 C C . ALA B 1 330 ? 8.922 -24.766 -2.203 1 98.75 330 ALA B C 1
ATOM 5305 O O . ALA B 1 330 ? 7.785 -24.734 -1.721 1 98.75 330 ALA B O 1
ATOM 5306 N N . THR B 1 331 ? 9.953 -25.016 -1.52 1 98.81 331 THR B N 1
ATOM 5307 C CA . THR B 1 331 ? 10 -25.031 -0.062 1 98.81 331 THR B CA 1
ATOM 5308 C C . THR B 1 331 ? 11.031 -24.031 0.451 1 98.81 331 THR B C 1
ATOM 5310 O O . THR B 1 331 ? 11.852 -23.516 -0.32 1 98.81 331 THR B O 1
ATOM 5313 N N . PHE B 1 332 ? 10.883 -23.703 1.709 1 98.75 332 PHE B N 1
ATOM 5314 C CA . PHE B 1 332 ? 11.875 -22.797 2.252 1 98.75 332 PHE B CA 1
ATOM 5315 C C . PHE B 1 332 ? 12.141 -23.094 3.723 1 98.75 332 PHE B C 1
ATOM 5317 O O . PHE B 1 332 ? 11.352 -23.766 4.375 1 98.75 332 PHE B O 1
ATOM 5324 N N . GLU B 1 333 ? 13.211 -22.688 4.215 1 98.81 333 GLU B N 1
ATOM 5325 C CA . GLU B 1 333 ? 13.617 -22.641 5.617 1 98.81 333 GLU B CA 1
ATOM 5326 C C . GLU B 1 333 ? 14.398 -21.375 5.914 1 98.81 333 GLU B C 1
ATOM 5328 O O . GLU B 1 333 ? 14.836 -20.672 4.996 1 98.81 333 GLU B O 1
ATOM 5333 N N . GLY B 1 334 ? 14.477 -20.984 7.176 1 98.69 334 GLY B N 1
ATOM 5334 C CA . GLY B 1 334 ? 15.258 -19.828 7.578 1 98.69 334 GLY B CA 1
ATOM 5335 C C . GLY B 1 334 ? 14.859 -19.281 8.938 1 98.69 334 GLY B C 1
ATOM 5336 O O . GLY B 1 334 ? 14.484 -20.047 9.828 1 98.69 334 GLY B O 1
ATOM 5337 N N . VAL B 1 335 ? 15.18 -18.062 9.086 1 98.62 335 VAL B N 1
ATOM 5338 C CA . VAL B 1 335 ? 14.82 -17.328 10.297 1 98.62 335 VAL B CA 1
ATOM 5339 C C . VAL B 1 335 ? 13.914 -16.156 9.953 1 98.62 335 VAL B C 1
ATOM 5341 O O . VAL B 1 335 ? 14.211 -15.383 9.031 1 98.62 335 VAL B O 1
ATOM 5344 N N . PHE B 1 336 ? 12.844 -16.016 10.68 1 98.38 336 PHE B N 1
ATOM 5345 C CA . PHE B 1 336 ? 11.891 -14.938 10.508 1 98.38 336 PHE B CA 1
ATOM 5346 C C . PHE B 1 336 ? 11.336 -14.484 11.852 1 98.38 336 PHE B C 1
ATOM 5348 O O . PHE B 1 336 ? 10.867 -15.297 12.648 1 98.38 336 PHE B O 1
ATOM 5355 N N . ASP B 1 337 ? 11.43 -13.219 12.078 1 97 337 ASP B N 1
ATOM 5356 C CA . ASP B 1 337 ? 11.023 -12.633 13.359 1 97 337 ASP B CA 1
ATOM 5357 C C . ASP B 1 337 ? 11.695 -13.352 14.523 1 97 337 ASP B C 1
ATOM 5359 O O . ASP B 1 337 ? 11.047 -13.656 15.531 1 97 337 ASP B O 1
ATOM 5363 N N . GLY B 1 338 ? 12.891 -13.758 14.336 1 97.44 338 GLY B N 1
ATOM 5364 C CA . GLY B 1 338 ? 13.711 -14.32 15.391 1 97.44 338 GLY B CA 1
ATOM 5365 C C . GLY B 1 338 ? 13.492 -15.805 15.594 1 97.44 338 GLY B C 1
ATOM 5366 O O . GLY B 1 338 ? 14.109 -16.422 16.469 1 97.44 338 GLY B O 1
ATOM 5367 N N . GLU B 1 339 ? 12.656 -16.438 14.789 1 98 339 GLU B N 1
ATOM 5368 C CA . GLU B 1 339 ? 12.344 -17.859 14.945 1 98 339 GLU B CA 1
ATOM 5369 C C . GLU B 1 339 ? 12.758 -18.641 13.703 1 98 339 GLU B C 1
ATOM 5371 O O . GLU B 1 339 ? 12.688 -18.141 12.586 1 98 339 GLU B O 1
ATOM 5376 N N . SER B 1 340 ? 13.156 -19.875 13.969 1 98.44 340 SER B N 1
ATOM 5377 C CA . SER B 1 340 ? 13.359 -20.781 12.844 1 98.44 340 SER B CA 1
ATOM 5378 C C . SER B 1 340 ? 12.031 -21.125 12.172 1 98.44 340 SER B C 1
ATOM 5380 O O . SER B 1 340 ? 11.062 -21.484 12.844 1 98.44 340 SER B O 1
ATOM 5382 N N . VAL B 1 341 ? 12.047 -21.016 10.859 1 98.5 341 VAL B N 1
ATOM 5383 C CA . VAL B 1 341 ? 10.789 -21.25 10.148 1 98.5 341 VAL B CA 1
ATOM 5384 C C . VAL B 1 341 ? 11.031 -22.188 8.969 1 98.5 341 VAL B C 1
ATOM 5386 O O . VAL B 1 341 ? 12.148 -22.266 8.453 1 98.5 341 VAL B O 1
ATOM 5389 N N . THR B 1 342 ? 10.023 -22.922 8.594 1 98.62 342 THR B N 1
ATOM 5390 C CA . THR B 1 342 ? 9.906 -23.688 7.355 1 98.62 342 THR B CA 1
ATOM 5391 C C . THR B 1 342 ? 8.562 -23.422 6.676 1 98.62 342 THR B C 1
ATOM 5393 O O . THR B 1 342 ? 7.664 -22.828 7.277 1 98.62 342 THR B O 1
ATOM 5396 N N . GLY B 1 343 ? 8.516 -23.766 5.41 1 98.62 343 GLY B N 1
ATOM 5397 C CA . GLY B 1 343 ? 7.246 -23.625 4.711 1 98.62 343 GLY B CA 1
ATOM 5398 C C . GLY B 1 343 ? 7.32 -24.047 3.254 1 98.62 343 GLY B C 1
ATOM 5399 O O . GLY B 1 343 ? 8.273 -24.703 2.84 1 98.62 343 GLY B O 1
ATOM 5400 N N . PHE B 1 344 ? 6.266 -23.812 2.561 1 98.81 344 PHE B N 1
ATOM 5401 C CA . PHE B 1 344 ? 6.137 -24.125 1.142 1 98.81 344 PHE B CA 1
ATOM 5402 C C . PHE B 1 344 ? 5.602 -22.922 0.37 1 98.81 344 PHE B C 1
ATOM 5404 O O . PHE B 1 344 ? 5.262 -21.891 0.964 1 98.81 344 PHE B O 1
ATOM 5411 N N . GLY B 1 345 ? 5.598 -22.969 -0.93 1 98.75 345 GLY B N 1
ATOM 5412 C CA . GLY B 1 345 ? 5.02 -21.922 -1.775 1 98.75 345 GLY B CA 1
ATOM 5413 C C . GLY B 1 345 ? 5.289 -22.141 -3.252 1 98.75 345 GLY B C 1
ATOM 5414 O O . GLY B 1 345 ? 5.457 -23.281 -3.697 1 98.75 345 GLY B O 1
ATOM 5415 N N . GLY B 1 346 ? 5.055 -21.125 -3.945 1 98.69 346 GLY B N 1
ATOM 5416 C CA . GLY B 1 346 ? 5.32 -21.109 -5.375 1 98.69 346 GLY B CA 1
ATOM 5417 C C . GLY B 1 346 ? 6.379 -20.094 -5.773 1 98.69 346 GLY B C 1
ATOM 5418 O O . GLY B 1 346 ? 6.641 -19.141 -5.035 1 98.69 346 GLY B O 1
ATOM 5419 N N . VAL B 1 347 ? 7.016 -20.375 -6.891 1 98.69 347 VAL B N 1
ATOM 5420 C CA . VAL B 1 347 ? 7.949 -19.438 -7.52 1 98.69 347 VAL B CA 1
ATOM 5421 C C . VAL B 1 347 ? 7.566 -19.234 -8.984 1 98.69 347 VAL B C 1
ATOM 5423 O O . VAL B 1 347 ? 7.137 -20.172 -9.656 1 98.69 347 VAL B O 1
ATOM 5426 N N . GLU B 1 348 ? 7.609 -18.062 -9.398 1 97.25 348 GLU B N 1
ATOM 5427 C CA . GLU B 1 348 ? 7.441 -17.703 -10.805 1 97.25 348 GLU B CA 1
ATOM 5428 C C . GLU B 1 348 ? 8.664 -16.953 -11.336 1 97.25 348 GLU B C 1
ATOM 5430 O O . GLU B 1 348 ? 9.125 -15.992 -10.711 1 97.25 348 GLU B O 1
ATOM 5435 N N . LEU B 1 349 ? 9.188 -17.406 -12.477 1 95.44 349 LEU B N 1
ATOM 5436 C CA . LEU B 1 349 ? 10.352 -16.797 -13.109 1 95.44 349 LEU B CA 1
ATOM 5437 C C . LEU B 1 349 ? 10.031 -16.391 -14.547 1 95.44 349 LEU B C 1
ATOM 5439 O O . LEU B 1 349 ? 9.469 -17.172 -15.305 1 95.44 349 LEU B O 1
ATOM 5443 N N . ARG B 1 350 ? 10.312 -15.211 -14.758 1 89.31 350 ARG B N 1
ATOM 5444 C CA . ARG B 1 350 ? 10.398 -14.734 -16.125 1 89.31 350 ARG B CA 1
ATOM 5445 C C . ARG B 1 350 ? 11.812 -14.297 -16.469 1 89.31 350 ARG B C 1
ATOM 5447 O O . ARG B 1 350 ? 12.297 -13.273 -15.984 1 89.31 350 ARG B O 1
ATOM 5454 N N . MET B 1 351 ? 12.398 -15.055 -17.344 1 79.94 351 MET B N 1
ATOM 5455 C CA . MET B 1 351 ? 13.789 -14.812 -17.719 1 79.94 351 MET B CA 1
ATOM 5456 C C . MET B 1 351 ? 13.883 -14.289 -19.141 1 79.94 351 MET B C 1
ATOM 5458 O O . MET B 1 351 ? 13.672 -15.031 -20.094 1 79.94 351 MET B O 1
ATOM 5462 N N . THR B 1 352 ? 14.023 -13.039 -19.266 1 73.5 352 THR B N 1
ATOM 5463 C CA . THR B 1 352 ? 14.141 -12.492 -20.609 1 73.5 352 THR B CA 1
ATOM 5464 C C . THR B 1 352 ? 15.586 -12.109 -20.922 1 73.5 352 THR B C 1
ATOM 5466 O O . THR B 1 352 ? 15.906 -11.758 -22.062 1 73.5 352 THR B O 1
ATOM 5469 N N . ALA B 1 353 ? 16.328 -12.109 -19.859 1 62.97 353 ALA B N 1
ATOM 5470 C CA . ALA B 1 353 ? 17.75 -11.852 -20.047 1 62.97 353 ALA B CA 1
ATOM 5471 C C . ALA B 1 353 ? 18.594 -12.977 -19.469 1 62.97 353 ALA B C 1
ATOM 5473 O O . ALA B 1 353 ? 18.156 -13.672 -18.547 1 62.97 353 ALA B O 1
ATOM 5474 N N . LEU B 1 354 ? 19.703 -13.258 -20.219 1 54.12 354 LEU B N 1
ATOM 5475 C CA . LEU B 1 354 ? 20.625 -14.258 -19.719 1 54.12 354 LEU B CA 1
ATOM 5476 C C . LEU B 1 354 ? 21.219 -13.82 -18.375 1 54.12 354 LEU B C 1
ATOM 5478 O O . LEU B 1 354 ? 21.578 -12.656 -18.203 1 54.12 354 LEU B O 1
ATOM 5482 N N . VAL B 1 355 ? 21 -14.703 -17.328 1 47.91 355 VAL B N 1
ATOM 5483 C CA . VAL B 1 355 ? 21.688 -14.445 -16.062 1 47.91 355 VAL B CA 1
ATOM 5484 C C . VAL B 1 355 ? 23.156 -14.859 -16.188 1 47.91 355 VAL B C 1
ATOM 5486 O O . VAL B 1 355 ? 23.469 -15.828 -16.875 1 47.91 355 VAL B O 1
#

pLDDT: mean 90.44, std 14.74, range [32.34, 98.94]

Sequence (710 aa):
MDLTLWCLLLCVARSLGYNFIPIDTQAIVDPRIPVIYDVSASQALPYAEAAISGFWASSFLTASDGSQYFLVSGLLASQSVSAYGASLLDLTTLQRNAYFGPASFSNSNLERFNFTTQDYEFSGLPPNNLDMKLRSNTNNVHFDVTVHATSPAFYYCGIGAYNYVNDTMYNWAFPASKTSGSIFTSSSGNAALERIDINPSASLTWYDRAWGAAELRNGNSTFFNLYFDNSDLILWTLLVDSYDPPVVSRSSNIRARGQNWHQLVPVDLFEMGTGDATWTSPRTGLQYPQEWRVGIEGRGELVIKSVVGDQEFAAEGAHGAGGAIYIGFATFEGVFDGESVTGFGGVELRMTALVMDLTLWCLLLCVARSLGYNFIPIDTQAIVDPRIPVIYDVSASQALPYAEAAISGFWASSFLTASDGSQYFLVSGLLASQSVSAYGASLLDLTTLQRNAYFGPASFSNSNLERFNFTTQDYEFSGLPPNNLDMKLRSNTNNVHFDVTVHATSPAFYYCGIGAYNYVNDTMYNWAFPASKTSGSIFTSSSGNAALERIDINPSASLTWYDRAWGAAELRNGNSTFFNLYFDNSDLILWTLLVDSYDPPVVSRSSNIRARGQNWHQLVPVDLFEMGTGDATWTSPRTGLQYPQEWRVGIEGRGELVIKSVVGDQEFAAEGAHGAGGAIYIGFATFEGVFDGESVTGFGGVELRMTALV

Secondary structure (DSSP, 8-state):
----------------------B--S----TTS--SS-TTGGGG--TTT-SEEEEEEEEEEEBTTS-EEEEEEEEEEESS--EEEEEEEETTT--EEEEEEE----HHHHHHTEEE-SSEEEEEETTTS-EEEEEEEETTEEEEEEE---SPPEEGGGTTEEEETTEEEEEEEEEEEEEEEEEEEE-TT-SSEEEEEB-GGG-EEEEEEEEES---SSEEEEEEEEEETTSSEEEEEEEEEEETTEEEEEEEEEEETT---EEEEEEEEEEE--GGGEEE-TTT--EEE-EEEEEETTTEEEEEEESSS--EE--TT--SGGG-EEEEEEEEEEEETTEEEEEEEEEEEEE-S--/----------------------B--S----TTS--SS-TTGGGG--TTT-SEEEEEEEEEEEBTTS-EEEEEEEEEEESS--EEEEEEEETTT--EEEEEEE----HHHHHHTEEE-SSEEEEE-TTTS-SEEEEEEETTEEEEEEE---SPPEEGGGTTEEEETTEEEEEEEEEEEEEEEEEEEE-TT--SEEEEEB-GGG-EEEEEEEEES---SSEEEEEEEEEETTSSEEEEEEEEEEETTEEEEEEEEEEETT---EEEEEEEEEEE--GGGEEE-TTT--EEE-EEEEEETTTEEEEEEESSS--EE--TT--SGGG-EEEEEEEEEEEETTEEEEEEEEEEEEE-S--

InterPro domains:
  IPR023374 AttH-like domain superfamily [G3DSA:2.40.370.10] (211-352)
  IPR053112 Fungal Dehydratase/Hydratase [PTHR40617] (12-350)

Radius of gyration: 29.38 Å; Cα contacts (8 Å, |Δi|>4): 1957; chains: 2; bounding box: 53×110×96 Å